Protein AF-0000000074006902 (afdb_homodimer)

Sequence (632 aa):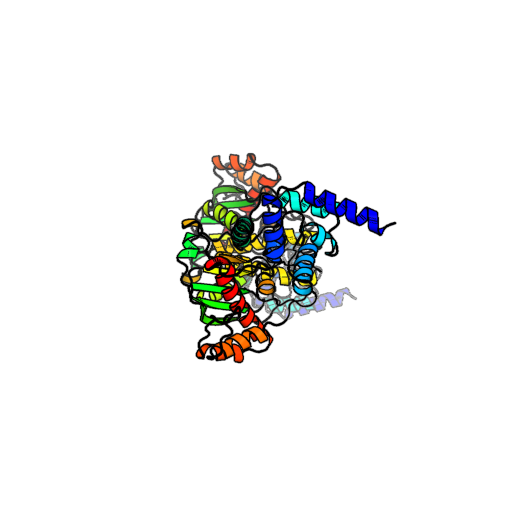
MSTKTSKASEHVFEEIFTADEKTRILDIFNKCTTEELQFIRLLNNQKAVAIVKYRERNGNFSSLPELLHVPGLGIIGLQKICNTVKNVDFTSVHQLKKSLELESVKTKPPLPENVCDNLRSLVALEIHADCVGFAHMTRDMTLESWSLLPLFDKPFQRVDPVQLLDKLMQVVQQLPKADIYVLESQIYRYTNLRIVPFLTNLRLMEAMLVTLLNPDLAQTCQYRTFFLKQNSVMKFFNLSVGGEKVSCRHIIQDIQRTALPERDPKSLVSNVNVPSMLWGTYWNEKSLGQERLSNCLLLAVAFYKLVVLKTHFLQQMSTKTSKASEHVFEEIFTADEKTRILDIFNKCTTEELQFIRLLNNQKAVAIVKYRERNGNFSSLPELLHVPGLGIIGLQKICNTVKNVDFTSVHQLKKSLELESVKTKPPLPENVCDNLRSLVALEIHADCVGFAHMTRDMTLESWSLLPLFDKPFQRVDPVQLLDKLMQVVQQLPKADIYVLESQIYRYTNLRIVPFLTNLRLMEAMLVTLLNPDLAQTCQYRTFFLKQNSVMKFFNLSVGGEKVSCRHIIQDIQRTALPERDPKSLVSNVNVPSMLWGTYWNEKSLGQERLSNCLLLAVAFYKLVVLKTHFLQQ

Secondary structure (DSSP, 8-state):
-HHHHHHHHHHHHHHTS-HHHHHHHHHHHHH--HHHHTTSTT--HHHHHHHHHHHHHH-S-SSGGGGGGSTT--HHHHHHHHHHHTT--HHHHHHHHHHHHSS----BSPPPHHHHHH--EEEEEEE-SSEEEEEEEETTSBEEEEEEEE--SSS-----HHHHHHHHHHHHHHSPP-SEEEEE-------SGGGHHHHHHHHHHHHHHHHHT-TTHHHH----EEEEPTTHHHHHTT-EETTEE---HHHHHHHHHHTSS---TT-TTTT-B--HHHHHHHHTS-HHHHHHHHHHHHHHHHHIIIIIS-------/-HHHHHHHHHHHHHHTS-HHHHHHHHHHHHH--HHHHTTSTT--HHHHHHHHHHHHHH-S-SSGGGGGGSTT--HHHHHHHHHHHTT--HHHHHHHHHHHHSS----BSPPPHHHHHH--EEEEEEE-SSEEEEEEEETTSBEEEEEEEE--SSS-----HHHHHHHHHHHHHHSPP-SEEEEE-------SGGGHHHHHHHHHHHHHHHHHT-TTHHHH----EEEEPTTHHHHHTT-EETTEE---HHHHHHHHHHTSS---TT-TTTT-B--HHHHHHHHTS-HHHHHHHHHHHHHHHHHIIIIIS-------

Solvent-accessible surface area (backbone atoms only — not comparable to full-atom values): 35055 Å² total; per-residue (Å²): 118,74,68,58,59,52,53,54,54,35,53,55,61,51,66,77,46,52,73,67,29,48,52,29,37,45,42,33,69,58,64,46,47,50,71,44,36,39,68,36,75,92,27,46,68,67,50,19,45,35,47,50,51,45,30,72,71,75,40,68,67,88,47,72,57,59,53,55,71,30,73,91,35,46,74,69,57,43,52,52,38,46,65,66,35,40,83,42,45,48,67,48,45,49,43,40,31,48,51,50,58,52,47,53,62,62,32,50,58,71,73,52,65,71,54,46,74,66,49,55,31,34,31,12,44,42,86,53,72,37,28,38,26,33,18,31,33,35,69,78,38,34,52,75,48,70,51,73,44,77,65,42,94,57,70,85,56,94,73,47,61,68,61,50,48,54,49,51,50,53,49,59,70,68,48,80,90,52,69,33,35,36,38,63,44,78,84,85,78,79,86,50,76,84,53,39,66,58,56,46,50,50,49,38,50,50,38,34,48,55,50,65,60,33,79,56,25,90,81,66,75,50,80,27,58,32,22,37,51,62,62,48,54,40,49,60,68,62,30,60,57,96,88,35,79,52,82,61,62,68,59,54,50,47,34,65,51,37,80,34,91,80,53,55,83,80,43,96,49,52,68,44,42,72,54,74,82,56,51,54,59,46,69,72,36,55,73,68,51,34,50,48,48,49,50,12,42,47,42,39,51,44,45,41,33,32,52,54,66,53,76,47,67,74,70,128,117,75,68,57,58,53,53,53,54,35,54,55,62,52,67,78,46,52,74,70,33,47,50,30,36,44,42,34,68,59,64,46,48,50,73,44,35,39,71,36,75,93,26,47,68,67,49,17,46,36,47,50,52,45,31,73,72,74,41,68,69,88,49,73,56,59,52,54,73,30,73,91,36,44,76,68,57,43,52,53,36,45,65,67,34,39,84,43,45,47,65,48,45,49,44,40,32,48,52,49,56,51,47,51,61,61,33,50,58,73,74,51,64,71,53,46,75,66,48,56,29,35,31,12,46,41,84,53,71,38,28,41,26,34,18,30,32,34,70,78,37,35,51,75,47,68,52,74,44,77,66,42,93,57,72,86,55,93,72,46,61,68,61,49,49,54,50,50,49,52,50,60,70,68,48,79,90,50,67,34,36,37,37,63,45,79,84,85,77,79,83,49,76,85,53,41,66,59,56,46,50,50,51,38,50,50,38,34,48,56,48,64,60,34,78,56,26,89,82,67,73,50,80,29,57,34,22,37,51,63,62,48,53,39,49,59,68,63,30,60,57,96,88,35,78,54,82,61,60,66,59,54,50,47,34,67,51,37,79,34,93,78,52,54,82,80,43,94,50,50,67,43,42,71,53,74,80,55,50,54,59,46,68,72,38,55,74,69,50,34,52,48,47,48,51,12,44,47,42,38,52,43,44,40,33,32,51,55,65,53,77,47,66,73,70,127

Structure (mmCIF, N/CA/C/O backbone):
data_AF-0000000074006902-model_v1
#
loop_
_entity.id
_entity.type
_entity.pdbx_description
1 polymer 'Uncharacterized protein'
#
loop_
_atom_site.group_PDB
_atom_site.id
_atom_site.type_symbol
_atom_site.label_atom_id
_atom_site.label_alt_id
_atom_site.label_comp_id
_atom_site.label_asym_id
_atom_site.label_entity_id
_atom_site.label_seq_id
_atom_site.pdbx_PDB_ins_code
_atom_site.Cartn_x
_atom_site.Cartn_y
_atom_site.Cartn_z
_atom_site.occupancy
_atom_site.B_iso_or_equiv
_atom_site.auth_seq_id
_atom_site.auth_comp_id
_atom_site.auth_asym_id
_atom_site.auth_atom_id
_atom_site.pdbx_PDB_model_num
ATOM 1 N N . MET A 1 1 ? -33.25 64.875 1.219 1 31.48 1 MET A N 1
ATOM 2 C CA . MET A 1 1 ? -34.312 64.125 1.871 1 31.48 1 MET A CA 1
ATOM 3 C C . MET A 1 1 ? -33.781 62.719 2.279 1 31.48 1 MET A C 1
ATOM 5 O O . MET A 1 1 ? -34.469 62 3.01 1 31.48 1 MET A O 1
ATOM 9 N N . SER A 1 2 ? -32.875 62.219 1.479 1 38.25 2 SER A N 1
ATOM 10 C CA . SER A 1 2 ? -32.281 60.906 1.641 1 38.25 2 SER A CA 1
ATOM 11 C C . SER A 1 2 ? -31.453 60.812 2.918 1 38.25 2 SER A C 1
ATOM 13 O O . SER A 1 2 ? -31.219 59.719 3.428 1 38.25 2 SER A O 1
ATOM 15 N N . THR A 1 3 ? -31.062 61.969 3.357 1 43 3 THR A N 1
ATOM 16 C CA . THR A 1 3 ? -30.188 61.969 4.523 1 43 3 THR A CA 1
ATOM 17 C C . THR A 1 3 ? -30.984 61.75 5.805 1 43 3 THR A C 1
ATOM 19 O O . THR A 1 3 ? -30.422 61.406 6.84 1 43 3 THR A O 1
ATOM 22 N N . LYS A 1 4 ? -32.25 62.156 5.785 1 46.47 4 LYS A N 1
ATOM 23 C CA . LYS A 1 4 ? -33.062 62.156 7.004 1 46.47 4 LYS A CA 1
ATOM 24 C C . LYS A 1 4 ? -33.5 60.719 7.34 1 46.47 4 LYS A C 1
ATOM 26 O O . LYS A 1 4 ? -33.688 60.406 8.508 1 46.47 4 LYS A O 1
ATOM 31 N N . THR A 1 5 ? -33.906 60.062 6.43 1 46.34 5 THR A N 1
ATOM 32 C CA . THR A 1 5 ? -34.406 58.688 6.617 1 46.34 5 THR A CA 1
ATOM 33 C C . THR A 1 5 ? -33.281 57.781 7.121 1 46.34 5 THR A C 1
ATOM 35 O O . THR A 1 5 ? -33.531 56.781 7.801 1 46.34 5 THR A O 1
ATOM 38 N N . SER A 1 6 ? -32.094 58.094 6.746 1 50.94 6 SER A N 1
ATOM 39 C CA . SER A 1 6 ? -30.953 57.25 7.133 1 50.94 6 SER A CA 1
ATOM 40 C C . SER A 1 6 ? -30.656 57.406 8.625 1 50.94 6 SER A C 1
ATOM 42 O O . SER A 1 6 ? -30.312 56.406 9.289 1 50.94 6 SER A O 1
ATOM 44 N N . LYS A 1 7 ? -30.844 58.688 9.125 1 53.81 7 LYS A N 1
ATOM 45 C CA . LYS A 1 7 ? -30.562 58.938 10.539 1 53.81 7 LYS A CA 1
ATOM 46 C C . LYS A 1 7 ? -31.641 58.281 11.422 1 53.81 7 LYS A C 1
ATOM 48 O O . LYS A 1 7 ? -31.344 57.844 12.531 1 53.81 7 LYS A O 1
ATOM 53 N N . ALA A 1 8 ? -32.75 58.375 11.023 1 54.53 8 ALA A N 1
ATOM 54 C CA . ALA A 1 8 ? -33.844 57.781 11.773 1 54.53 8 ALA A CA 1
ATOM 55 C C . ALA A 1 8 ? -33.719 56.25 11.844 1 54.53 8 ALA A C 1
ATOM 57 O O . ALA A 1 8 ? -33.969 55.656 12.891 1 54.53 8 ALA A O 1
ATOM 58 N N . SER A 1 9 ? -33.375 55.625 10.781 1 58.59 9 SER A N 1
ATOM 59 C CA . SER A 1 9 ? -33.188 54.188 10.703 1 58.59 9 SER A CA 1
ATOM 60 C C . SER A 1 9 ? -31.969 53.75 11.539 1 58.59 9 SER A C 1
ATOM 62 O O . SER A 1 9 ? -31.984 52.656 12.125 1 58.59 9 SER A O 1
ATOM 64 N N . GLU A 1 10 ? -31.094 54.594 11.625 1 61.16 10 GLU A N 1
ATOM 65 C CA . GLU A 1 10 ? -29.906 54.375 12.422 1 61.16 10 GLU A CA 1
ATOM 66 C C . GLU A 1 10 ? -30.219 54.375 13.914 1 61.16 10 GLU A C 1
ATOM 68 O O . GLU A 1 10 ? -29.703 53.562 14.68 1 61.16 10 GLU A O 1
ATOM 73 N N . HIS A 1 11 ? -30.984 55.344 14.281 1 63.91 11 HIS A N 1
ATOM 74 C CA . HIS A 1 11 ? -31.391 55.469 15.68 1 63.91 11 HIS A CA 1
ATOM 75 C C . HIS A 1 11 ? -32.219 54.281 16.125 1 63.91 11 HIS A C 1
ATOM 77 O O . HIS A 1 11 ? -32.094 53.812 17.25 1 63.91 11 HIS A O 1
ATOM 83 N N . VAL A 1 12 ? -33.062 53.812 15.242 1 63.53 12 VAL A N 1
ATOM 84 C CA . VAL A 1 12 ? -33.938 52.688 15.555 1 63.53 12 VAL A CA 1
ATOM 85 C C . VAL A 1 12 ? -33.094 51.438 15.75 1 63.53 12 VAL A C 1
ATOM 87 O O . VAL A 1 12 ? -33.406 50.594 16.609 1 63.53 12 VAL A O 1
ATOM 90 N N . PHE A 1 13 ? -32.062 51.344 15.109 1 71.25 13 PHE A N 1
ATOM 91 C CA . PHE A 1 13 ? -31.188 50.188 15.18 1 71.25 13 PHE A CA 1
ATOM 92 C C . PHE A 1 13 ? -30.578 50.062 16.578 1 71.25 13 PHE A C 1
ATOM 94 O O . PHE A 1 13 ? -30.484 48.969 17.125 1 71.25 13 PHE A O 1
ATOM 101 N N . GLU A 1 14 ? -30.297 51.125 17.219 1 72.06 14 GLU A N 1
ATOM 102 C CA . GLU A 1 14 ? -29.625 51.125 18.516 1 72.06 14 GLU A CA 1
ATOM 103 C C . GLU A 1 14 ? -30.609 50.875 19.656 1 72.06 14 GLU A C 1
ATOM 105 O O . GLU A 1 14 ? -30.25 50.312 20.688 1 72.06 14 GLU A O 1
ATOM 110 N N . GLU A 1 15 ? -31.859 51.219 19.375 1 76.56 15 GLU A N 1
ATOM 111 C CA . GLU A 1 15 ? -32.844 51.188 20.453 1 76.56 15 GLU A CA 1
ATOM 112 C C . GLU A 1 15 ? -33.312 49.781 20.766 1 76.56 15 GLU A C 1
ATOM 114 O O . GLU A 1 15 ? -33.844 49.531 21.844 1 76.56 15 GLU A O 1
ATOM 119 N N . ILE A 1 16 ? -32.938 48.844 19.922 1 79.31 16 ILE A N 1
ATOM 120 C CA . ILE A 1 16 ? -33.406 47.469 20.125 1 79.31 16 ILE A CA 1
ATOM 121 C C . ILE A 1 16 ? -32.5 46.75 21.078 1 79.31 16 ILE A C 1
ATOM 123 O O . ILE A 1 16 ? -32.844 45.688 21.625 1 79.31 16 ILE A O 1
ATOM 127 N N . PHE A 1 17 ? -31.438 47.281 21.453 1 86.94 17 PHE A N 1
ATOM 128 C CA . PHE A 1 17 ? -30.484 46.625 22.328 1 86.94 17 PHE A CA 1
ATOM 129 C C . PHE A 1 17 ? -30.344 47.375 23.641 1 86.94 17 PHE A C 1
ATOM 131 O O . PHE A 1 17 ? -30.469 48.625 23.672 1 86.94 17 PHE A O 1
ATOM 138 N N . THR A 1 18 ? -30.219 46.625 24.719 1 87.38 18 THR A N 1
ATOM 139 C CA . THR A 1 18 ? -29.984 47.25 26.016 1 87.38 18 THR A CA 1
ATOM 140 C C . THR A 1 18 ? -28.578 47.844 26.078 1 87.38 18 THR A C 1
ATOM 142 O O . THR A 1 18 ? -27.734 47.531 25.234 1 87.38 18 THR A O 1
ATOM 145 N N . ALA A 1 19 ? -28.359 48.719 27.078 1 87 19 ALA A N 1
ATOM 146 C CA . ALA A 1 19 ? -27.062 49.375 27.234 1 87 19 ALA A CA 1
ATOM 147 C C . ALA A 1 19 ? -25.953 48.344 27.406 1 87 19 ALA A C 1
ATOM 149 O O . ALA A 1 19 ? -24.875 48.469 26.828 1 87 19 ALA A O 1
ATOM 150 N N . ASP A 1 20 ? -26.25 47.281 28.156 1 86.81 20 ASP A N 1
ATOM 151 C CA . ASP A 1 20 ? -25.266 46.219 28.391 1 86.81 20 ASP A CA 1
ATOM 152 C C . ASP A 1 20 ? -24.984 45.469 27.094 1 86.81 20 ASP A C 1
ATOM 154 O O . ASP A 1 20 ? -23.828 45.125 26.812 1 86.81 20 ASP A O 1
ATOM 158 N N . GLU A 1 21 ? -26.031 45.219 26.359 1 87.38 21 GLU A N 1
ATOM 159 C CA . GLU A 1 21 ? -25.875 44.531 25.094 1 87.38 21 GLU A CA 1
ATOM 160 C C . GLU A 1 21 ? -25.062 45.344 24.094 1 87.38 21 GLU A C 1
ATOM 162 O O . GLU A 1 21 ? -24.203 44.781 23.391 1 87.38 21 GLU A O 1
ATOM 167 N N . LYS A 1 22 ? -25.328 46.625 24.094 1 87.81 22 LYS A N 1
ATOM 168 C CA . LYS A 1 22 ? -24.594 47.5 23.188 1 87.81 22 LYS A CA 1
ATOM 169 C C . LYS A 1 22 ? -23.094 47.5 23.516 1 87.81 22 LYS A C 1
ATOM 171 O O . LYS A 1 22 ? -22.266 47.438 22.609 1 87.81 22 LYS A O 1
ATOM 176 N N . THR A 1 23 ? -22.812 47.562 24.781 1 87.94 23 THR A N 1
ATOM 177 C CA . THR A 1 23 ? -21.422 47.531 25.203 1 87.94 23 THR A CA 1
ATOM 178 C C . THR A 1 23 ? -20.734 46.25 24.797 1 87.94 23 THR A C 1
ATOM 180 O O . THR A 1 23 ? -19.609 46.25 24.297 1 87.94 23 THR A O 1
ATOM 183 N N . ARG A 1 24 ? -21.422 45.156 24.953 1 85.94 24 ARG A N 1
ATOM 184 C CA . ARG A 1 24 ? -20.859 43.844 24.609 1 85.94 24 ARG A CA 1
ATOM 185 C C . ARG A 1 24 ? -20.625 43.719 23.109 1 85.94 24 ARG A C 1
ATOM 187 O O . ARG A 1 24 ? -19.578 43.219 22.672 1 85.94 24 ARG A O 1
ATOM 194 N N . ILE A 1 25 ? -21.562 44.188 22.359 1 89.06 25 ILE A N 1
ATOM 195 C CA . ILE A 1 25 ? -21.469 44.125 20.906 1 89.06 25 ILE A CA 1
ATOM 196 C C . ILE A 1 25 ? -20.297 44.969 20.422 1 89.06 25 ILE A C 1
ATOM 198 O O . ILE A 1 25 ? -19.484 44.531 19.609 1 89.06 25 ILE A O 1
ATOM 202 N N . LEU A 1 26 ? -20.25 46.188 20.953 1 89.81 26 LEU A N 1
ATOM 203 C CA . LEU A 1 26 ? -19.188 47.062 20.547 1 89.81 26 LEU A CA 1
ATOM 204 C C . LEU A 1 26 ? -17.828 46.5 20.953 1 89.81 26 LEU A C 1
ATOM 206 O O . LEU A 1 26 ? -16.844 46.656 20.219 1 89.81 26 LEU A O 1
ATOM 210 N N . ASP A 1 27 ? -17.75 45.844 22.109 1 87.94 27 ASP A N 1
ATOM 211 C CA . ASP A 1 27 ? -16.516 45.219 22.547 1 87.94 27 ASP A CA 1
ATOM 212 C C . ASP A 1 27 ? -16.062 44.156 21.562 1 87.94 27 ASP A C 1
ATOM 214 O O . ASP A 1 27 ? -14.867 44.062 21.25 1 87.94 27 ASP A O 1
ATOM 218 N N . ILE A 1 28 ? -17.016 43.469 21.062 1 87.25 28 ILE A N 1
ATOM 219 C CA . ILE A 1 28 ? -16.703 42.406 20.109 1 87.25 28 ILE A CA 1
ATOM 220 C C . ILE A 1 28 ? -16.141 43 18.828 1 87.25 28 ILE A C 1
ATOM 222 O O . ILE A 1 28 ? -15.102 42.562 18.328 1 87.25 28 ILE A O 1
ATOM 226 N N . PHE A 1 29 ? -16.734 44.031 18.344 1 90.06 29 PHE A N 1
ATOM 227 C CA . PHE A 1 29 ? -16.344 44.625 17.078 1 90.06 29 PHE A CA 1
ATOM 228 C C . PHE A 1 29 ? -15.062 45.438 17.234 1 90.06 29 PHE A C 1
ATOM 230 O O . PHE A 1 29 ? -14.266 45.531 16.297 1 90.06 29 PHE A O 1
ATOM 237 N N . ASN A 1 30 ? -14.812 45.906 18.453 1 91.31 30 ASN A N 1
ATOM 238 C CA . ASN A 1 30 ? -13.656 46.75 18.656 1 91.31 30 ASN A CA 1
ATOM 239 C C . ASN A 1 30 ? -12.43 45.969 19.094 1 91.31 30 ASN A C 1
ATOM 241 O O . ASN A 1 30 ? -11.297 46.375 18.875 1 91.31 30 ASN A O 1
ATOM 245 N N . LYS A 1 31 ? -12.688 44.812 19.672 1 86.12 31 LYS A N 1
ATOM 246 C CA . LYS A 1 31 ? -11.57 44.125 20.312 1 86.12 31 LYS A CA 1
ATOM 247 C C . LYS A 1 31 ? -11.219 42.844 19.594 1 86.12 31 LYS A C 1
ATOM 249 O O . LYS A 1 31 ? -10.07 42.375 19.625 1 86.12 31 LYS A O 1
ATOM 254 N N . CYS A 1 32 ? -12.195 42.25 18.969 1 81.62 32 CYS A N 1
ATOM 255 C CA . CYS A 1 32 ? -11.953 40.938 18.328 1 81.62 32 CYS A CA 1
ATOM 256 C C . CYS A 1 32 ? -11.07 41.125 17.094 1 81.62 32 CYS A C 1
ATOM 258 O O . CYS A 1 32 ? -11.203 42.094 16.359 1 81.62 32 CYS A O 1
ATOM 260 N N . THR A 1 33 ? -10.117 40.156 16.953 1 80.06 33 THR A N 1
ATOM 261 C CA . THR A 1 33 ? -9.297 40.125 15.75 1 80.06 33 THR A CA 1
ATOM 262 C C . THR A 1 33 ? -10.109 39.656 14.555 1 80.06 33 THR A C 1
ATOM 264 O O . THR A 1 33 ? -11.25 39.219 14.703 1 80.06 33 THR A O 1
ATOM 267 N N . THR A 1 34 ? -9.516 39.844 13.375 1 82.75 34 THR A N 1
ATOM 268 C CA . THR A 1 34 ? -10.172 39.375 12.164 1 82.75 34 THR A CA 1
ATOM 269 C C . THR A 1 34 ? -10.539 37.906 12.289 1 82.75 34 THR A C 1
ATOM 271 O O . THR A 1 34 ? -11.648 37.5 11.922 1 82.75 34 THR A O 1
ATOM 274 N N . GLU A 1 35 ? -9.656 37.188 12.891 1 73.69 35 GLU A N 1
ATOM 275 C CA . GLU A 1 35 ? -9.852 35.75 13.055 1 73.69 35 GLU A CA 1
ATOM 276 C C . GLU A 1 35 ? -11 35.469 14.016 1 73.69 35 GLU A C 1
ATOM 278 O O . GLU A 1 35 ? -11.805 34.562 13.773 1 73.69 35 GLU A O 1
ATOM 283 N N . GLU A 1 36 ? -11.086 36.188 15.047 1 74.88 36 GLU A N 1
ATOM 284 C CA . GLU A 1 36 ? -12.125 36 16.047 1 74.88 36 GLU A CA 1
ATOM 285 C C . GLU A 1 36 ? -13.492 36.375 15.508 1 74.88 36 GLU A C 1
ATOM 287 O O . GLU A 1 36 ? -14.492 35.719 15.789 1 74.88 36 GLU A O 1
ATOM 292 N N . LEU A 1 37 ? -13.484 37.438 14.711 1 81.62 37 LEU A N 1
ATOM 293 C CA . LEU A 1 37 ? -14.734 37.906 14.148 1 81.62 37 LEU A CA 1
ATOM 294 C C . LEU A 1 37 ? -15.32 36.906 13.172 1 81.62 37 LEU A C 1
ATOM 296 O O . LEU A 1 37 ? -16.547 36.781 13.055 1 81.62 37 LEU A O 1
ATOM 300 N N . GLN A 1 38 ? -14.391 36.125 12.609 1 77 38 GLN A N 1
ATOM 301 C CA . GLN A 1 38 ? -14.836 35.156 11.625 1 77 38 GLN A CA 1
ATOM 302 C C . GLN A 1 38 ? -15.586 34 12.289 1 77 38 GLN A C 1
ATOM 304 O O . GLN A 1 38 ? -16.328 33.25 11.633 1 77 38 GLN A O 1
ATOM 309 N N . PHE A 1 39 ? -15.422 33.906 13.531 1 69.12 39 PHE A N 1
ATOM 310 C CA . PHE A 1 39 ? -16.078 32.844 14.266 1 69.12 39 PHE A CA 1
ATOM 311 C C . PHE A 1 39 ? -17.5 33.219 14.656 1 69.12 39 PHE A C 1
ATOM 313 O O . PHE A 1 39 ? -18.266 32.406 15.148 1 69.12 39 PHE A O 1
ATOM 320 N N . ILE A 1 40 ? -17.719 34.438 14.484 1 72 40 ILE A N 1
ATOM 321 C CA . ILE A 1 40 ? -19.078 34.906 14.75 1 72 40 ILE A CA 1
ATOM 322 C C . ILE A 1 40 ? -19.984 34.594 13.555 1 72 40 ILE A C 1
ATOM 324 O O . ILE A 1 40 ? -19.609 34.875 12.406 1 72 40 ILE A O 1
ATOM 328 N N . ARG A 1 41 ? -21 33.906 13.891 1 72.81 41 ARG A N 1
ATOM 329 C CA . ARG A 1 41 ? -21.969 33.562 12.859 1 72.81 41 ARG A CA 1
ATOM 330 C C . ARG A 1 41 ? -22.344 34.781 12.023 1 72.81 41 ARG A C 1
ATOM 332 O O . ARG A 1 41 ? -22.594 35.844 12.57 1 72.81 41 ARG A O 1
ATOM 339 N N . LEU A 1 42 ? -22.25 34.719 10.641 1 74.69 42 LEU A N 1
ATOM 340 C CA . LEU A 1 42 ? -22.719 35.688 9.648 1 74.69 42 LEU A CA 1
ATOM 341 C C . LEU A 1 42 ? -21.609 36.688 9.297 1 74.69 42 LEU A C 1
ATOM 343 O O . LEU A 1 42 ? -21.828 37.625 8.523 1 74.69 42 LEU A O 1
ATOM 347 N N . LEU A 1 43 ? -20.438 36.5 10.016 1 79.38 43 LEU A N 1
ATOM 348 C CA . LEU A 1 43 ? -19.281 37.281 9.609 1 79.38 43 LEU A CA 1
ATOM 349 C C . LEU A 1 43 ? -18.281 36.438 8.82 1 79.38 43 LEU A C 1
ATOM 351 O O . LEU A 1 43 ? -17.609 35.594 9.391 1 79.38 43 LEU A O 1
ATOM 355 N N . ASN A 1 44 ? -18.312 36.562 7.551 1 75.31 44 ASN A N 1
ATOM 356 C CA . ASN A 1 44 ? -17.312 35.875 6.75 1 75.31 44 ASN A CA 1
ATOM 357 C C . ASN A 1 44 ? -15.992 36.656 6.727 1 75.31 44 ASN A C 1
ATOM 359 O O . ASN A 1 44 ? -15.875 37.719 7.336 1 75.31 44 ASN A O 1
ATOM 363 N N . ASN A 1 45 ? -14.992 36.062 6.066 1 79.62 45 ASN A N 1
ATOM 364 C CA . ASN A 1 45 ? -13.656 36.656 6.031 1 79.62 45 ASN A CA 1
ATOM 365 C C . ASN A 1 45 ? -13.68 38.094 5.477 1 79.62 45 ASN A C 1
ATOM 367 O O . ASN A 1 45 ? -13.031 38.969 6.023 1 79.62 45 ASN A O 1
ATOM 371 N N . GLN A 1 46 ? -14.461 38.219 4.555 1 81.81 46 GLN A N 1
ATOM 372 C CA . GLN A 1 46 ? -14.523 39.531 3.916 1 81.81 46 GLN A CA 1
ATOM 373 C C . GLN A 1 46 ? -15.078 40.594 4.871 1 81.81 46 GLN A C 1
ATOM 375 O O . GLN A 1 46 ? -14.523 41.688 4.988 1 81.81 46 GLN A O 1
ATOM 380 N N . LYS A 1 47 ? -16.141 40.312 5.547 1 87.31 47 LYS A N 1
ATOM 381 C CA . LYS A 1 47 ? -16.766 41.25 6.48 1 87.31 47 LYS A CA 1
ATOM 382 C C . LYS A 1 47 ? -15.859 41.5 7.684 1 87.31 47 LYS A C 1
ATOM 384 O O . LYS A 1 47 ? -15.727 42.656 8.141 1 87.31 47 LYS A O 1
ATOM 389 N N . ALA A 1 48 ? -15.211 40.438 8.109 1 87.62 48 ALA A N 1
ATOM 390 C CA . ALA A 1 48 ? -14.32 40.562 9.266 1 87.62 48 ALA A CA 1
ATOM 391 C C . ALA A 1 48 ? -13.148 41.469 8.961 1 87.62 48 ALA A C 1
ATOM 393 O O . ALA A 1 48 ? -12.805 42.344 9.766 1 87.62 48 ALA A O 1
ATOM 394 N N . VAL A 1 49 ? -12.625 41.281 7.816 1 86.44 49 VAL A N 1
ATOM 395 C CA . VAL A 1 49 ? -11.5 42.094 7.391 1 86.44 49 VAL A CA 1
ATOM 396 C C . VAL A 1 49 ? -11.953 43.562 7.258 1 86.44 49 VAL A C 1
ATOM 398 O O . VAL A 1 49 ? -11.234 44.469 7.672 1 86.44 49 VAL A O 1
ATOM 401 N N . ALA A 1 50 ? -13.062 43.781 6.711 1 91.31 50 ALA A N 1
ATOM 402 C CA . ALA A 1 50 ? -13.594 45.125 6.516 1 91.31 50 ALA A CA 1
ATOM 403 C C . ALA A 1 50 ? -13.797 45.844 7.848 1 91.31 50 ALA A C 1
ATOM 405 O O . ALA A 1 50 ? -13.516 47.031 7.969 1 91.31 50 ALA A O 1
ATOM 406 N N . ILE A 1 51 ? -14.219 45.125 8.812 1 92.5 51 ILE A N 1
ATOM 407 C CA . ILE A 1 51 ? -14.477 45.688 10.133 1 92.5 51 ILE A CA 1
ATOM 408 C C . ILE A 1 51 ? -13.164 46.125 10.773 1 92.5 51 ILE A C 1
ATOM 410 O O . ILE A 1 51 ? -13.055 47.25 11.258 1 92.5 51 ILE A O 1
ATOM 414 N N . VAL A 1 52 ? -12.211 45.281 10.727 1 91.06 52 VAL A N 1
ATOM 415 C CA . VAL A 1 52 ? -10.93 45.562 11.359 1 91.06 52 VAL A CA 1
ATOM 416 C C . VAL A 1 52 ? -10.234 46.688 10.609 1 91.06 52 VAL A C 1
ATOM 418 O O . VAL A 1 52 ? -9.68 47.625 11.219 1 91.06 52 VAL A O 1
ATOM 421 N N . LYS A 1 53 ? -10.281 46.656 9.328 1 90.44 53 LYS A N 1
ATOM 422 C CA . LYS A 1 53 ? -9.68 47.719 8.523 1 90.44 53 LYS A CA 1
ATOM 423 C C . LYS A 1 53 ? -10.32 49.094 8.844 1 90.44 53 LYS A C 1
ATOM 425 O O . LYS A 1 53 ? -9.625 50.094 8.945 1 90.44 53 LYS A O 1
ATOM 430 N N . TYR A 1 54 ? -11.57 49.125 8.906 1 93.38 54 TYR A N 1
ATOM 431 C CA . TYR A 1 54 ? -12.281 50.375 9.18 1 93.38 54 TYR A CA 1
ATOM 432 C C . TYR A 1 54 ? -11.875 50.969 10.531 1 93.38 54 TYR A C 1
ATOM 434 O O . TYR A 1 54 ? -11.578 52.156 10.633 1 93.38 54 TYR A O 1
ATOM 442 N N . ARG A 1 55 ? -11.828 50.062 11.5 1 91.31 55 ARG A N 1
ATOM 443 C CA . ARG A 1 55 ? -11.547 50.625 12.828 1 91.31 55 ARG A CA 1
ATOM 444 C C . ARG A 1 55 ? -10.07 50.969 12.969 1 91.31 55 ARG A C 1
ATOM 446 O O . ARG A 1 55 ? -9.719 51.844 13.766 1 91.31 55 ARG A O 1
ATOM 453 N N . GLU A 1 56 ? -9.195 50.375 12.219 1 89.12 56 GLU A N 1
ATOM 454 C CA . GLU A 1 56 ? -7.793 50.781 12.188 1 89.12 56 GLU A CA 1
ATOM 455 C C . GLU A 1 56 ? -7.613 52.156 11.531 1 89.12 56 GLU A C 1
ATOM 457 O O . GLU A 1 56 ? -6.754 52.938 11.938 1 89.12 56 GLU A O 1
ATOM 462 N N . ARG A 1 57 ? -8.484 52.438 10.633 1 89.75 57 ARG A N 1
ATOM 463 C CA . ARG A 1 57 ? -8.398 53.688 9.891 1 89.75 57 ARG A CA 1
ATOM 464 C C . ARG A 1 57 ? -9.172 54.812 10.602 1 89.75 57 ARG A C 1
ATOM 466 O O . ARG A 1 57 ? -8.734 55.938 10.625 1 89.75 57 ARG A O 1
ATOM 473 N N . ASN A 1 58 ? -10.328 54.531 11.125 1 91.56 58 ASN A N 1
ATOM 474 C CA . ASN A 1 58 ? -11.242 55.562 11.602 1 91.56 58 ASN A CA 1
ATOM 475 C C . ASN A 1 58 ? -11.328 55.562 13.125 1 91.56 58 ASN A C 1
ATOM 477 O O . ASN A 1 58 ? -11.969 56.438 13.711 1 91.56 58 ASN A O 1
ATOM 481 N N . GLY A 1 59 ? -10.586 54.562 13.656 1 91.5 59 GLY A N 1
ATOM 482 C CA . GLY A 1 59 ? -10.703 54.406 15.094 1 91.5 59 GLY A CA 1
ATOM 483 C C . GLY A 1 59 ? -11.797 53.438 15.516 1 91.5 59 GLY A C 1
ATOM 484 O O . GLY A 1 59 ? -12.578 52.969 14.688 1 91.5 59 GLY A O 1
ATOM 485 N N . ASN A 1 60 ? -11.867 53.125 16.781 1 93.19 60 ASN A N 1
ATOM 486 C CA . ASN A 1 60 ? -12.844 52.188 17.328 1 93.19 60 ASN A CA 1
ATOM 487 C C . ASN A 1 60 ? -14.266 52.719 17.188 1 93.19 60 ASN A C 1
ATOM 489 O O . ASN A 1 60 ? -14.492 53.906 17.188 1 93.19 60 ASN A O 1
ATOM 493 N N . PHE A 1 61 ? -15.219 51.812 17.047 1 93.5 61 PHE A N 1
ATOM 494 C CA . PHE A 1 61 ? -16.625 52.156 16.969 1 93.5 61 PHE A CA 1
ATOM 495 C C . PHE A 1 61 ? -17.141 52.688 18.297 1 93.5 61 PHE A C 1
ATOM 497 O O . PHE A 1 61 ? -16.922 52.062 19.344 1 93.5 61 PHE A O 1
ATOM 504 N N . SER A 1 62 ? -17.703 53.812 18.234 1 90.94 62 SER A N 1
ATOM 505 C CA . SER A 1 62 ? -18.234 54.438 19.453 1 90.94 62 SER A CA 1
ATOM 506 C C . SER A 1 62 ? -19.703 54.094 19.641 1 90.94 62 SER A C 1
ATOM 508 O O . SER A 1 62 ? -20.219 54.219 20.75 1 90.94 62 SER A O 1
ATOM 510 N N . SER A 1 63 ? -20.375 53.812 18.5 1 89.38 63 SER A N 1
ATOM 511 C CA . SER A 1 63 ? -21.781 53.469 18.531 1 89.38 63 SER A CA 1
ATOM 512 C C . SER A 1 63 ? -22.125 52.406 17.5 1 89.38 63 SER A C 1
ATOM 514 O O . SER A 1 63 ? -21.359 52.188 16.562 1 89.38 63 SER A O 1
ATOM 516 N N . LEU A 1 64 ? -23.219 51.656 17.656 1 89.81 64 LEU A N 1
ATOM 517 C CA . LEU A 1 64 ? -23.609 50.562 16.797 1 89.81 64 LEU A CA 1
ATOM 518 C C . LEU A 1 64 ? -23.906 51.062 15.383 1 89.81 64 LEU A C 1
ATOM 520 O O . LEU A 1 64 ? -23.484 50.438 14.406 1 89.81 64 LEU A O 1
ATOM 524 N N . PRO A 1 65 ? -24.562 52.219 15.242 1 87.25 65 PRO A N 1
ATOM 525 C CA . PRO A 1 65 ? -24.844 52.688 13.883 1 87.25 65 PRO A CA 1
ATOM 526 C C . PRO A 1 65 ? -23.578 52.969 13.078 1 87.25 65 PRO A C 1
ATOM 528 O O . PRO A 1 65 ? -23.609 52.938 11.844 1 87.25 65 PRO A O 1
ATOM 531 N N . GLU A 1 66 ? -22.438 53.25 13.773 1 89.38 66 GLU A N 1
ATOM 532 C CA . GLU A 1 66 ? -21.172 53.5 13.086 1 89.38 66 GLU A CA 1
ATOM 533 C C . GLU A 1 66 ? -20.734 52.25 12.281 1 89.38 66 GLU A C 1
ATOM 535 O O . GLU A 1 66 ? -19.984 52.375 11.305 1 89.38 66 GLU A O 1
ATOM 540 N N . LEU A 1 67 ? -21.203 51.094 12.688 1 91.81 67 LEU A N 1
ATOM 541 C CA . LEU A 1 67 ? -20.859 49.844 12.008 1 91.81 67 LEU A CA 1
ATOM 542 C C . LEU A 1 67 ? -21.453 49.812 10.609 1 91.81 67 LEU A C 1
ATOM 544 O O . LEU A 1 67 ? -20.984 49.062 9.742 1 91.81 67 LEU A O 1
ATOM 548 N N . LEU A 1 68 ? -22.453 50.625 10.344 1 88.94 68 LEU A N 1
ATOM 549 C CA . LEU A 1 68 ? -23.109 50.656 9.047 1 88.94 68 LEU A CA 1
ATOM 550 C C . LEU A 1 68 ? -22.203 51.312 8 1 88.94 68 LEU A C 1
ATOM 552 O O . LEU A 1 68 ? -22.438 51.188 6.801 1 88.94 68 LEU A O 1
ATOM 556 N N . HIS A 1 69 ? -21.219 51.969 8.469 1 90.06 69 HIS A N 1
ATOM 557 C CA . HIS A 1 69 ? -20.281 52.594 7.551 1 90.06 69 HIS A CA 1
ATOM 558 C C . HIS A 1 69 ? -19.266 51.594 7.012 1 90.06 69 HIS A C 1
ATOM 560 O O . HIS A 1 69 ? -18.484 51.906 6.109 1 90.06 69 HIS A O 1
ATOM 566 N N . VAL A 1 70 ? -19.188 50.438 7.613 1 91.56 70 VAL A N 1
ATOM 567 C CA . VAL A 1 70 ? -18.312 49.375 7.121 1 91.56 70 VAL A CA 1
ATOM 568 C C . VAL A 1 70 ? -18.859 48.812 5.809 1 91.56 70 VAL A C 1
ATOM 570 O O . VAL A 1 70 ? -20.031 48.406 5.73 1 91.56 70 VAL A O 1
ATOM 573 N N . PRO A 1 71 ? -18.078 48.812 4.848 1 88.5 71 PRO A N 1
ATOM 574 C CA . PRO A 1 71 ? -18.547 48.281 3.568 1 88.5 71 PRO A CA 1
ATOM 575 C C . PRO A 1 71 ? -19.016 46.812 3.682 1 88.5 71 PRO A C 1
ATOM 577 O O . PRO A 1 71 ? -18.359 46 4.324 1 88.5 71 PRO A O 1
ATOM 580 N N . GLY A 1 72 ? -20.281 46.531 3.174 1 85.62 72 GLY A N 1
ATOM 581 C CA . GLY A 1 72 ? -20.812 45.188 3.139 1 85.62 72 GLY A CA 1
ATOM 582 C C . GLY A 1 72 ? -21.703 44.844 4.316 1 85.62 72 GLY A C 1
ATOM 583 O O . GLY A 1 72 ? -22.328 43.781 4.352 1 85.62 72 GLY A O 1
ATOM 584 N N . LEU A 1 73 ? -21.672 45.719 5.227 1 87.88 73 LEU A N 1
ATOM 585 C CA . LEU A 1 73 ? -22.516 45.5 6.391 1 87.88 73 LEU A CA 1
ATOM 586 C C . LEU A 1 73 ? -23.781 46.344 6.312 1 87.88 73 LEU A C 1
ATOM 588 O O . LEU A 1 73 ? -23.781 47.5 6.719 1 87.88 73 LEU A O 1
ATOM 592 N N . GLY A 1 74 ? -24.797 45.781 5.754 1 85.44 74 GLY A N 1
ATOM 593 C CA . GLY A 1 74 ? -26.078 46.469 5.684 1 85.44 74 GLY A CA 1
ATOM 594 C C . GLY A 1 74 ? -26.859 46.406 6.98 1 85.44 74 GLY A C 1
ATOM 595 O O . GLY A 1 74 ? -26.484 45.688 7.906 1 85.44 74 GLY A O 1
ATOM 596 N N . ILE A 1 75 ? -27.953 47.188 6.992 1 84.31 75 ILE A N 1
ATOM 597 C CA . ILE A 1 75 ? -28.719 47.375 8.227 1 84.31 75 ILE A CA 1
ATOM 598 C C . ILE A 1 75 ? -29.312 46.031 8.641 1 84.31 75 ILE A C 1
ATOM 600 O O . ILE A 1 75 ? -29.281 45.656 9.82 1 84.31 75 ILE A O 1
ATOM 604 N N . ILE A 1 76 ? -29.812 45.281 7.711 1 83 76 ILE A N 1
ATOM 605 C CA . ILE A 1 76 ? -30.438 44 8.023 1 83 76 ILE A CA 1
ATOM 606 C C . ILE A 1 76 ? -29.375 43 8.492 1 83 76 ILE A C 1
ATOM 608 O O . ILE A 1 76 ? -29.562 42.312 9.5 1 83 76 ILE A O 1
ATOM 612 N N . GLY A 1 77 ? -28.297 42.875 7.762 1 84.75 77 GLY A N 1
ATOM 613 C CA . GLY A 1 77 ? -27.219 42 8.141 1 84.75 77 GLY A CA 1
ATOM 614 C C . GLY A 1 77 ? -26.609 42.344 9.492 1 84.75 77 GLY A C 1
ATOM 615 O O . GLY A 1 77 ? -26.344 41.438 10.297 1 84.75 77 GLY A O 1
ATOM 616 N N . LEU A 1 78 ? -26.438 43.562 9.68 1 88.88 78 LEU A N 1
ATOM 617 C CA . LEU A 1 78 ? -25.844 44 10.938 1 88.88 78 LEU A CA 1
ATOM 618 C C . LEU A 1 78 ? -26.766 43.688 12.109 1 88.88 78 LEU A C 1
ATOM 620 O O . LEU A 1 78 ? -26.297 43.281 13.18 1 88.88 78 LEU A O 1
ATOM 624 N N . GLN A 1 79 ? -28.031 43.906 11.898 1 85.31 79 GLN A N 1
ATOM 625 C CA . GLN A 1 79 ? -29 43.594 12.953 1 85.31 79 GLN A CA 1
ATOM 626 C C . GLN A 1 79 ? -28.938 42.094 13.312 1 85.31 79 GLN A C 1
ATOM 628 O O . GLN A 1 79 ? -28.969 41.75 14.492 1 85.31 79 GLN A O 1
ATOM 633 N N . LYS A 1 80 ? -28.812 41.281 12.344 1 85.88 80 LYS A N 1
ATOM 634 C CA . LYS A 1 80 ? -28.719 39.812 12.562 1 85.88 80 LYS A CA 1
ATOM 635 C C . LYS A 1 80 ? -27.438 39.469 13.297 1 85.88 80 LYS A C 1
ATOM 637 O O . LYS A 1 80 ? -27.453 38.656 14.219 1 85.88 80 LYS A O 1
ATOM 642 N N . ILE A 1 81 ? -26.344 40.031 12.906 1 87.62 81 ILE A N 1
ATOM 643 C CA . ILE A 1 81 ? -25.047 39.781 13.523 1 87.62 81 ILE A CA 1
ATOM 644 C C . ILE A 1 81 ? -25.062 40.219 14.984 1 87.62 81 ILE A C 1
ATOM 646 O O . ILE A 1 81 ? -24.641 39.469 15.867 1 87.62 81 ILE A O 1
ATOM 650 N N . CYS A 1 82 ? -25.625 41.375 15.227 1 87.44 82 CYS A N 1
ATOM 651 C CA . CYS A 1 82 ? -25.688 41.906 16.578 1 87.44 82 CYS A CA 1
ATOM 652 C C . CYS A 1 82 ? -26.562 41.031 17.469 1 87.44 82 CYS A C 1
ATOM 654 O O . CYS A 1 82 ? -26.234 40.812 18.641 1 87.44 82 CYS A O 1
ATOM 656 N N . ASN A 1 83 ? -27.641 40.531 16.859 1 85 83 ASN A N 1
ATOM 657 C CA . ASN A 1 83 ? -28.5 39.625 17.609 1 85 83 ASN A CA 1
ATOM 658 C C . ASN A 1 83 ? -27.766 38.344 17.984 1 85 83 ASN A C 1
ATOM 660 O O . ASN A 1 83 ? -28.047 37.75 19.016 1 85 83 ASN A O 1
ATOM 664 N N . THR A 1 84 ? -26.844 37.938 17.125 1 81.94 84 THR A N 1
ATOM 665 C CA . THR A 1 84 ? -26.094 36.719 17.375 1 81.94 84 THR A CA 1
ATOM 666 C C . THR A 1 84 ? -25.047 36.906 18.469 1 81.94 84 THR A C 1
ATOM 668 O O . THR A 1 84 ? -24.766 36 19.25 1 81.94 84 THR A O 1
ATOM 671 N N . VAL A 1 85 ? -24.562 38.188 18.578 1 81.88 85 VAL A N 1
ATOM 672 C CA . VAL A 1 85 ? -23.406 38.375 19.438 1 81.88 85 VAL A CA 1
ATOM 673 C C . VAL A 1 85 ? -23.828 39.094 20.719 1 81.88 85 VAL A C 1
ATOM 675 O O . VAL A 1 85 ? -23.031 39.25 21.641 1 81.88 85 VAL A O 1
ATOM 678 N N . LYS A 1 86 ? -25.094 39.5 20.797 1 81.62 86 LYS A N 1
ATOM 679 C CA . LYS A 1 86 ? -25.531 40.312 21.922 1 81.62 86 LYS A CA 1
ATOM 680 C C . LYS A 1 86 ? -25.375 39.562 23.234 1 81.62 86 LYS A C 1
ATOM 682 O O . LYS A 1 86 ? -25.266 40.188 24.297 1 81.62 86 LYS A O 1
ATOM 687 N N . ASN A 1 87 ? -25.438 38.156 23.141 1 76.81 87 ASN A N 1
ATOM 688 C CA . ASN A 1 87 ? -25.312 37.375 24.359 1 76.81 87 ASN A CA 1
ATOM 689 C C . ASN A 1 87 ? -23.906 36.812 24.531 1 76.81 87 ASN A C 1
ATOM 691 O O . ASN A 1 87 ? -23.656 36 25.422 1 76.81 87 ASN A O 1
ATOM 695 N N . VAL A 1 88 ? -23.047 37.031 23.609 1 71.25 88 VAL A N 1
ATOM 696 C CA . VAL A 1 88 ? -21.688 36.5 23.641 1 71.25 88 VAL A CA 1
ATOM 697 C C . VAL A 1 88 ? -20.719 37.594 24.109 1 71.25 88 VAL A C 1
ATOM 699 O O . VAL A 1 88 ? -20.844 38.75 23.719 1 71.25 88 VAL A O 1
ATOM 702 N N . ASP A 1 89 ? -19.984 37.406 25.172 1 67.5 89 ASP A N 1
ATOM 703 C CA . ASP A 1 89 ? -18.969 38.344 25.625 1 67.5 89 ASP A CA 1
ATOM 704 C C . ASP A 1 89 ? -17.672 38.125 24.844 1 67.5 89 ASP A C 1
ATOM 706 O O . ASP A 1 89 ? -17.391 37.062 24.344 1 67.5 89 ASP A O 1
ATOM 710 N N . PHE A 1 90 ? -16.969 39.312 24.578 1 63.12 90 PHE A N 1
ATOM 711 C CA . PHE A 1 90 ? -15.68 39.25 23.891 1 63.12 90 PHE A CA 1
ATOM 712 C C . PHE A 1 90 ? -14.805 38.156 24.5 1 63.12 90 PHE A C 1
ATOM 714 O O . PHE A 1 90 ? -14.102 37.438 23.766 1 63.12 90 PHE A O 1
ATOM 721 N N . THR A 1 91 ? -14.836 38 25.75 1 63.97 91 THR A N 1
ATOM 722 C CA . THR A 1 91 ? -14.047 36.969 26.422 1 63.97 91 THR A CA 1
ATOM 723 C C . THR A 1 91 ? -14.484 35.594 26 1 63.97 91 THR A C 1
ATOM 725 O O . THR A 1 91 ? -13.648 34.688 25.828 1 63.97 91 THR A O 1
ATOM 728 N N . SER A 1 92 ? -15.734 35.469 25.75 1 64.06 92 SER A N 1
ATOM 729 C CA . SER A 1 92 ? -16.266 34.188 25.312 1 64.06 92 SER A CA 1
ATOM 730 C C . SER A 1 92 ? -15.875 33.906 23.875 1 64.06 92 SER A C 1
ATOM 732 O O . SER A 1 92 ? -15.562 32.75 23.531 1 64.06 92 SER A O 1
ATOM 734 N N . VAL A 1 93 ? -16 34.875 23.078 1 61.16 93 VAL A N 1
ATOM 735 C CA . VAL A 1 93 ? -15.586 34.688 21.688 1 61.16 93 VAL A CA 1
ATOM 736 C C . VAL A 1 93 ? -14.086 34.406 21.641 1 61.16 93 VAL A C 1
ATOM 738 O O . VAL A 1 93 ? -13.641 33.531 20.891 1 61.16 93 VAL A O 1
ATOM 741 N N . HIS A 1 94 ? -13.406 35.188 22.344 1 60.66 94 HIS A N 1
ATOM 742 C CA . HIS A 1 94 ? -11.977 34.938 22.469 1 60.66 94 HIS A CA 1
ATOM 743 C C . HIS A 1 94 ? -11.703 33.562 23.016 1 60.66 94 HIS A C 1
ATOM 745 O O . HIS A 1 94 ? -10.812 32.844 22.531 1 60.66 94 HIS A O 1
ATOM 751 N N . GLN A 1 95 ? -12.406 33.312 24.047 1 58.69 95 GLN A N 1
ATOM 752 C CA . GLN A 1 95 ? -12.273 31.969 24.625 1 58.69 95 GLN A CA 1
ATOM 753 C C . GLN A 1 95 ? -12.766 30.906 23.641 1 58.69 95 GLN A C 1
ATOM 755 O O . GLN A 1 95 ? -12.18 29.828 23.547 1 58.69 95 GLN A O 1
ATOM 760 N N . LEU A 1 96 ? -13.906 31.203 23.031 1 52.97 96 LEU A N 1
ATOM 761 C CA . LEU A 1 96 ? -14.414 30.281 22.016 1 52.97 96 LEU A CA 1
ATOM 762 C C . LEU A 1 96 ? -13.445 30.172 20.844 1 52.97 96 LEU A C 1
ATOM 764 O O . LEU A 1 96 ? -13.219 29.078 20.328 1 52.97 96 LEU A O 1
ATOM 768 N N . LYS A 1 97 ? -13.125 31.375 20.344 1 51.31 97 LYS A N 1
ATOM 769 C CA . LYS A 1 97 ? -12.07 31.328 19.328 1 51.31 97 LYS A CA 1
ATOM 770 C C . LYS A 1 97 ? -10.875 30.516 19.828 1 51.31 97 LYS A C 1
ATOM 772 O O . LYS A 1 97 ? -10.352 29.656 19.125 1 51.31 97 LYS A O 1
ATOM 777 N N . LYS A 1 98 ? -10.406 31.047 20.984 1 51.19 98 LYS A N 1
ATOM 778 C CA . LYS A 1 98 ? -9.305 30.281 21.578 1 51.19 98 LYS A CA 1
ATOM 779 C C . LYS A 1 98 ? -9.672 28.812 21.703 1 51.19 98 LYS A C 1
ATOM 781 O O . LYS A 1 98 ? -8.844 27.938 21.422 1 51.19 98 LYS A O 1
ATOM 786 N N . SER A 1 99 ? -10.867 28.656 22.25 1 50.72 99 SER A N 1
ATOM 787 C CA . SER A 1 99 ? -11.344 27.281 22.375 1 50.72 99 SER A CA 1
ATOM 788 C C . SER A 1 99 ? -11.547 26.641 21 1 50.72 99 SER A C 1
ATOM 790 O O . SER A 1 99 ? -11.195 25.469 20.797 1 50.72 99 SER A O 1
ATOM 792 N N . LEU A 1 100 ? -12.18 27.391 20.156 1 49.03 100 LEU A N 1
ATOM 793 C CA . LEU A 1 100 ? -12.438 26.922 18.797 1 49.03 100 LEU A CA 1
ATOM 794 C C . LEU A 1 100 ? -11.164 26.938 17.953 1 49.03 100 LEU A C 1
ATOM 796 O O . LEU A 1 100 ? -10.953 26.078 17.109 1 49.03 100 LEU A O 1
ATOM 800 N N . GLU A 1 101 ? -10.5 28.188 17.891 1 49.97 101 GLU A N 1
ATOM 801 C CA . GLU A 1 101 ? -9.172 28.219 17.281 1 49.97 101 GLU A CA 1
ATOM 802 C C . GLU A 1 101 ? -8.289 27.109 17.828 1 49.97 101 GLU A C 1
ATOM 804 O O . GLU A 1 101 ? -7.465 26.547 17.109 1 49.97 101 GLU A O 1
ATOM 809 N N . LEU A 1 102 ? -8.344 27.078 19.156 1 46.75 102 LEU A N 1
ATOM 810 C CA . LEU A 1 102 ? -7.68 25.891 19.656 1 46.75 102 LEU A CA 1
ATOM 811 C C . LEU A 1 102 ? -8.383 24.625 19.188 1 46.75 102 LEU A C 1
ATOM 813 O O . LEU A 1 102 ? -8.125 23.531 19.688 1 46.75 102 LEU A O 1
ATOM 817 N N . GLU A 1 103 ? -9.555 24.797 18.703 1 51.19 103 GLU A N 1
ATOM 818 C CA . GLU A 1 103 ? -9.984 23.562 18.062 1 51.19 103 GLU A CA 1
ATOM 819 C C . GLU A 1 103 ? -8.914 23.016 17.125 1 51.19 103 GLU A C 1
ATOM 821 O O . GLU A 1 103 ? -8.5 23.703 16.188 1 51.19 103 GLU A O 1
ATOM 826 N N . SER A 1 104 ? -8.102 22.312 17.703 1 57.91 104 SER A N 1
ATOM 827 C CA . SER A 1 104 ? -6.887 21.516 17.531 1 57.91 104 SER A CA 1
ATOM 828 C C . SER A 1 104 ? -6.77 20.984 16.109 1 57.91 104 SER A C 1
ATOM 830 O O . SER A 1 104 ? -7.766 20.547 15.523 1 57.91 104 SER A O 1
ATOM 832 N N . VAL A 1 105 ? -5.801 21.766 15.305 1 78.88 105 VAL A N 1
ATOM 833 C CA . VAL A 1 105 ? -5.434 21.062 14.078 1 78.88 105 VAL A CA 1
ATOM 834 C C . VAL A 1 105 ? -5.559 19.547 14.289 1 78.88 105 VAL A C 1
ATOM 836 O O . VAL A 1 105 ? -4.977 19 15.219 1 78.88 105 VAL A O 1
ATOM 839 N N . LYS A 1 106 ? -6.547 19.156 13.508 1 85.56 106 LYS A N 1
ATOM 840 C CA . LYS A 1 106 ? -6.801 17.734 13.633 1 85.56 106 LYS A CA 1
ATOM 841 C C . LYS A 1 106 ? -5.859 16.922 12.734 1 85.56 106 LYS A C 1
ATOM 843 O O . LYS A 1 106 ? -5.5 17.375 11.648 1 85.56 106 LYS A O 1
ATOM 848 N N . THR A 1 107 ? -5.449 15.977 13.344 1 94.06 107 THR A N 1
ATOM 849 C CA . THR A 1 107 ? -4.652 15.031 12.57 1 94.06 107 THR A CA 1
ATOM 850 C C . THR A 1 107 ? -5.5 13.828 12.156 1 94.06 107 THR A C 1
ATOM 852 O O . THR A 1 107 ? -6.602 13.633 12.672 1 94.06 107 THR A O 1
ATOM 855 N N . LYS A 1 108 ? -5.105 13.164 11.203 1 92.38 108 LYS A N 1
ATOM 856 C CA . LYS A 1 108 ? -5.711 11.898 10.797 1 92.38 108 LYS A CA 1
ATOM 857 C C . LYS A 1 108 ? -4.738 10.742 10.992 1 92.38 108 LYS A C 1
ATOM 859 O O . LYS A 1 108 ? -3.689 10.688 10.344 1 92.38 108 LYS A O 1
ATOM 864 N N . PRO A 1 109 ? -5.074 9.812 11.742 1 91.75 109 PRO A N 1
ATOM 865 C CA . PRO A 1 109 ? -6.141 9.797 12.742 1 91.75 109 PRO A CA 1
ATOM 866 C C . PRO A 1 109 ? -5.957 10.859 13.82 1 91.75 109 PRO A C 1
ATOM 868 O O . PRO A 1 109 ? -4.914 11.523 13.867 1 91.75 109 PRO A O 1
ATOM 871 N N . PRO A 1 110 ? -7.02 11.062 14.633 1 89.75 110 PRO A N 1
ATOM 872 C CA . PRO A 1 110 ? -6.859 12.039 15.711 1 89.75 110 PRO A CA 1
ATOM 873 C C . PRO A 1 110 ? -5.777 11.633 16.719 1 89.75 110 PRO A C 1
ATOM 875 O O . PRO A 1 110 ? -5.703 10.469 17.109 1 89.75 110 PRO A O 1
ATOM 878 N N . LEU A 1 111 ? -4.977 12.586 17.047 1 94.06 111 LEU A N 1
ATOM 879 C CA . LEU A 1 111 ? -3.918 12.336 18.031 1 94.06 111 LEU A CA 1
ATOM 880 C C . LEU A 1 111 ? -4.48 12.305 19.438 1 94.06 111 LEU A C 1
ATOM 882 O O . LEU A 1 111 ? -5.027 13.297 19.922 1 94.06 111 LEU A O 1
ATOM 886 N N . PRO A 1 112 ? -4.316 11.203 20.062 1 90.5 112 PRO A N 1
ATOM 887 C CA . PRO A 1 112 ? -4.832 11.133 21.438 1 90.5 112 PRO A CA 1
ATOM 888 C C . PRO A 1 112 ? -4.121 12.094 22.391 1 90.5 112 PRO A C 1
ATOM 890 O O . PRO A 1 112 ? -2.91 12.297 22.266 1 90.5 112 PRO A O 1
ATOM 893 N N . GLU A 1 113 ? -4.844 12.523 23.344 1 86 113 GLU A N 1
ATOM 894 C CA . GLU A 1 113 ? -4.32 13.508 24.297 1 86 113 GLU A CA 1
ATOM 895 C C . GLU A 1 113 ? -3.172 12.93 25.109 1 86 113 GLU A C 1
ATOM 897 O O . GLU A 1 113 ? -2.199 13.625 25.406 1 86 113 GLU A O 1
ATOM 902 N N . ASN A 1 114 ? -3.336 11.695 25.484 1 90.19 114 ASN A N 1
ATOM 903 C CA . ASN A 1 114 ? -2.287 11.047 26.266 1 90.19 114 ASN A CA 1
ATOM 904 C C . ASN A 1 114 ? -0.974 10.977 25.484 1 90.19 114 ASN A C 1
ATOM 906 O O . ASN A 1 114 ? 0.102 11.133 26.078 1 90.19 114 ASN A O 1
ATOM 910 N N . VAL A 1 115 ? -1.062 10.781 24.234 1 93.44 115 VAL A N 1
ATOM 911 C CA . VAL A 1 115 ? 0.13 10.758 23.391 1 93.44 115 VAL A CA 1
ATOM 912 C C . VAL A 1 115 ? 0.704 12.164 23.266 1 93.44 115 VAL A C 1
ATOM 914 O O . VAL A 1 115 ? 1.92 12.352 23.344 1 93.44 115 VAL A O 1
ATOM 917 N N . CYS A 1 116 ? -0.16 13.031 23.094 1 91.31 116 CYS A N 1
ATOM 918 C CA . CYS A 1 116 ? 0.241 14.43 22.969 1 91.31 116 CYS A CA 1
ATOM 919 C C . CYS A 1 116 ? 1.001 14.883 24.219 1 91.31 116 CYS A C 1
ATOM 921 O O . CYS A 1 116 ? 2.057 15.508 24.109 1 91.31 116 CYS A O 1
ATOM 923 N N . ASP A 1 117 ? 0.518 14.555 25.328 1 90.12 117 ASP A N 1
ATOM 924 C CA . ASP A 1 117 ? 1.059 15.016 26.594 1 90.12 117 ASP A CA 1
ATOM 925 C C . ASP A 1 117 ? 2.416 14.375 26.875 1 90.12 117 ASP A C 1
ATOM 927 O O . ASP A 1 117 ? 3.277 14.992 27.516 1 90.12 117 ASP A O 1
ATOM 931 N N . ASN A 1 118 ? 2.635 13.18 26.422 1 94.06 118 ASN A N 1
ATOM 932 C CA . ASN A 1 118 ? 3.828 12.422 26.781 1 94.06 118 ASN A CA 1
ATOM 933 C C . ASN A 1 118 ? 4.805 12.312 25.609 1 94.06 118 ASN A C 1
ATOM 935 O O . ASN A 1 118 ? 5.785 11.57 25.688 1 94.06 118 ASN A O 1
ATOM 939 N N . LEU A 1 119 ? 4.523 13.109 24.594 1 97.12 119 LEU A N 1
ATOM 940 C CA . LEU A 1 119 ? 5.328 13.008 23.391 1 97.12 119 LEU A CA 1
ATOM 941 C C . LEU A 1 119 ? 6.738 13.539 23.625 1 97.12 119 LEU A C 1
ATOM 943 O O . LEU A 1 119 ? 6.918 14.711 23.953 1 97.12 119 LEU A O 1
ATOM 947 N N . ARG A 1 120 ? 7.727 12.656 23.484 1 97.38 120 ARG A N 1
ATOM 948 C CA . ARG A 1 120 ? 9.117 13.047 23.672 1 97.38 120 ARG A CA 1
ATOM 949 C C . ARG A 1 120 ? 9.75 13.484 22.359 1 97.38 120 ARG A C 1
ATOM 951 O O . ARG A 1 120 ? 10.508 14.453 22.312 1 97.38 120 ARG A O 1
ATOM 958 N N . SER A 1 121 ? 9.453 12.719 21.297 1 98.38 121 SER A N 1
ATOM 959 C CA . SER A 1 121 ? 10 13.062 20 1 98.38 121 SER A CA 1
ATOM 960 C C . SER A 1 121 ? 9.109 12.555 18.875 1 98.38 121 SER A C 1
ATOM 962 O O . SER A 1 121 ? 8.266 11.688 19.078 1 98.38 121 SER A O 1
ATOM 964 N N . LEU A 1 122 ? 9.242 13.195 17.734 1 98.69 122 LEU A N 1
ATOM 965 C CA . LEU A 1 122 ? 8.531 12.75 16.547 1 98.69 122 LEU A CA 1
ATOM 966 C C . LEU A 1 122 ? 9.453 12.773 15.32 1 98.69 122 LEU A C 1
ATOM 968 O O . LEU A 1 122 ? 10.508 13.406 15.352 1 98.69 122 LEU A O 1
ATOM 972 N N . VAL A 1 123 ? 9.141 11.992 14.32 1 98.88 123 VAL A N 1
ATOM 973 C CA . VAL A 1 123 ? 9.828 11.984 13.031 1 98.88 123 VAL A CA 1
ATOM 974 C C . VAL A 1 123 ? 8.867 12.438 11.93 1 98.88 123 VAL A C 1
ATOM 976 O O . VAL A 1 123 ? 7.82 11.82 11.719 1 98.88 123 VAL A O 1
ATOM 979 N N . ALA A 1 124 ? 9.203 13.547 11.336 1 98.88 124 ALA A N 1
ATOM 980 C CA . ALA A 1 124 ? 8.445 14.023 10.18 1 98.88 124 ALA A CA 1
ATOM 981 C C . ALA A 1 124 ? 8.961 13.398 8.891 1 98.88 124 ALA A C 1
ATOM 983 O O . ALA A 1 124 ? 10.172 13.367 8.648 1 98.88 124 ALA A O 1
ATOM 984 N N . LEU A 1 125 ? 8.039 12.961 8.062 1 98.62 125 LEU A N 1
ATOM 985 C CA . LEU A 1 125 ? 8.422 12.219 6.867 1 98.62 125 LEU A CA 1
ATOM 986 C C . LEU A 1 125 ? 7.891 12.898 5.609 1 98.62 125 LEU A C 1
ATOM 988 O O . LEU A 1 125 ? 6.785 13.445 5.617 1 98.62 125 LEU A O 1
ATOM 992 N N . GLU A 1 126 ? 8.672 12.844 4.586 1 97.5 126 GLU A N 1
ATOM 993 C CA . GLU A 1 126 ? 8.266 13.172 3.223 1 97.5 126 GLU A CA 1
ATOM 994 C C . GLU A 1 126 ? 8.633 12.047 2.256 1 97.5 126 GLU A C 1
ATOM 996 O O . GLU A 1 126 ? 9.781 11.602 2.221 1 97.5 126 GLU A O 1
ATOM 1001 N N . ILE A 1 127 ? 7.641 11.672 1.479 1 95.88 127 ILE A N 1
ATOM 1002 C CA . ILE A 1 127 ? 7.848 10.547 0.572 1 95.88 127 ILE A CA 1
ATOM 1003 C C . ILE A 1 127 ? 7.973 11.062 -0.862 1 95.88 127 ILE A C 1
ATOM 1005 O O . ILE A 1 127 ? 7.102 11.781 -1.348 1 95.88 127 ILE A O 1
ATOM 1009 N N . HIS A 1 128 ? 9.062 10.711 -1.494 1 92.5 128 HIS A N 1
ATOM 1010 C CA . HIS A 1 128 ? 9.32 11.008 -2.898 1 92.5 128 HIS A CA 1
ATOM 1011 C C . HIS A 1 128 ? 9.594 9.734 -3.689 1 92.5 128 HIS A C 1
ATOM 1013 O O . HIS A 1 128 ? 9.703 8.648 -3.111 1 92.5 128 HIS A O 1
ATOM 1019 N N . ALA A 1 129 ? 9.625 9.891 -4.984 1 87.44 129 ALA A N 1
ATOM 1020 C CA . ALA A 1 129 ? 9.805 8.727 -5.852 1 87.44 129 ALA A CA 1
ATOM 1021 C C . ALA A 1 129 ? 11.18 8.086 -5.633 1 87.44 129 ALA A C 1
ATOM 1023 O O . ALA A 1 129 ? 11.32 6.867 -5.746 1 87.44 129 ALA A O 1
ATOM 1024 N N . ASP A 1 130 ? 12.109 8.906 -5.277 1 90.31 130 ASP A N 1
ATOM 1025 C CA . ASP A 1 130 ? 13.477 8.391 -5.258 1 90.31 130 ASP A CA 1
ATOM 1026 C C . ASP A 1 130 ? 14.031 8.359 -3.836 1 90.31 130 ASP A C 1
ATOM 1028 O O . ASP A 1 130 ? 15.125 7.836 -3.6 1 90.31 130 ASP A O 1
ATOM 1032 N N . CYS A 1 131 ? 13.258 8.914 -2.855 1 94.38 131 CYS A N 1
ATOM 1033 C CA . CYS A 1 131 ? 13.781 8.922 -1.494 1 94.38 131 CYS A CA 1
ATOM 1034 C C . CYS A 1 131 ? 12.672 9.172 -0.482 1 94.38 131 CYS A C 1
ATOM 1036 O O . CYS A 1 131 ? 11.555 9.539 -0.858 1 94.38 131 CYS A O 1
ATOM 1038 N N . VAL A 1 132 ? 13.023 8.883 0.728 1 97.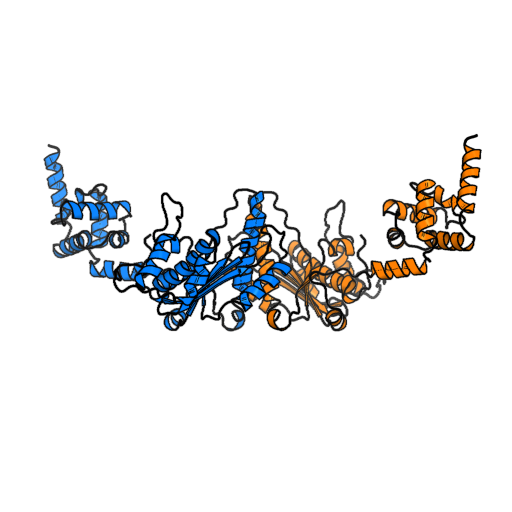19 132 VAL A N 1
ATOM 1039 C CA . VAL A 1 132 ? 12.211 9.289 1.869 1 97.19 132 VAL A CA 1
ATOM 1040 C C . VAL A 1 132 ? 13.008 10.227 2.768 1 97.19 132 VAL A C 1
ATOM 1042 O O . VAL A 1 132 ? 14.078 9.867 3.254 1 97.19 132 VAL A O 1
ATOM 1045 N N . GLY A 1 133 ? 12.531 11.438 2.891 1 98.19 133 GLY A N 1
ATOM 1046 C CA . GLY A 1 133 ? 13.156 12.375 3.812 1 98.19 133 GLY A CA 1
ATOM 1047 C C . GLY A 1 133 ? 12.57 12.312 5.211 1 98.19 133 GLY A C 1
ATOM 1048 O O . GLY A 1 133 ? 11.391 11.984 5.383 1 98.19 133 GLY A O 1
ATOM 1049 N N . PHE A 1 134 ? 13.445 12.641 6.164 1 98.69 134 PHE A N 1
ATOM 1050 C CA . PHE A 1 134 ? 12.906 12.688 7.516 1 98.69 134 PHE A CA 1
ATOM 1051 C C . PHE A 1 134 ? 13.602 13.758 8.344 1 98.69 134 PHE A C 1
ATOM 1053 O O . PHE A 1 134 ? 14.727 14.164 8.023 1 98.69 134 PHE A O 1
ATOM 1060 N N . ALA A 1 135 ? 12.891 14.305 9.336 1 98.81 135 ALA A N 1
ATOM 1061 C CA . ALA A 1 135 ? 13.414 15.148 10.406 1 98.81 135 ALA A CA 1
ATOM 1062 C C . ALA A 1 135 ? 12.984 14.633 11.773 1 98.81 135 ALA A C 1
ATOM 1064 O O . ALA A 1 135 ? 11.781 14.539 12.055 1 98.81 135 ALA A O 1
ATOM 1065 N N . HIS A 1 136 ? 13.953 14.266 12.562 1 98.88 136 HIS A N 1
ATOM 1066 C CA . HIS A 1 136 ? 13.719 13.812 13.93 1 98.88 136 HIS A CA 1
ATOM 1067 C C . HIS A 1 136 ? 13.859 14.961 14.93 1 98.88 136 HIS A C 1
ATOM 1069 O O . HIS A 1 136 ? 14.938 15.531 15.07 1 98.88 136 HIS A O 1
ATOM 1075 N N . MET A 1 137 ? 12.781 15.258 15.609 1 98.56 137 MET A N 1
ATOM 1076 C CA . MET A 1 137 ? 12.773 16.438 16.469 1 98.56 137 MET A CA 1
ATOM 1077 C C . MET A 1 137 ? 12.203 16.109 17.844 1 98.56 137 MET A C 1
ATOM 1079 O O . MET A 1 137 ? 11.203 15.398 17.953 1 98.56 137 MET A O 1
ATOM 1083 N N . THR A 1 138 ? 12.805 16.703 18.859 1 98.25 138 THR A N 1
ATOM 1084 C CA . THR A 1 138 ? 12.336 16.516 20.219 1 98.25 138 THR A CA 1
ATOM 1085 C C . THR A 1 138 ? 11.32 17.594 20.594 1 98.25 138 THR A C 1
ATOM 1087 O O . THR A 1 138 ? 11.156 18.578 19.875 1 98.25 138 THR A O 1
ATOM 1090 N N . ARG A 1 139 ? 10.688 17.375 21.688 1 96.62 139 ARG A N 1
ATOM 1091 C CA . ARG A 1 139 ? 9.594 18.219 22.141 1 96.62 139 ARG A CA 1
ATOM 1092 C C . ARG A 1 139 ? 10.07 19.656 22.375 1 96.62 139 ARG A C 1
ATOM 1094 O O . ARG A 1 139 ? 9.289 20.609 22.25 1 96.62 139 ARG A O 1
ATOM 1101 N N . ASP A 1 140 ? 11.273 19.828 22.703 1 94.69 140 ASP A N 1
ATOM 1102 C CA . ASP A 1 140 ? 11.836 21.156 22.938 1 94.69 140 ASP A CA 1
ATOM 1103 C C . ASP A 1 140 ? 12.258 21.812 21.625 1 94.69 140 ASP A C 1
ATOM 1105 O O . ASP A 1 140 ? 13.016 22.781 21.625 1 94.69 140 ASP A O 1
ATOM 1109 N N . MET A 1 141 ? 11.93 21.25 20.469 1 94.88 141 MET A N 1
ATOM 1110 C CA . MET A 1 141 ? 12.141 21.781 19.125 1 94.88 141 MET A CA 1
ATOM 1111 C C . MET A 1 141 ? 13.609 21.703 18.734 1 94.88 141 MET A C 1
ATOM 1113 O O . MET A 1 141 ? 14.141 22.641 18.125 1 94.88 141 MET A O 1
ATOM 1117 N N . THR A 1 142 ? 14.203 20.688 19.203 1 97.19 142 THR A N 1
ATOM 1118 C CA . THR A 1 142 ? 15.578 20.422 18.812 1 97.19 142 THR A CA 1
ATOM 1119 C C . THR A 1 142 ? 15.641 19.297 17.781 1 97.19 142 THR A C 1
ATOM 1121 O O . THR A 1 142 ? 15.086 18.219 17.984 1 97.19 142 THR A O 1
ATOM 1124 N N . LEU A 1 143 ? 16.312 19.641 16.688 1 98 143 LEU A N 1
ATOM 1125 C CA . LEU A 1 143 ? 16.5 18.641 15.648 1 98 143 LEU A CA 1
ATOM 1126 C C . LEU A 1 143 ? 17.594 17.641 16.031 1 98 143 LEU A C 1
ATOM 1128 O O . LEU A 1 143 ? 18.703 18.047 16.406 1 98 143 LEU A O 1
ATOM 1132 N N . GLU A 1 144 ? 17.25 16.359 15.992 1 98.12 144 GLU A N 1
ATOM 1133 C CA . GLU A 1 144 ? 18.203 15.336 16.391 1 98.12 144 GLU A CA 1
ATOM 1134 C C . GLU A 1 144 ? 18.859 14.695 15.172 1 98.12 144 GLU A C 1
ATOM 1136 O O . GLU A 1 144 ? 20.031 14.328 15.219 1 98.12 144 GLU A O 1
ATOM 1141 N N . SER A 1 145 ? 18.141 14.453 14.195 1 97.69 145 SER A N 1
ATOM 1142 C CA . SER A 1 145 ? 18.656 13.883 12.953 1 97.69 145 SER A CA 1
ATOM 1143 C C . SER A 1 145 ? 17.812 14.312 11.75 1 97.69 145 SER A C 1
ATOM 1145 O O . SER A 1 145 ? 16.641 14.648 11.898 1 97.69 145 SER A O 1
ATOM 1147 N N . TRP A 1 146 ? 18.469 14.328 10.664 1 95.19 146 TRP A N 1
ATOM 1148 C CA . TRP A 1 146 ? 17.969 14.891 9.422 1 95.19 146 TRP A CA 1
ATOM 1149 C C . TRP A 1 146 ? 18.594 14.211 8.211 1 95.19 146 TRP A C 1
ATOM 1151 O O . TRP A 1 146 ? 19.828 14.219 8.062 1 95.19 146 TRP A O 1
ATOM 1161 N N . SER A 1 147 ? 17.766 13.578 7.32 1 97.44 147 SER A N 1
ATOM 1162 C CA . SER A 1 147 ? 18.422 12.914 6.195 1 97.44 147 SER A CA 1
ATOM 1163 C C . SER A 1 147 ? 17.406 12.547 5.109 1 97.44 147 SER A C 1
ATOM 1165 O O . SER A 1 147 ? 16.203 12.617 5.328 1 97.44 147 SER A O 1
ATOM 1167 N N . LEU A 1 148 ? 17.938 12.32 3.914 1 97.19 148 LEU A N 1
ATOM 1168 C CA . LEU A 1 148 ? 17.234 11.711 2.793 1 97.19 148 LEU A CA 1
ATOM 1169 C C . LEU A 1 148 ? 17.672 10.273 2.576 1 97.19 148 LEU A C 1
ATOM 1171 O O . LEU A 1 148 ? 18.859 10.023 2.291 1 97.19 148 LEU A O 1
ATOM 1175 N N . LEU A 1 149 ? 16.766 9.383 2.732 1 96.69 149 LEU A N 1
ATOM 1176 C CA . LEU A 1 149 ? 17.078 7.977 2.523 1 96.69 149 LEU A CA 1
ATOM 1177 C C . LEU A 1 149 ? 16.734 7.551 1.098 1 96.69 149 LEU A C 1
ATOM 1179 O O . LEU A 1 149 ? 15.578 7.582 0.692 1 96.69 149 LEU A O 1
ATOM 1183 N N . PRO A 1 150 ? 17.703 7.129 0.336 1 92.56 150 PRO A N 1
ATOM 1184 C CA . PRO A 1 150 ? 17.453 6.801 -1.07 1 92.56 150 PRO A CA 1
ATOM 1185 C C . PRO A 1 150 ? 16.609 5.543 -1.244 1 92.56 150 PRO A C 1
ATOM 1187 O O . PRO A 1 150 ? 16.734 4.598 -0.464 1 92.56 150 PRO A O 1
ATOM 1190 N N . LEU A 1 151 ? 15.781 5.5 -2.219 1 89.75 151 LEU A N 1
ATOM 1191 C CA . LEU A 1 151 ? 14.961 4.348 -2.574 1 89.75 151 LEU A CA 1
ATOM 1192 C C . LEU A 1 151 ? 15.445 3.717 -3.877 1 89.75 151 LEU A C 1
ATOM 1194 O O . LEU A 1 151 ? 16.031 2.631 -3.867 1 89.75 151 LEU A O 1
ATOM 1198 N N . PHE A 1 152 ? 15.047 4.348 -4.992 1 79.69 152 PHE A N 1
ATOM 1199 C CA . PHE A 1 152 ? 15.414 3.824 -6.301 1 79.69 152 PHE A CA 1
ATOM 1200 C C . PHE A 1 152 ? 16.344 4.785 -7.031 1 79.69 152 PHE A C 1
ATOM 1202 O O . PHE A 1 152 ? 16.297 5.996 -6.805 1 79.69 152 PHE A O 1
ATOM 1209 N N . ASP A 1 153 ? 17.094 4.234 -7.859 1 73.38 153 ASP A N 1
ATOM 1210 C CA . ASP A 1 153 ? 17.984 5.066 -8.656 1 73.38 153 ASP A CA 1
ATOM 1211 C C . ASP A 1 153 ? 17.25 5.719 -9.82 1 73.38 153 ASP A C 1
ATOM 1213 O O . ASP A 1 153 ? 17.609 6.812 -10.258 1 73.38 153 ASP A O 1
ATOM 1217 N N . LYS A 1 154 ? 16.234 4.883 -10.266 1 69.62 154 LYS A N 1
ATOM 1218 C CA . LYS A 1 154 ? 15.43 5.438 -11.352 1 69.62 154 LYS A CA 1
ATOM 1219 C C . LYS A 1 154 ? 13.984 5.648 -10.914 1 69.62 154 LYS A C 1
ATOM 1221 O O . LYS A 1 154 ? 13.43 4.836 -10.172 1 69.62 154 LYS A O 1
ATOM 1226 N N . PRO A 1 155 ? 13.5 6.887 -11.312 1 59.53 155 PRO A N 1
ATOM 1227 C CA . PRO A 1 155 ? 12.172 7.242 -10.805 1 59.53 155 PRO A CA 1
ATOM 1228 C C . PRO A 1 155 ? 11.094 6.258 -11.234 1 59.53 155 PRO A C 1
ATOM 1230 O O . PRO A 1 155 ? 10.117 6.047 -10.516 1 59.53 155 PRO A O 1
ATOM 1233 N N . PHE A 1 156 ? 11.008 5.93 -12.547 1 60.09 156 PHE A N 1
ATOM 1234 C CA . PHE A 1 156 ? 9.797 5.281 -13.023 1 60.09 156 PHE A CA 1
ATOM 1235 C C . PHE A 1 156 ? 10.047 3.801 -13.297 1 60.09 156 PHE A C 1
ATOM 1237 O O . PHE A 1 156 ? 10.492 3.43 -14.391 1 60.09 156 PHE A O 1
ATOM 1244 N N . GLN A 1 157 ? 10.172 3.182 -12.273 1 60.53 157 GLN A N 1
ATOM 1245 C CA . GLN A 1 157 ? 10.219 1.743 -12.516 1 60.53 157 GLN A CA 1
ATOM 1246 C C . GLN A 1 157 ? 8.883 1.086 -12.18 1 60.53 157 GLN A C 1
ATOM 1248 O O . GLN A 1 157 ? 8.164 1.549 -11.289 1 60.53 157 GLN A O 1
ATOM 1253 N N . ARG A 1 158 ? 8.266 0.447 -13.133 1 70.25 158 ARG A N 1
ATOM 1254 C CA . ARG A 1 158 ? 7.145 -0.415 -12.758 1 70.25 158 ARG A CA 1
ATOM 1255 C C . ARG A 1 158 ? 7.453 -1.189 -11.484 1 70.25 158 ARG A C 1
ATOM 1257 O O . ARG A 1 158 ? 8.109 -2.236 -11.523 1 70.25 158 ARG A O 1
ATOM 1264 N N . VAL A 1 159 ? 7.141 -0.545 -10.477 1 69.19 159 VAL A N 1
ATOM 1265 C CA . VAL A 1 159 ? 7.562 -1.159 -9.219 1 69.19 159 VAL A CA 1
ATOM 1266 C C . VAL A 1 159 ? 6.508 -2.16 -8.758 1 69.19 159 VAL A C 1
ATOM 1268 O O . VAL A 1 159 ? 5.309 -1.903 -8.867 1 69.19 159 VAL A O 1
ATOM 1271 N N . ASP A 1 160 ? 6.996 -3.283 -8.43 1 79.31 160 ASP A N 1
ATOM 1272 C CA . ASP A 1 160 ? 6.199 -4.359 -7.844 1 79.31 160 ASP A CA 1
ATOM 1273 C C . ASP A 1 160 ? 6.078 -4.191 -6.332 1 79.31 160 ASP A C 1
ATOM 1275 O O . ASP A 1 160 ? 6.988 -3.672 -5.684 1 79.31 160 ASP A O 1
ATOM 1279 N N . PRO A 1 161 ? 4.949 -4.566 -5.824 1 84.38 161 PRO A N 1
ATOM 1280 C CA . PRO A 1 161 ? 4.723 -4.395 -4.387 1 84.38 161 PRO A CA 1
ATOM 1281 C C . PRO A 1 161 ? 5.797 -5.07 -3.537 1 84.38 161 PRO A C 1
ATOM 1283 O O . PRO A 1 161 ? 6.145 -4.57 -2.463 1 84.38 161 PRO A O 1
ATOM 1286 N N . VAL A 1 162 ? 6.355 -6.156 -4.023 1 86 162 VAL A N 1
ATOM 1287 C CA . VAL A 1 162 ? 7.355 -6.895 -3.256 1 86 162 VAL A CA 1
ATOM 1288 C C . VAL A 1 162 ? 8.664 -6.109 -3.223 1 86 162 VAL A C 1
ATOM 1290 O O . VAL A 1 162 ? 9.305 -6 -2.174 1 86 162 VAL A O 1
ATOM 1293 N N . GLN A 1 163 ? 9 -5.605 -4.312 1 84.25 163 GLN A N 1
ATOM 1294 C CA . GLN A 1 163 ? 10.203 -4.793 -4.391 1 84.25 163 GLN A CA 1
ATOM 1295 C C . GLN A 1 163 ? 10.07 -3.525 -3.557 1 84.25 163 GLN A C 1
ATOM 1297 O O . GLN A 1 163 ? 11.023 -3.113 -2.885 1 84.25 163 GLN A O 1
ATOM 1302 N N . LEU A 1 164 ? 8.984 -2.943 -3.666 1 89.88 164 LEU A N 1
ATOM 1303 C CA . LEU A 1 164 ? 8.719 -1.737 -2.887 1 89.88 164 LEU A CA 1
ATOM 1304 C C . LEU A 1 164 ? 8.805 -2.027 -1.392 1 89.88 164 LEU A C 1
ATOM 1306 O O . LEU A 1 164 ? 9.375 -1.244 -0.633 1 89.88 164 LEU A O 1
ATOM 1310 N N . LEU A 1 165 ? 8.195 -3.143 -1.034 1 91.94 165 LEU A N 1
ATOM 1311 C CA . LEU A 1 165 ? 8.211 -3.535 0.372 1 91.94 165 LEU A CA 1
ATOM 1312 C C . LEU A 1 165 ? 9.641 -3.707 0.877 1 91.94 165 LEU A C 1
ATOM 1314 O O . LEU A 1 165 ? 9.977 -3.24 1.967 1 91.94 165 LEU A O 1
ATOM 1318 N N . ASP A 1 166 ? 10.477 -4.277 0.074 1 89.38 166 ASP A N 1
ATOM 1319 C CA . ASP A 1 166 ? 11.875 -4.488 0.44 1 89.38 166 ASP A CA 1
ATOM 1320 C C . ASP A 1 166 ? 12.578 -3.158 0.688 1 89.38 166 ASP A C 1
ATOM 1322 O O . ASP A 1 166 ? 13.281 -2.998 1.691 1 89.38 166 ASP A O 1
ATOM 1326 N N . LYS A 1 167 ? 12.375 -2.312 -0.163 1 89.94 167 LYS A N 1
ATOM 1327 C CA . LYS A 1 167 ? 13.039 -1.015 -0.067 1 89.94 167 LYS A CA 1
ATOM 1328 C C . LYS A 1 167 ? 12.516 -0.219 1.126 1 89.94 167 LYS A C 1
ATOM 1330 O O . LYS A 1 167 ? 13.297 0.402 1.853 1 89.94 167 LYS A O 1
ATOM 1335 N N . LEU A 1 168 ? 11.234 -0.234 1.291 1 94.38 168 LEU A N 1
ATOM 1336 C CA . LEU A 1 168 ? 10.633 0.548 2.365 1 94.38 168 LEU A CA 1
ATOM 1337 C C . LEU A 1 168 ? 10.984 -0.044 3.729 1 94.38 168 LEU A C 1
ATOM 1339 O O . LEU A 1 168 ? 11.117 0.688 4.711 1 94.38 168 LEU A O 1
ATOM 1343 N N . MET A 1 169 ? 11.164 -1.293 3.768 1 93.38 169 MET A N 1
ATOM 1344 C CA . MET A 1 169 ? 11.617 -1.918 5.008 1 93.38 169 MET A CA 1
ATOM 1345 C C . MET A 1 169 ? 13.016 -1.439 5.383 1 93.38 169 MET A C 1
ATOM 1347 O O . MET A 1 169 ? 13.297 -1.193 6.555 1 93.38 169 MET A O 1
ATOM 1351 N N . GLN A 1 170 ? 13.82 -1.337 4.422 1 92.31 170 GLN A N 1
ATOM 1352 C CA . GLN A 1 170 ? 15.156 -0.797 4.656 1 92.31 170 GLN A CA 1
ATOM 1353 C C . GLN A 1 170 ? 15.086 0.643 5.156 1 92.31 170 GLN A C 1
ATOM 1355 O O . GLN A 1 170 ? 15.828 1.026 6.062 1 92.31 170 GL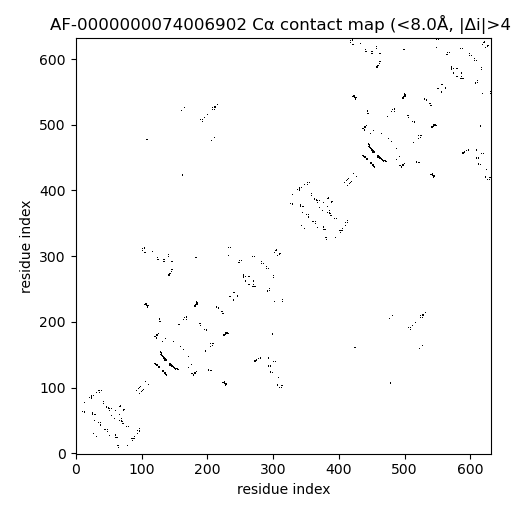N A O 1
ATOM 1360 N N . VAL A 1 171 ? 14.234 1.35 4.562 1 95.56 171 VAL A N 1
ATOM 1361 C CA . VAL A 1 171 ? 14.039 2.734 4.977 1 95.56 171 VAL A CA 1
ATOM 1362 C C . VAL A 1 171 ? 13.602 2.781 6.438 1 95.56 171 VAL A C 1
ATOM 1364 O O . VAL A 1 171 ? 14.164 3.533 7.238 1 95.56 171 VAL A O 1
ATOM 1367 N N . VAL A 1 172 ? 12.617 1.969 6.777 1 96.31 172 VAL A N 1
ATOM 1368 C CA . VAL A 1 172 ? 12.07 1.965 8.133 1 96.31 172 VAL A CA 1
ATOM 1369 C C . VAL A 1 172 ? 13.148 1.56 9.125 1 96.31 172 VAL A C 1
ATOM 1371 O O . VAL A 1 172 ? 13.203 2.084 10.242 1 96.31 172 VAL A O 1
ATOM 1374 N N . GLN A 1 173 ? 14.031 0.709 8.734 1 93.94 173 GLN A N 1
ATOM 1375 C CA . GLN A 1 173 ? 15.117 0.266 9.594 1 93.94 173 GLN A CA 1
ATOM 1376 C C . GLN A 1 173 ? 16.109 1.396 9.852 1 93.94 173 GLN A C 1
ATOM 1378 O O . GLN A 1 173 ? 16.75 1.437 10.906 1 93.94 173 GLN A O 1
ATOM 1383 N N . GLN A 1 174 ? 16.188 2.268 8.961 1 95.94 174 GLN A N 1
ATOM 1384 C CA . GLN A 1 174 ? 17.156 3.355 9.07 1 95.94 174 GLN A CA 1
ATOM 1385 C C . GLN A 1 174 ? 16.531 4.57 9.758 1 95.94 174 GLN A C 1
ATOM 1387 O O . GLN A 1 174 ? 17.25 5.48 10.18 1 95.94 174 GLN A O 1
ATOM 1392 N N . LEU A 1 175 ? 15.258 4.617 9.852 1 97.56 175 LEU A N 1
ATOM 1393 C CA . LEU A 1 175 ? 14.586 5.742 10.5 1 97.56 175 LEU A CA 1
ATOM 1394 C C . LEU A 1 175 ? 14.867 5.75 12 1 97.56 175 LEU A C 1
ATOM 1396 O O . LEU A 1 175 ? 14.906 4.695 12.633 1 97.56 175 LEU A O 1
ATOM 1400 N N . PRO A 1 176 ? 15.07 6.973 12.531 1 97.69 176 PRO A N 1
ATOM 1401 C CA . PRO A 1 176 ? 15.18 7.043 13.992 1 97.69 176 PRO A CA 1
ATOM 1402 C C . PRO A 1 176 ? 13.891 6.625 14.695 1 97.69 176 PRO A C 1
ATOM 1404 O O . PRO A 1 176 ? 12.797 6.887 14.195 1 97.69 176 PRO A O 1
ATOM 1407 N N . LYS A 1 177 ? 14.07 5.957 15.867 1 96.44 177 LYS A N 1
ATOM 1408 C CA . LYS A 1 177 ? 12.906 5.613 16.672 1 96.44 177 LYS A CA 1
ATOM 1409 C C . LYS A 1 177 ? 12.32 6.852 17.359 1 96.44 177 LYS A C 1
ATOM 1411 O O . LYS A 1 177 ? 13.062 7.664 17.906 1 96.44 177 LYS A O 1
ATOM 1416 N N . ALA A 1 178 ? 11.039 7.039 17.219 1 97.94 178 ALA A N 1
ATOM 1417 C CA . ALA A 1 178 ? 10.32 8.141 17.828 1 97.94 178 ALA A CA 1
ATOM 1418 C C . ALA A 1 178 ? 8.961 7.68 18.359 1 97.94 178 ALA A C 1
ATOM 1420 O O . ALA A 1 178 ? 8.555 6.535 18.141 1 97.94 178 ALA A O 1
ATOM 1421 N N . ASP A 1 179 ? 8.32 8.539 19.125 1 97.75 179 ASP A N 1
ATOM 1422 C CA . ASP A 1 179 ? 7 8.211 19.656 1 97.75 179 ASP A CA 1
ATOM 1423 C C . ASP A 1 179 ? 5.953 8.141 18.547 1 97.75 179 ASP A C 1
ATOM 1425 O O . ASP A 1 179 ? 5.074 7.281 18.562 1 97.75 179 ASP A O 1
ATOM 1429 N N . ILE A 1 180 ? 6.086 9.062 17.641 1 98.25 180 ILE A N 1
ATOM 1430 C CA . ILE A 1 180 ? 5.145 9.07 16.531 1 98.25 180 ILE A CA 1
ATOM 1431 C C . ILE A 1 180 ? 5.863 9.5 15.25 1 98.25 180 ILE A C 1
ATOM 1433 O O . ILE A 1 180 ? 6.969 10.039 15.297 1 98.25 180 ILE A O 1
ATOM 1437 N N . TYR A 1 181 ? 5.266 9.188 14.141 1 98.62 181 TYR A N 1
ATOM 1438 C CA . TYR A 1 181 ? 5.676 9.609 12.805 1 98.62 181 TYR A CA 1
ATOM 1439 C C . TYR A 1 181 ? 4.598 10.469 12.148 1 98.62 181 TYR A C 1
ATOM 1441 O O . TYR A 1 181 ? 3.41 10.148 12.227 1 98.62 181 TYR A O 1
ATOM 1449 N N . VAL A 1 182 ? 5.031 11.57 11.562 1 98.56 182 VAL A N 1
ATOM 1450 C CA . VAL A 1 182 ? 4.02 12.508 11.078 1 98.56 182 VAL A CA 1
ATOM 1451 C C . VAL A 1 182 ? 4.242 12.797 9.602 1 98.56 182 VAL A C 1
ATOM 1453 O O . VAL A 1 182 ? 5.387 12.82 9.133 1 98.56 182 VAL A O 1
ATOM 1456 N N . LEU A 1 183 ? 3.172 12.898 8.883 1 97.75 183 LEU A N 1
ATOM 1457 C CA . LEU A 1 183 ? 3.154 13.227 7.461 1 97.75 183 LEU A CA 1
ATOM 1458 C C . LEU A 1 183 ? 2.129 14.32 7.172 1 97.75 183 LEU A C 1
ATOM 1460 O O . LEU A 1 183 ? 1.324 14.672 8.039 1 97.75 183 LEU A O 1
ATOM 1464 N N . GLU A 1 184 ? 2.252 14.891 6.07 1 96.25 184 GLU A N 1
ATOM 1465 C CA . GLU A 1 184 ? 1.217 15.781 5.555 1 96.25 184 GLU A CA 1
ATOM 1466 C C . GLU A 1 184 ? 0.42 15.117 4.438 1 96.25 184 GLU A C 1
ATOM 1468 O O . GLU A 1 184 ? 0.998 14.508 3.533 1 96.25 184 GLU A O 1
ATOM 1473 N N . SER A 1 185 ? -0.889 15.211 4.559 1 93.44 185 SER A N 1
ATOM 1474 C CA . SER A 1 185 ? -1.736 14.594 3.541 1 93.44 185 SER A CA 1
ATOM 1475 C C . SER A 1 185 ? -1.481 15.203 2.166 1 93.44 185 SER A C 1
ATOM 1477 O O . SER A 1 185 ? -1.265 16.406 2.045 1 93.44 185 SER A O 1
ATOM 1479 N N . GLN A 1 186 ? -1.47 14.305 1.191 1 88.69 186 GLN A N 1
ATOM 1480 C CA . GLN A 1 186 ? -1.289 14.734 -0.191 1 88.69 186 GLN A CA 1
ATOM 1481 C C . GLN A 1 186 ? -2.52 14.414 -1.033 1 88.69 186 GLN A C 1
ATOM 1483 O O . GLN A 1 186 ? -3.174 13.391 -0.821 1 88.69 186 GLN A O 1
ATOM 1488 N N . ILE A 1 187 ? -2.807 15.32 -1.915 1 86.19 187 ILE A N 1
ATOM 1489 C CA . ILE A 1 187 ? -3.844 15.047 -2.906 1 86.19 187 ILE A CA 1
ATOM 1490 C C . ILE A 1 187 ? -3.199 14.688 -4.242 1 86.19 187 ILE A C 1
ATOM 1492 O O . ILE A 1 187 ? -2.445 15.477 -4.809 1 86.19 187 ILE A O 1
ATOM 1496 N N . TYR A 1 188 ? -3.469 13.523 -4.633 1 86.12 188 TYR A N 1
ATOM 1497 C CA . TYR A 1 188 ? -2.938 13.055 -5.91 1 86.12 188 TYR A CA 1
ATOM 1498 C C . TYR A 1 188 ? -3.939 13.297 -7.035 1 86.12 188 TYR A C 1
ATOM 1500 O O . TYR A 1 188 ? -4.98 12.633 -7.098 1 86.12 188 TYR A O 1
ATOM 1508 N N . ARG A 1 189 ? -3.66 14.227 -7.871 1 86.12 189 ARG A N 1
ATOM 1509 C CA . ARG A 1 189 ? -4.527 14.555 -9 1 86.12 189 ARG A CA 1
ATOM 1510 C C . ARG A 1 189 ? -4.062 13.859 -10.273 1 86.12 189 ARG A C 1
ATOM 1512 O O . ARG A 1 189 ? -2.971 14.141 -10.773 1 86.12 189 ARG A O 1
ATOM 1519 N N . TYR A 1 190 ? -4.961 13.078 -10.75 1 87.06 190 TYR A N 1
ATOM 1520 C CA . TYR A 1 190 ? -4.66 12.398 -12 1 87.06 190 TYR A CA 1
ATOM 1521 C C . TYR A 1 190 ? -5.113 13.219 -13.195 1 87.06 190 TYR A C 1
ATOM 1523 O O . TYR A 1 190 ? -6.293 13.203 -13.555 1 87.06 190 TYR A O 1
ATOM 1531 N N . THR A 1 191 ? -4.215 13.883 -13.828 1 88.75 191 THR A N 1
ATOM 1532 C CA . THR A 1 191 ? -4.535 14.812 -14.906 1 88.75 191 THR A CA 1
ATOM 1533 C C . THR A 1 191 ? -4.547 14.086 -16.25 1 88.75 191 THR A C 1
ATOM 1535 O O . THR A 1 191 ? -5.277 14.477 -17.172 1 88.75 191 THR A O 1
ATOM 1538 N N . ASN A 1 192 ? -3.682 13.148 -16.438 1 89.94 192 ASN A N 1
ATOM 1539 C CA . ASN A 1 192 ? -3.596 12.32 -17.625 1 89.94 192 ASN A CA 1
ATOM 1540 C C . ASN A 1 192 ? -3.078 10.922 -17.312 1 89.94 192 ASN A C 1
ATOM 1542 O O . ASN A 1 192 ? -2.654 10.656 -16.188 1 89.94 192 ASN A O 1
ATOM 1546 N N . LEU A 1 193 ? -3.188 10.109 -18.266 1 89.19 193 LEU A N 1
ATOM 1547 C CA . LEU A 1 193 ? -2.893 8.695 -18.016 1 89.19 193 LEU A CA 1
ATOM 1548 C C . LEU A 1 193 ? -1.39 8.477 -17.891 1 89.19 193 LEU A C 1
ATOM 1550 O O . LEU A 1 193 ? -0.956 7.512 -17.25 1 89.19 193 LEU A O 1
ATOM 1554 N N . ARG A 1 194 ? -0.629 9.281 -18.406 1 86.94 194 ARG A N 1
ATOM 1555 C CA . ARG A 1 194 ? 0.821 9.117 -18.406 1 86.94 194 ARG A CA 1
ATOM 1556 C C . ARG A 1 194 ? 1.387 9.266 -17 1 86.94 194 ARG A C 1
ATOM 1558 O O . ARG A 1 194 ? 2.418 8.672 -16.672 1 86.94 194 ARG A O 1
ATOM 1565 N N . ILE A 1 195 ? 0.69 10.039 -16.156 1 90.25 195 ILE A N 1
ATOM 1566 C CA . ILE A 1 195 ? 1.228 10.344 -14.836 1 90.25 195 ILE A CA 1
ATOM 1567 C C . ILE A 1 195 ? 0.728 9.312 -13.828 1 90.25 195 ILE A C 1
ATOM 1569 O O . ILE A 1 195 ? 1.229 9.242 -12.703 1 90.25 195 ILE A O 1
ATOM 1573 N N . VAL A 1 196 ? -0.18 8.516 -14.188 1 89.19 196 VAL A N 1
ATOM 1574 C CA . VAL A 1 196 ? -0.905 7.633 -13.281 1 89.19 196 VAL A CA 1
ATOM 1575 C C . VAL A 1 196 ? 0.067 6.656 -12.625 1 89.19 196 VAL A C 1
ATOM 1577 O O . VAL A 1 196 ? 0.07 6.504 -11.398 1 89.19 196 VAL A O 1
ATOM 1580 N N . PRO A 1 197 ? 0.956 6 -13.383 1 85.81 197 PRO A N 1
ATOM 1581 C CA . PRO A 1 197 ? 1.861 5.059 -12.727 1 85.81 197 PRO A CA 1
ATOM 1582 C C . PRO A 1 197 ? 2.736 5.723 -11.664 1 85.81 197 PRO A C 1
ATOM 1584 O O . PRO A 1 197 ? 2.961 5.152 -10.594 1 85.81 197 PRO A O 1
ATOM 1587 N N . PHE A 1 198 ? 3.092 6.879 -11.961 1 88.06 198 PHE A N 1
ATOM 1588 C CA . PHE A 1 198 ? 3.963 7.605 -11.047 1 88.06 198 PHE A CA 1
ATOM 1589 C C . PHE A 1 198 ? 3.232 7.93 -9.75 1 88.06 198 PHE A C 1
ATOM 1591 O O . PHE A 1 198 ? 3.732 7.641 -8.664 1 88.06 198 PHE A O 1
ATOM 1598 N N . LEU A 1 199 ? 2.143 8.516 -9.852 1 90.12 199 LEU A N 1
ATOM 1599 C CA . LEU A 1 199 ? 1.366 8.922 -8.688 1 90.12 199 LEU A CA 1
ATOM 1600 C C . LEU A 1 199 ? 0.896 7.703 -7.898 1 90.12 199 LEU A C 1
ATOM 1602 O O . LEU A 1 199 ? 0.84 7.742 -6.664 1 90.12 199 LEU A O 1
ATOM 1606 N N . THR A 1 200 ? 0.558 6.688 -8.602 1 89.81 200 THR A N 1
ATOM 1607 C CA . THR A 1 200 ? 0.14 5.461 -7.934 1 89.81 200 THR A CA 1
ATOM 1608 C C . THR A 1 200 ? 1.282 4.879 -7.105 1 89.81 200 THR A C 1
ATOM 1610 O O . THR A 1 200 ? 1.071 4.426 -5.977 1 89.81 200 THR A O 1
ATOM 1613 N N . ASN A 1 201 ? 2.445 4.891 -7.652 1 89.12 201 ASN A N 1
ATOM 1614 C CA . ASN A 1 201 ? 3.602 4.395 -6.918 1 89.12 201 ASN A CA 1
ATOM 1615 C C . ASN A 1 201 ? 3.834 5.191 -5.637 1 89.12 201 ASN A C 1
ATOM 1617 O O . ASN A 1 201 ? 4.18 4.621 -4.602 1 89.12 201 ASN A O 1
ATOM 1621 N N . LEU A 1 202 ? 3.656 6.426 -5.727 1 91.5 202 LEU A N 1
ATOM 1622 C CA . LEU A 1 202 ? 3.807 7.262 -4.539 1 91.5 202 LEU A CA 1
ATOM 1623 C C . LEU A 1 202 ? 2.779 6.887 -3.479 1 91.5 202 LEU A C 1
ATOM 1625 O O . LEU A 1 202 ? 3.107 6.805 -2.293 1 91.5 202 LEU A O 1
ATOM 1629 N N . ARG A 1 203 ? 1.618 6.652 -3.912 1 92.06 203 ARG A N 1
ATOM 1630 C CA . ARG A 1 203 ? 0.553 6.273 -2.988 1 92.06 203 ARG A CA 1
ATOM 1631 C C . ARG A 1 203 ? 0.831 4.91 -2.361 1 92.06 203 ARG A C 1
ATOM 1633 O O . ARG A 1 203 ? 0.548 4.695 -1.182 1 92.06 203 ARG A O 1
ATOM 1640 N N . LEU A 1 204 ? 1.285 4.055 -3.182 1 92.62 204 LEU A N 1
ATOM 1641 C CA . LEU A 1 204 ? 1.644 2.732 -2.678 1 92.62 204 LEU A CA 1
ATOM 1642 C C . LEU A 1 204 ? 2.715 2.836 -1.598 1 92.62 204 LEU A C 1
ATOM 1644 O O . LEU A 1 204 ? 2.6 2.207 -0.542 1 92.62 204 LEU A O 1
ATOM 1648 N N . MET A 1 205 ? 3.715 3.594 -1.857 1 92.81 205 MET A N 1
ATOM 1649 C CA . MET A 1 205 ? 4.797 3.773 -0.893 1 92.81 205 MET A CA 1
ATOM 1650 C C . MET A 1 205 ? 4.266 4.355 0.415 1 92.81 205 MET A C 1
ATOM 1652 O O . MET A 1 205 ? 4.633 3.891 1.497 1 92.81 205 MET A O 1
ATOM 1656 N N . GLU A 1 206 ? 3.475 5.309 0.244 1 94.62 206 GLU A N 1
ATOM 1657 C CA . GLU A 1 206 ? 2.873 5.91 1.432 1 94.62 206 GLU A CA 1
ATOM 1658 C C . GLU A 1 206 ? 2.076 4.879 2.227 1 94.62 206 GLU A C 1
ATOM 1660 O O . GLU A 1 206 ? 2.227 4.777 3.445 1 94.62 206 GLU A O 1
ATOM 1665 N N . ALA A 1 207 ? 1.233 4.164 1.558 1 94.19 207 ALA A N 1
ATOM 1666 C CA . ALA A 1 207 ? 0.388 3.164 2.205 1 94.19 207 ALA A CA 1
ATOM 1667 C C . ALA A 1 207 ? 1.232 2.102 2.904 1 94.19 207 ALA A C 1
ATOM 1669 O O . ALA A 1 207 ? 0.948 1.725 4.043 1 94.19 207 ALA A O 1
ATOM 1670 N N . MET A 1 208 ? 2.227 1.641 2.232 1 95.12 208 MET A N 1
ATOM 1671 C CA . MET A 1 208 ? 3.096 0.612 2.797 1 95.12 208 MET A CA 1
ATOM 1672 C C . MET A 1 208 ? 3.885 1.158 3.982 1 95.12 208 MET A C 1
ATOM 1674 O O . MET A 1 208 ? 4.059 0.469 4.988 1 95.12 208 MET A O 1
ATOM 1678 N N . LEU A 1 209 ? 4.359 2.352 3.836 1 95.38 209 LEU A N 1
ATOM 1679 C CA . LEU A 1 209 ? 5.125 2.971 4.91 1 95.38 209 LEU A CA 1
ATOM 1680 C C . LEU A 1 209 ? 4.262 3.156 6.156 1 95.38 209 LEU A C 1
ATOM 1682 O O . LEU A 1 209 ? 4.695 2.852 7.27 1 95.38 209 LEU A O 1
ATOM 1686 N N . VAL A 1 210 ? 3.078 3.635 5.934 1 95.38 210 VAL A N 1
ATOM 1687 C CA . VAL A 1 210 ? 2.146 3.799 7.047 1 95.38 210 VAL A CA 1
ATOM 1688 C C . VAL A 1 210 ? 1.896 2.449 7.711 1 95.38 210 VAL A C 1
ATOM 1690 O O . VAL A 1 210 ? 1.842 2.357 8.945 1 95.38 210 VAL A O 1
ATOM 1693 N N . THR A 1 211 ? 1.778 1.467 6.926 1 95.5 211 THR A N 1
ATOM 1694 C CA . THR A 1 211 ? 1.562 0.12 7.445 1 95.5 211 THR A CA 1
ATOM 1695 C C . THR A 1 211 ? 2.775 -0.356 8.234 1 95.5 211 THR A C 1
ATOM 1697 O O . THR A 1 211 ? 2.633 -0.863 9.352 1 95.5 211 THR A O 1
ATOM 1700 N N . LEU A 1 212 ? 3.938 -0.142 7.73 1 95.88 212 LEU A N 1
ATOM 1701 C CA . LEU A 1 212 ? 5.18 -0.597 8.344 1 95.88 212 LEU A CA 1
ATOM 1702 C C . LEU A 1 212 ? 5.441 0.14 9.656 1 95.88 212 LEU A C 1
ATOM 1704 O O . LEU A 1 212 ? 6.035 -0.421 10.578 1 95.88 212 LEU A O 1
ATOM 1708 N N . LEU A 1 213 ? 4.977 1.316 9.734 1 96.12 213 LEU A N 1
ATOM 1709 C CA . LEU A 1 213 ? 5.27 2.158 10.891 1 96.12 213 LEU A CA 1
ATOM 1710 C C . LEU A 1 213 ? 4.254 1.929 12 1 96.12 213 LEU A C 1
ATOM 1712 O O . LEU A 1 213 ? 4.363 2.514 13.078 1 96.12 213 LEU A O 1
ATOM 1716 N N . ASN A 1 214 ? 3.293 1.095 11.727 1 93.25 214 ASN A N 1
ATOM 1717 C CA . ASN A 1 214 ? 2.311 0.691 12.727 1 93.25 214 ASN A CA 1
ATOM 1718 C C . ASN A 1 214 ? 2.344 -0.815 12.977 1 93.25 214 ASN A C 1
ATOM 1720 O O . ASN A 1 214 ? 1.324 -1.493 12.836 1 93.25 214 ASN A O 1
ATOM 1724 N N . PRO A 1 215 ? 3.467 -1.319 13.438 1 87.56 215 PRO A N 1
ATOM 1725 C CA . PRO A 1 215 ? 3.621 -2.771 13.562 1 87.56 215 PRO A CA 1
ATOM 1726 C C . PRO A 1 215 ? 2.74 -3.363 14.656 1 87.56 215 PRO A C 1
ATOM 1728 O O . PRO A 1 215 ? 2.344 -4.531 14.578 1 87.56 215 PRO A O 1
ATOM 1731 N N . ASP A 1 216 ? 2.414 -2.627 15.703 1 87.81 216 ASP A N 1
ATOM 1732 C CA . ASP A 1 216 ? 1.69 -3.176 16.844 1 87.81 216 ASP A CA 1
ATOM 1733 C C . ASP A 1 216 ? 0.256 -2.656 16.891 1 87.81 216 ASP A C 1
ATOM 1735 O O . ASP A 1 216 ? -0.393 -2.695 17.938 1 87.81 216 ASP A O 1
ATOM 1739 N N . LEU A 1 217 ? -0.167 -2.154 15.828 1 88.5 217 LEU A N 1
ATOM 1740 C CA . LEU A 1 217 ? -1.484 -1.528 15.797 1 88.5 217 LEU A CA 1
ATOM 1741 C C . LEU A 1 217 ? -2.574 -2.535 16.141 1 88.5 217 LEU A C 1
ATOM 1743 O O . LEU A 1 217 ? -3.512 -2.207 16.875 1 88.5 217 LEU A O 1
ATOM 1747 N N . ALA A 1 218 ? -2.475 -3.684 15.664 1 82.12 218 ALA A N 1
ATOM 1748 C CA . ALA A 1 218 ? -3.49 -4.707 15.898 1 82.12 218 ALA A CA 1
ATOM 1749 C C . ALA A 1 218 ? -3.602 -5.039 17.391 1 82.12 218 ALA A C 1
ATOM 1751 O O . ALA A 1 218 ? -4.695 -5.301 17.891 1 82.12 218 ALA A O 1
ATOM 1752 N N . GLN A 1 219 ? -2.529 -4.984 18.078 1 83.38 219 GLN A N 1
ATOM 1753 C CA . GLN A 1 219 ? -2.477 -5.355 19.484 1 83.38 219 GLN A CA 1
ATOM 1754 C C . GLN A 1 219 ? -2.799 -4.164 20.391 1 83.38 219 GLN A C 1
ATOM 1756 O O . GLN A 1 219 ? -3.508 -4.309 21.391 1 83.38 219 GLN A O 1
ATOM 1761 N N . THR A 1 220 ? -2.342 -2.975 20.016 1 86.56 220 THR A N 1
ATOM 1762 C CA . THR A 1 220 ? -2.422 -1.813 20.891 1 86.56 220 THR A CA 1
ATOM 1763 C C . THR A 1 220 ? -3.607 -0.93 20.516 1 86.56 220 THR A C 1
ATOM 1765 O O . THR A 1 220 ? -4.051 -0.099 21.312 1 86.56 220 THR A O 1
ATOM 1768 N N . CYS A 1 221 ? -4.023 -1.025 19.25 1 86.5 221 CYS A N 1
ATOM 1769 C CA . CYS A 1 221 ? -5.074 -0.18 18.688 1 86.5 221 CYS A CA 1
ATOM 1770 C C . CYS A 1 221 ? -4.664 1.288 18.719 1 86.5 221 CYS A C 1
ATOM 1772 O O . CYS A 1 221 ? -5.52 2.172 18.781 1 86.5 221 CYS A O 1
ATOM 1774 N N . GLN A 1 222 ? -3.373 1.513 18.781 1 88.25 222 GLN A N 1
ATOM 1775 C CA . GLN A 1 222 ? -2.846 2.873 18.781 1 88.25 222 GLN A CA 1
ATOM 1776 C C . GLN A 1 222 ? -1.992 3.137 17.547 1 88.25 222 GLN A C 1
ATOM 1778 O O . GLN A 1 222 ? -1.026 2.416 17.297 1 88.25 222 GLN A O 1
ATOM 1783 N N . TYR A 1 223 ? -2.322 4.156 16.891 1 92.56 223 TYR A N 1
ATOM 1784 C CA . TYR A 1 223 ? -1.561 4.551 15.711 1 92.56 223 TYR A CA 1
ATOM 1785 C C . TYR A 1 223 ? -0.259 5.238 16.109 1 92.56 223 TYR A C 1
ATOM 1787 O O . TYR A 1 223 ? -0.18 5.875 17.156 1 92.56 223 TYR A O 1
ATOM 1795 N N . ARG A 1 224 ? 0.662 5.094 15.219 1 95.81 224 ARG A N 1
ATOM 1796 C CA . ARG A 1 224 ? 1.928 5.801 15.391 1 95.81 224 ARG A CA 1
ATOM 1797 C C . ARG A 1 224 ? 2.154 6.809 14.273 1 95.81 224 ARG A C 1
ATOM 1799 O O . ARG A 1 224 ? 3.102 7.598 14.32 1 95.81 224 ARG A O 1
ATOM 1806 N N . THR A 1 225 ? 1.346 6.746 13.289 1 96.88 225 THR A N 1
ATOM 1807 C CA . THR A 1 225 ? 1.449 7.68 12.172 1 96.88 225 THR A CA 1
ATOM 1808 C C . THR A 1 225 ? 0.267 8.641 12.164 1 96.88 225 THR A C 1
ATOM 1810 O O . THR A 1 225 ? -0.884 8.227 12.305 1 96.88 225 THR A O 1
ATOM 1813 N N . PHE A 1 226 ? 0.542 9.906 11.984 1 96.81 226 PHE A N 1
ATOM 1814 C CA . PHE A 1 226 ? -0.487 10.938 11.984 1 96.81 226 PHE A CA 1
ATOM 1815 C C . PHE A 1 226 ? -0.272 11.914 10.836 1 96.81 226 PHE A C 1
ATOM 1817 O O . PHE A 1 226 ? 0.866 12.258 10.516 1 96.81 226 PHE A O 1
ATOM 1824 N N . PHE A 1 227 ? -1.378 12.352 10.328 1 96.5 227 PHE A N 1
ATOM 1825 C CA . PHE A 1 227 ? -1.319 13.227 9.164 1 96.5 227 PHE A CA 1
ATOM 1826 C C . PHE A 1 227 ? -1.887 14.609 9.492 1 96.5 227 PHE A C 1
ATOM 1828 O O . PHE A 1 227 ? -2.975 14.719 10.062 1 96.5 227 PHE A O 1
ATOM 1835 N N . LEU A 1 228 ? -1.098 15.586 9.109 1 95.62 228 LEU A N 1
ATOM 1836 C CA . LEU A 1 228 ? -1.69 16.922 9 1 95.62 228 LEU A CA 1
ATOM 1837 C C . LEU A 1 228 ? -2.469 17.047 7.695 1 95.62 228 LEU A C 1
ATOM 1839 O O . LEU A 1 228 ? -2.172 16.375 6.715 1 95.62 228 LEU A O 1
ATOM 1843 N N . LYS A 1 229 ? -3.377 17.922 7.715 1 92.5 229 LYS A N 1
ATOM 1844 C CA . LYS A 1 229 ? -4.133 18.219 6.504 1 92.5 229 LYS A CA 1
ATOM 1845 C C . LYS A 1 229 ? -3.221 18.766 5.406 1 92.5 229 LYS A C 1
ATOM 1847 O O . LYS A 1 229 ? -2.184 19.359 5.691 1 92.5 229 LYS A O 1
ATOM 1852 N N . GLN A 1 230 ? -3.693 18.641 4.238 1 91.44 230 GLN A N 1
ATOM 1853 C CA . GLN A 1 230 ? -2.939 19.141 3.096 1 91.44 230 GLN A CA 1
ATOM 1854 C C . GLN A 1 230 ? -2.668 20.641 3.227 1 91.44 230 GLN A C 1
ATOM 1856 O O . GLN A 1 230 ? -3.541 21.406 3.658 1 91.44 230 GLN A O 1
ATOM 1861 N N . ASN A 1 231 ? -1.476 21.078 2.949 1 90.69 231 ASN A N 1
ATOM 1862 C CA . ASN A 1 231 ? -1.042 22.469 2.863 1 90.69 231 ASN A CA 1
ATOM 1863 C C . ASN A 1 231 ? -0.992 23.125 4.238 1 90.69 231 ASN A C 1
ATOM 1865 O O . ASN A 1 231 ? -0.985 24.344 4.344 1 90.69 231 ASN A O 1
ATOM 1869 N N . SER A 1 232 ? -1.055 22.359 5.266 1 92 232 SER A N 1
ATOM 1870 C CA . SER A 1 232 ? -0.966 22.906 6.613 1 92 232 SER A CA 1
ATOM 1871 C C . SER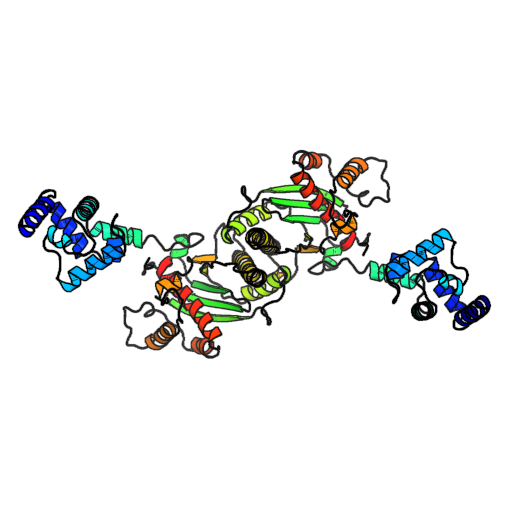 A 1 232 ? 0.364 23.609 6.836 1 92 232 SER A C 1
ATOM 1873 O O . SER A 1 232 ? 0.399 24.719 7.387 1 92 232 SER A O 1
ATOM 1875 N N . VAL A 1 233 ? 1.413 23.031 6.352 1 93.75 233 VAL A N 1
ATOM 1876 C CA . VAL A 1 233 ? 2.746 23.594 6.531 1 93.75 233 VAL A CA 1
ATOM 1877 C C . VAL A 1 233 ? 2.877 24.891 5.727 1 93.75 233 VAL A C 1
ATOM 1879 O O . VAL A 1 233 ? 3.383 25.891 6.23 1 93.75 233 VAL A O 1
ATOM 1882 N N . MET A 1 234 ? 2.414 24.766 4.531 1 92.31 234 MET A N 1
ATOM 1883 C CA . MET A 1 234 ? 2.455 25.938 3.658 1 92.31 234 MET A CA 1
ATOM 1884 C C . MET A 1 234 ? 1.689 27.109 4.273 1 92.31 234 MET A C 1
ATOM 1886 O O . MET A 1 234 ? 2.174 28.234 4.277 1 92.31 234 MET A O 1
ATOM 1890 N N . LYS A 1 235 ? 0.525 26.875 4.801 1 87.75 235 LYS A N 1
ATOM 1891 C CA . LYS A 1 235 ? -0.307 27.891 5.422 1 87.75 235 LYS A CA 1
ATOM 1892 C C . LYS A 1 235 ? 0.323 28.406 6.711 1 87.75 235 LYS A C 1
ATOM 1894 O O . LYS A 1 235 ? 0.341 29.625 6.961 1 87.75 235 LYS A O 1
ATOM 1899 N N . PHE A 1 236 ? 0.828 27.531 7.453 1 89.69 236 PHE A N 1
ATOM 1900 C CA . PHE A 1 236 ? 1.403 27.875 8.742 1 89.69 236 PHE A CA 1
ATOM 1901 C C . PHE A 1 236 ? 2.588 28.828 8.57 1 89.69 236 PHE A C 1
ATOM 1903 O O . PHE A 1 236 ? 2.732 29.797 9.32 1 89.69 236 PHE A O 1
ATOM 1910 N N . PHE A 1 237 ? 3.434 28.594 7.562 1 90.5 237 PHE A N 1
ATOM 1911 C CA . PHE A 1 237 ? 4.645 29.375 7.355 1 90.5 237 PHE A CA 1
ATOM 1912 C C . PHE A 1 237 ? 4.434 30.422 6.266 1 90.5 237 PHE A C 1
ATOM 1914 O O . PHE A 1 237 ? 5.387 31.062 5.828 1 90.5 237 PHE A O 1
ATOM 1921 N N . ASN A 1 238 ? 3.201 30.484 5.785 1 86.94 238 ASN A N 1
ATOM 1922 C CA . ASN A 1 238 ? 2.844 31.453 4.758 1 86.94 238 ASN A CA 1
ATOM 1923 C C . ASN A 1 238 ? 3.738 31.328 3.529 1 86.94 238 ASN A C 1
ATOM 1925 O O . ASN A 1 238 ? 4.336 32.312 3.088 1 86.94 238 ASN A O 1
ATOM 1929 N N . LEU A 1 239 ? 3.789 30.141 3.057 1 90.12 239 LEU A N 1
ATOM 1930 C CA . LEU A 1 239 ? 4.652 29.844 1.919 1 90.12 239 LEU A CA 1
ATOM 1931 C C . LEU A 1 239 ? 3.85 29.797 0.623 1 90.12 239 LEU A C 1
ATOM 1933 O O . LEU A 1 239 ? 4.055 28.906 -0.208 1 90.12 239 LEU A O 1
ATOM 1937 N N . SER A 1 240 ? 2.891 30.547 0.423 1 87.38 240 SER A N 1
ATOM 1938 C CA . SER A 1 240 ? 2.078 30.594 -0.79 1 87.38 240 SER A CA 1
ATOM 1939 C C . SER A 1 240 ? 2.062 31.984 -1.4 1 87.38 240 SER A C 1
ATOM 1941 O O . SER A 1 240 ? 1.861 32.969 -0.694 1 87.38 240 SER A O 1
ATOM 1943 N N . VAL A 1 241 ? 2.404 32.062 -2.684 1 83.44 241 VAL A N 1
ATOM 1944 C CA . VAL A 1 241 ? 2.27 33.281 -3.461 1 83.44 241 VAL A CA 1
ATOM 1945 C C . VAL A 1 241 ? 1.428 33.031 -4.707 1 83.44 241 VAL A C 1
ATOM 1947 O O . VAL A 1 241 ? 1.797 32.188 -5.547 1 83.44 241 VAL A O 1
ATOM 1950 N N . GLY A 1 242 ? 0.341 33.719 -4.844 1 79.94 242 GLY A N 1
ATOM 1951 C CA . GLY A 1 242 ? -0.526 33.531 -5.996 1 79.94 242 GLY A CA 1
ATOM 1952 C C . GLY A 1 242 ? -1.105 32.125 -6.074 1 79.94 242 GLY A C 1
ATOM 1953 O O . GLY A 1 242 ? -1.258 31.578 -7.168 1 79.94 242 GLY A O 1
ATOM 1954 N N . GLY A 1 243 ? -1.205 31.391 -5.012 1 80 243 GLY A N 1
ATOM 1955 C CA . GLY A 1 243 ? -1.771 30.047 -4.988 1 80 243 GLY A CA 1
ATOM 1956 C C . GLY A 1 243 ? -0.732 28.969 -5.164 1 80 243 GLY A C 1
ATOM 1957 O O . GLY A 1 243 ? -1.046 27.781 -5.059 1 80 243 GLY A O 1
ATOM 1958 N N . GLU A 1 244 ? 0.504 29.484 -5.352 1 84.31 244 GLU A N 1
ATOM 1959 C CA . GLU A 1 244 ? 1.574 28.5 -5.57 1 84.31 244 GLU A CA 1
ATOM 1960 C C . GLU A 1 244 ? 2.52 28.453 -4.371 1 84.31 244 GLU A C 1
ATOM 1962 O O . GLU A 1 244 ? 2.812 29.484 -3.758 1 84.31 244 GLU A O 1
ATOM 1967 N N . LYS A 1 245 ? 2.955 27.297 -4.129 1 88.12 245 LYS A N 1
ATOM 1968 C CA . LYS A 1 245 ? 3.922 27.125 -3.051 1 88.12 245 LYS A CA 1
ATOM 1969 C C . LYS A 1 245 ? 5.285 27.688 -3.432 1 88.12 245 LYS A C 1
ATOM 1971 O O . LYS A 1 245 ? 5.766 27.469 -4.547 1 88.12 245 LYS A O 1
ATOM 1976 N N . VAL A 1 246 ? 5.902 28.406 -2.516 1 88.69 246 VAL A N 1
ATOM 1977 C CA . VAL A 1 246 ? 7.23 28.969 -2.744 1 88.69 246 VAL A CA 1
ATOM 1978 C C . VAL A 1 246 ? 8.258 28.25 -1.878 1 88.69 246 VAL A C 1
ATOM 1980 O O . VAL A 1 246 ? 7.895 27.516 -0.959 1 88.69 246 VAL A O 1
ATOM 1983 N N . SER A 1 247 ? 9.492 28.5 -2.158 1 91 247 SER A N 1
ATOM 1984 C CA . SER A 1 247 ? 10.586 27.875 -1.434 1 91 247 SER A CA 1
ATOM 1985 C C . SER A 1 247 ? 10.625 28.328 0.021 1 91 247 SER A C 1
ATOM 1987 O O . SER A 1 247 ? 10.289 29.484 0.325 1 91 247 SER A O 1
ATOM 1989 N N . CYS A 1 248 ? 11.055 27.453 0.856 1 91.5 248 CYS A N 1
ATOM 1990 C CA . CYS A 1 248 ? 11.125 27.797 2.273 1 91.5 248 CYS A CA 1
ATOM 1991 C C . CYS A 1 248 ? 12.555 28.125 2.684 1 91.5 248 CYS A C 1
ATOM 1993 O O . CYS A 1 248 ? 12.883 28.125 3.871 1 91.5 248 CYS A O 1
ATOM 1995 N N . ARG A 1 249 ? 13.352 28.375 1.772 1 91.56 249 ARG A N 1
ATOM 1996 C CA . ARG A 1 249 ? 14.773 28.609 1.996 1 91.56 249 ARG A CA 1
ATOM 1997 C C . ARG A 1 249 ? 14.992 29.75 2.984 1 91.56 249 ARG A C 1
ATOM 1999 O O . ARG A 1 249 ? 15.891 29.688 3.828 1 91.56 249 ARG A O 1
ATOM 2006 N N . HIS A 1 250 ? 14.234 30.781 2.912 1 90.25 250 HIS A N 1
ATOM 2007 C CA . HIS A 1 250 ? 14.422 31.938 3.793 1 90.25 250 HIS A CA 1
ATOM 2008 C C . HIS A 1 250 ? 14.125 31.562 5.246 1 90.25 250 HIS A C 1
ATOM 2010 O O . HIS A 1 250 ? 14.766 32.094 6.164 1 90.25 250 HIS A O 1
ATOM 2016 N N . ILE A 1 251 ? 13.164 30.703 5.422 1 92.31 251 ILE A N 1
ATOM 2017 C CA . ILE A 1 251 ? 12.844 30.266 6.773 1 92.31 251 ILE A CA 1
ATOM 2018 C C . ILE A 1 251 ? 14.008 29.469 7.352 1 92.31 251 ILE A C 1
ATOM 2020 O O . ILE A 1 251 ? 14.344 29.609 8.531 1 92.31 251 ILE A O 1
ATOM 2024 N N . ILE A 1 252 ? 14.641 28.609 6.543 1 94.31 252 ILE A N 1
ATOM 2025 C CA . ILE A 1 252 ? 15.781 27.812 6.969 1 94.31 252 ILE A CA 1
ATOM 2026 C C . ILE A 1 252 ? 16.953 28.719 7.34 1 94.31 252 ILE A C 1
ATOM 2028 O O . ILE A 1 252 ? 17.641 28.469 8.328 1 94.31 252 ILE A O 1
ATOM 2032 N N . GLN A 1 253 ? 17.125 29.75 6.605 1 89.88 253 GLN A N 1
ATOM 2033 C CA . GLN A 1 253 ? 18.172 30.719 6.898 1 89.88 253 GLN A CA 1
ATOM 2034 C C . GLN A 1 253 ? 17.906 31.422 8.219 1 89.88 253 GLN A C 1
ATOM 2036 O O . GLN A 1 253 ? 18.828 31.688 8.984 1 89.88 253 GLN A O 1
ATOM 2041 N N . ASP A 1 254 ? 16.656 31.703 8.391 1 88.69 254 ASP A N 1
ATOM 2042 C CA . ASP A 1 254 ? 16.281 32.344 9.656 1 88.69 254 ASP A CA 1
ATOM 2043 C C . ASP A 1 254 ? 16.609 31.406 10.836 1 88.69 254 ASP A C 1
ATOM 2045 O O . ASP A 1 254 ? 17.062 31.875 11.883 1 88.69 254 ASP A O 1
ATOM 2049 N N . ILE A 1 255 ? 16.359 30.188 10.656 1 91.44 255 ILE A N 1
ATOM 2050 C CA . ILE A 1 255 ? 16.641 29.219 11.703 1 91.44 255 ILE A CA 1
ATOM 2051 C C . ILE A 1 255 ? 18.141 29.141 11.961 1 91.44 255 ILE A C 1
ATOM 2053 O O . ILE A 1 255 ? 18.578 29.094 13.109 1 91.44 255 ILE A O 1
ATOM 2057 N N . GLN A 1 256 ? 18.859 29.156 10.938 1 89.12 256 GLN A N 1
ATOM 2058 C CA . GLN A 1 256 ? 20.297 29.062 11.062 1 89.12 256 GLN A CA 1
ATOM 2059 C C . GLN A 1 256 ? 20.891 30.312 11.727 1 89.12 256 GLN A C 1
ATOM 2061 O O . GLN A 1 256 ? 21.812 30.219 12.523 1 89.12 256 GLN A O 1
ATOM 2066 N N . ARG A 1 257 ? 20.297 31.469 11.461 1 81.69 257 ARG A N 1
ATOM 2067 C CA . ARG A 1 257 ? 20.766 32.75 12 1 81.69 257 ARG A CA 1
ATOM 2068 C C . ARG A 1 257 ? 20.375 32.906 13.461 1 81.69 257 ARG A C 1
ATOM 2070 O O . ARG A 1 257 ? 21.109 33.5 14.25 1 81.69 257 ARG A O 1
ATOM 2077 N N . THR A 1 258 ? 19.047 32.688 13.73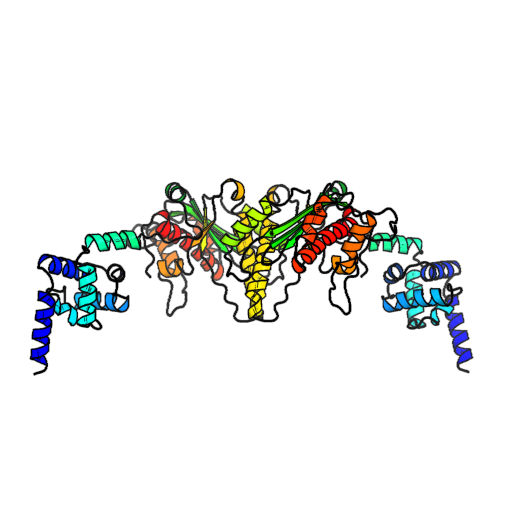4 1 64.19 258 THR A N 1
ATOM 2078 C CA . THR A 1 258 ? 18.484 32.875 15.07 1 64.19 258 THR A CA 1
ATOM 2079 C C . THR A 1 258 ? 19.297 32.125 16.109 1 64.19 258 THR A C 1
ATOM 2081 O O . THR A 1 258 ? 19.312 32.469 17.281 1 64.19 258 THR A O 1
ATOM 2084 N N . ALA A 1 259 ? 19.828 31.016 15.773 1 58.06 259 ALA A N 1
ATOM 2085 C CA . ALA A 1 259 ? 20.75 30.422 16.75 1 58.06 259 ALA A CA 1
ATOM 2086 C C . ALA A 1 259 ? 21.719 31.469 17.297 1 58.06 259 ALA A C 1
ATOM 2088 O O . ALA A 1 259 ? 22.391 31.234 18.281 1 58.06 259 ALA A O 1
ATOM 2089 N N . LEU A 1 260 ? 21.391 32.719 16.656 1 52.5 260 LEU A N 1
ATOM 2090 C CA . LEU A 1 260 ? 22.219 33.812 17.094 1 52.5 260 LEU A CA 1
ATOM 2091 C C . LEU A 1 260 ? 21.453 34.719 18.062 1 52.5 260 LEU A C 1
ATOM 2093 O O . LEU A 1 260 ? 20.219 34.719 18.094 1 52.5 260 LEU A O 1
ATOM 2097 N N . PRO A 1 261 ? 21.922 35.375 19.047 1 52.34 261 PRO A N 1
ATOM 2098 C CA . PRO A 1 261 ? 21.359 36.125 20.172 1 52.34 261 PRO A CA 1
ATOM 2099 C C . PRO A 1 261 ? 20.219 37.031 19.75 1 52.34 261 PRO A C 1
ATOM 2101 O O . PRO A 1 261 ? 19.375 37.406 20.578 1 52.34 261 PRO A O 1
ATOM 2104 N N . GLU A 1 262 ? 20.078 37.531 18.562 1 52.41 262 GLU A N 1
ATOM 2105 C CA . GLU A 1 262 ? 19.062 38.531 18.234 1 52.41 262 GLU A CA 1
ATOM 2106 C C . GLU A 1 262 ? 17.75 37.844 17.828 1 52.41 262 GLU A C 1
ATOM 2108 O O . GLU A 1 262 ? 17.438 37.75 16.641 1 52.41 262 GLU A O 1
ATOM 2113 N N . ARG A 1 263 ? 17.078 37.062 18.656 1 55.72 263 ARG A N 1
ATOM 2114 C CA . ARG A 1 263 ? 15.875 36.25 18.422 1 55.72 263 ARG A CA 1
ATOM 2115 C C . ARG A 1 263 ? 14.633 37.156 18.375 1 55.72 263 ARG A C 1
ATOM 2117 O O . ARG A 1 263 ? 14.398 37.938 19.297 1 55.72 263 ARG A O 1
ATOM 2124 N N . ASP A 1 264 ? 14.125 37.469 17.125 1 59.5 264 ASP A N 1
ATOM 2125 C CA . ASP A 1 264 ? 12.773 38 17.172 1 59.5 264 ASP A CA 1
ATOM 2126 C C . ASP A 1 264 ? 11.789 37.031 17.797 1 59.5 264 ASP A C 1
ATOM 2128 O O . ASP A 1 264 ? 11.531 35.969 17.234 1 59.5 264 ASP A O 1
ATOM 2132 N N . PRO A 1 265 ? 11.43 37.25 19.062 1 56.5 265 PRO A N 1
ATOM 2133 C CA . PRO A 1 265 ? 10.547 36.312 19.766 1 56.5 265 PRO A CA 1
ATOM 2134 C C . PRO A 1 265 ? 9.242 36.062 19.031 1 56.5 265 PRO A C 1
ATOM 2136 O O . PRO A 1 265 ? 8.562 35.062 19.297 1 56.5 265 PRO A O 1
ATOM 2139 N N . LYS A 1 266 ? 9.102 36.844 18.031 1 61.5 266 LYS A N 1
ATOM 2140 C CA . LYS A 1 266 ? 7.82 36.719 17.344 1 61.5 266 LYS A CA 1
ATOM 2141 C C . LYS A 1 266 ? 7.926 35.781 16.156 1 61.5 266 LYS A C 1
ATOM 2143 O O . LYS A 1 266 ? 6.91 35.406 15.57 1 61.5 266 LYS A O 1
ATOM 2148 N N . SER A 1 267 ? 9.133 35.312 15.945 1 78.19 267 SER A N 1
ATOM 2149 C CA . SER A 1 267 ? 9.344 34.438 14.797 1 78.19 267 SER A CA 1
ATOM 2150 C C . SER A 1 267 ? 8.812 33.031 15.078 1 78.19 267 SER A C 1
ATOM 2152 O O . SER A 1 267 ? 8.961 32.531 16.188 1 78.19 267 SER A O 1
ATOM 2154 N N . LEU A 1 268 ? 8.188 32.469 14.078 1 80.44 268 LEU A N 1
ATOM 2155 C CA . LEU A 1 268 ? 7.625 31.141 14.188 1 80.44 268 LEU A CA 1
ATOM 2156 C C . LEU A 1 268 ? 8.719 30.109 14.445 1 80.44 268 LEU A C 1
ATOM 2158 O O . LEU A 1 268 ? 8.438 29 14.898 1 80.44 268 LEU A O 1
ATOM 2162 N N . VAL A 1 269 ? 10 30.531 14.141 1 86.12 269 VAL A N 1
ATOM 2163 C CA . VAL A 1 269 ? 11.055 29.531 14.227 1 86.12 269 VAL A CA 1
ATOM 2164 C C . VAL A 1 269 ? 12.094 29.953 15.258 1 86.12 269 VAL A C 1
ATOM 2166 O O . VAL A 1 269 ? 13.211 29.438 15.273 1 86.12 269 VAL A O 1
ATOM 2169 N N . SER A 1 270 ? 11.773 30.891 16.109 1 81.12 270 SER A N 1
ATOM 2170 C CA . SER A 1 270 ? 12.727 31.438 17.078 1 81.12 270 SER A CA 1
ATOM 2171 C C . SER A 1 270 ? 13.172 30.391 18.078 1 81.12 270 SER A C 1
ATOM 2173 O O . SER A 1 270 ? 14.281 30.453 18.609 1 81.12 270 SER A O 1
ATOM 2175 N N . ASN A 1 271 ? 12.391 29.406 18.328 1 87.12 271 ASN A N 1
ATOM 2176 C CA . ASN A 1 271 ? 12.719 28.406 19.344 1 87.12 271 ASN A CA 1
ATOM 2177 C C . ASN A 1 271 ? 13.203 27.094 18.703 1 87.12 271 ASN A C 1
ATOM 2179 O O . ASN A 1 271 ? 13.383 26.094 19.391 1 87.12 271 ASN A O 1
ATOM 2183 N N . VAL A 1 272 ? 13.414 27.109 17.391 1 93.62 272 VAL A N 1
ATOM 2184 C CA . VAL A 1 272 ? 13.891 25.922 16.703 1 93.62 272 VAL A CA 1
ATOM 2185 C C . VAL A 1 272 ? 15.406 25.844 16.797 1 93.62 272 VAL A C 1
ATOM 2187 O O . VAL A 1 272 ? 16.109 26.797 16.438 1 93.62 272 VAL A O 1
ATOM 2190 N N . ASN A 1 273 ? 15.875 24.734 17.297 1 94 273 ASN A N 1
ATOM 2191 C CA . ASN A 1 273 ? 17.312 24.531 17.453 1 94 273 ASN A CA 1
ATOM 2192 C C . ASN A 1 273 ? 17.828 23.438 16.531 1 94 273 ASN A C 1
ATOM 2194 O O . ASN A 1 273 ? 17.406 22.281 16.625 1 94 273 ASN A O 1
ATOM 2198 N N . VAL A 1 274 ? 18.812 23.797 15.688 1 96 274 VAL A N 1
ATOM 2199 C CA . VAL A 1 274 ? 19.484 22.828 14.828 1 96 274 VAL A CA 1
ATOM 2200 C C . VAL A 1 274 ? 20.969 22.781 15.18 1 96 274 VAL A C 1
ATOM 2202 O O . VAL A 1 274 ? 21.703 23.75 14.961 1 96 274 VAL A O 1
ATOM 2205 N N . PRO A 1 275 ? 21.391 21.656 15.719 1 94.62 275 PRO A N 1
ATOM 2206 C CA . PRO A 1 275 ? 22.812 21.547 16.031 1 94.62 275 PRO A CA 1
ATOM 2207 C C . PRO A 1 275 ? 23.703 21.781 14.82 1 94.62 275 PRO A C 1
ATOM 2209 O O . PRO A 1 275 ? 23.375 21.375 13.703 1 94.62 275 PRO A O 1
ATOM 2212 N N . SER A 1 276 ? 24.875 22.328 15.055 1 92.75 276 SER A N 1
ATOM 2213 C CA . SER A 1 276 ? 25.797 22.75 14.008 1 92.75 276 SER A CA 1
ATOM 2214 C C . SER A 1 276 ? 26.203 21.578 13.125 1 92.75 276 SER A C 1
ATOM 2216 O O . SER A 1 276 ? 26.359 21.734 11.914 1 92.75 276 SER A O 1
ATOM 2218 N N . MET A 1 277 ? 26.281 20.422 13.695 1 92.19 277 MET A N 1
ATOM 2219 C CA . MET A 1 277 ? 26.75 19.25 12.969 1 92.19 277 MET A CA 1
ATOM 2220 C C . MET A 1 277 ? 25.75 18.812 11.906 1 92.19 277 MET A C 1
ATOM 2222 O O . MET A 1 277 ? 26.109 18.125 10.953 1 92.19 277 MET A O 1
ATOM 2226 N N . LEU A 1 278 ? 24.516 19.25 12.031 1 95.62 278 LEU A N 1
ATOM 2227 C CA . LEU A 1 278 ? 23.469 18.797 11.125 1 95.62 278 LEU A CA 1
ATOM 2228 C C . LEU A 1 278 ? 23.375 19.703 9.898 1 95.62 278 LEU A C 1
ATOM 2230 O O . LEU A 1 278 ? 22.781 19.328 8.883 1 95.62 278 LEU A O 1
ATOM 2234 N N . TRP A 1 279 ? 24 20.859 10 1 95.31 279 TRP A N 1
ATOM 2235 C CA . TRP A 1 279 ? 23.938 21.797 8.875 1 95.31 279 TRP A CA 1
ATOM 2236 C C . TRP A 1 279 ? 24.734 21.266 7.684 1 95.31 279 TRP A C 1
ATOM 2238 O O . TRP A 1 279 ? 24.406 21.562 6.531 1 95.31 279 TRP A O 1
ATOM 2248 N N . GLY A 1 280 ? 25.734 20.438 7.938 1 94.56 280 GLY A N 1
ATOM 2249 C CA . GLY A 1 280 ? 26.453 19.797 6.859 1 94.56 280 GLY A CA 1
ATOM 2250 C C . GLY A 1 280 ? 25.578 18.922 5.98 1 94.56 280 GLY A C 1
ATOM 2251 O O . GLY A 1 280 ? 25.719 18.922 4.758 1 94.56 280 GLY A O 1
ATOM 2252 N N . THR A 1 281 ? 24.688 18.234 6.617 1 94.88 281 THR A N 1
ATOM 2253 C CA . THR A 1 281 ? 23.75 17.391 5.895 1 94.88 281 THR A CA 1
ATOM 2254 C C . THR A 1 281 ? 22.891 18.219 4.934 1 94.88 281 THR A C 1
ATOM 2256 O O . THR A 1 281 ? 22.672 17.812 3.791 1 94.88 281 THR A O 1
ATOM 2259 N N . TYR A 1 282 ? 22.516 19.328 5.391 1 95.62 282 TYR A N 1
ATOM 2260 C CA . TYR A 1 282 ? 21.688 20.219 4.594 1 95.62 282 TYR A CA 1
ATOM 2261 C C . TYR A 1 282 ? 22.469 20.812 3.424 1 95.62 282 TYR A C 1
ATOM 2263 O O . TYR A 1 282 ? 22.031 20.734 2.275 1 95.62 282 TYR A O 1
ATOM 2271 N N . TRP A 1 283 ? 23.625 21.266 3.699 1 94.69 283 TRP A N 1
ATOM 2272 C CA . TRP A 1 283 ? 24.375 22 2.691 1 94.69 283 TRP A CA 1
ATOM 2273 C C . TRP A 1 283 ? 25.031 21.031 1.695 1 94.69 283 TRP A C 1
ATOM 2275 O O . TRP A 1 283 ? 25.422 21.438 0.601 1 94.69 283 TRP A O 1
ATOM 2285 N N . ASN A 1 284 ? 25.172 19.781 2.037 1 95.38 284 ASN A N 1
ATOM 2286 C CA . ASN A 1 284 ? 25.719 18.781 1.135 1 95.38 284 ASN A CA 1
ATOM 2287 C C . ASN A 1 284 ? 24.719 18.375 0.06 1 95.38 284 ASN A C 1
ATOM 2289 O O . ASN A 1 284 ? 25.078 17.766 -0.941 1 95.38 284 ASN A O 1
ATOM 2293 N N . GLU A 1 285 ? 23.5 18.703 0.302 1 95.62 285 GLU A N 1
ATOM 2294 C CA . GLU A 1 285 ? 22.469 18.391 -0.68 1 95.62 285 GLU A CA 1
ATOM 2295 C C . GLU A 1 285 ? 22.375 19.469 -1.751 1 95.62 285 GLU A C 1
ATOM 2297 O O . GLU A 1 285 ? 22.672 20.641 -1.487 1 95.62 285 GLU A O 1
ATOM 2302 N N . LYS A 1 286 ? 21.938 19.062 -2.932 1 94.38 286 LYS A N 1
ATOM 2303 C CA . LYS A 1 286 ? 21.641 20.031 -3.984 1 94.38 286 LYS A CA 1
ATOM 2304 C C . LYS A 1 286 ? 20.328 20.75 -3.703 1 94.38 286 LYS A C 1
ATOM 2306 O O . LYS A 1 286 ? 19.703 20.531 -2.666 1 94.38 286 LYS A O 1
ATOM 2311 N N . SER A 1 287 ? 19.891 21.609 -4.594 1 94.31 287 SER A N 1
ATOM 2312 C CA . SER A 1 287 ? 18.75 22.484 -4.387 1 94.31 287 SER A CA 1
ATOM 2313 C C . SER A 1 287 ? 17.5 21.688 -4.047 1 94.31 287 SER A C 1
ATOM 2315 O O . SER A 1 287 ? 16.812 21.984 -3.068 1 94.31 287 SER A O 1
ATOM 2317 N N . LEU A 1 288 ? 17.281 20.641 -4.828 1 94.62 288 LEU A N 1
ATOM 2318 C CA . LEU A 1 288 ? 16.094 19.828 -4.598 1 94.62 288 LEU A CA 1
ATOM 2319 C C . LEU A 1 288 ? 16.172 19.125 -3.248 1 94.62 288 LEU A C 1
ATOM 2321 O O . LEU A 1 288 ? 15.188 19.078 -2.508 1 94.62 288 LEU A O 1
ATOM 2325 N N . GLY A 1 289 ? 17.312 18.594 -2.957 1 95.94 289 GLY A N 1
ATOM 2326 C CA . GLY A 1 289 ? 17.516 17.922 -1.682 1 95.94 289 GLY A CA 1
ATOM 2327 C C . GLY A 1 289 ? 17.359 18.844 -0.491 1 95.94 289 GLY A C 1
ATOM 2328 O O . GLY A 1 289 ? 16.797 18.453 0.534 1 95.94 289 GLY A O 1
ATOM 2329 N N . GLN A 1 290 ? 17.844 20.016 -0.627 1 96.69 290 GLN A N 1
ATOM 2330 C CA . GLN A 1 290 ? 17.703 21.016 0.433 1 96.69 290 GLN A CA 1
ATOM 2331 C C . GLN A 1 290 ? 16.234 21.344 0.677 1 96.69 290 GLN A C 1
ATOM 2333 O O . GLN A 1 290 ? 15.805 21.5 1.825 1 96.69 290 GLN A O 1
ATOM 2338 N N . GLU A 1 291 ? 15.562 21.438 -0.403 1 96.75 291 GLU A N 1
ATOM 2339 C CA . GLU A 1 291 ? 14.141 21.734 -0.288 1 96.75 291 GLU A CA 1
ATOM 2340 C C . GLU A 1 291 ? 13.406 20.609 0.439 1 96.75 291 GLU A C 1
ATOM 2342 O O . GLU A 1 291 ? 12.555 20.875 1.296 1 96.75 291 GLU A O 1
ATOM 2347 N N . ARG A 1 292 ? 13.727 19.469 0.104 1 96.88 292 ARG A N 1
ATOM 2348 C CA . ARG A 1 292 ? 13.078 18.297 0.699 1 96.88 292 ARG A CA 1
ATOM 2349 C C . ARG A 1 292 ? 13.406 18.188 2.184 1 96.88 292 ARG A C 1
ATOM 2351 O O . ARG A 1 292 ? 12.523 17.922 3.002 1 96.88 292 ARG A O 1
ATOM 2358 N N . LEU A 1 293 ? 14.625 18.391 2.512 1 97.75 293 LEU A N 1
ATOM 2359 C CA . LEU A 1 293 ? 15.023 18.391 3.914 1 97.75 293 LEU A CA 1
ATOM 2360 C C . LEU A 1 293 ? 14.297 19.5 4.68 1 97.75 293 LEU A C 1
ATOM 2362 O O . LEU A 1 293 ? 13.797 19.266 5.781 1 97.75 293 LEU A O 1
ATOM 2366 N N . SER A 1 294 ? 14.227 20.625 4.074 1 97.62 294 SER A N 1
ATOM 2367 C CA . SER A 1 294 ? 13.555 21.766 4.688 1 97.62 294 SER A CA 1
ATOM 2368 C C . SER A 1 294 ? 12.094 21.453 4.973 1 97.62 294 SER A C 1
ATOM 2370 O O . SER A 1 294 ? 11.578 21.797 6.039 1 97.62 294 SER A O 1
ATOM 2372 N N . ASN A 1 295 ? 11.508 20.844 4.02 1 97.19 295 ASN A N 1
ATOM 2373 C CA . ASN A 1 295 ? 10.094 20.5 4.172 1 97.19 295 ASN A CA 1
ATOM 2374 C C . ASN A 1 295 ? 9.875 19.562 5.352 1 97.19 295 ASN A C 1
ATOM 2376 O O . ASN A 1 295 ? 8.891 19.688 6.078 1 97.19 295 ASN A O 1
ATOM 2380 N N . CYS A 1 296 ? 10.711 18.625 5.531 1 98.38 296 CYS A N 1
ATOM 2381 C CA . CYS A 1 296 ? 10.617 17.703 6.664 1 98.38 296 CYS A CA 1
ATOM 2382 C C . CYS A 1 296 ? 10.742 18.469 7.984 1 98.38 296 CYS A C 1
ATOM 2384 O O . CYS A 1 296 ? 9.961 18.234 8.914 1 98.38 296 CYS A O 1
ATOM 2386 N N . LEU A 1 297 ? 11.703 19.328 8.016 1 98.25 297 LEU A N 1
ATOM 2387 C CA . LEU A 1 297 ? 11.93 20.094 9.234 1 98.25 297 LEU A CA 1
ATOM 2388 C C . LEU A 1 297 ? 10.719 20.969 9.555 1 98.25 297 LEU A C 1
ATOM 2390 O O . LEU A 1 297 ? 10.266 21 10.703 1 98.25 297 LEU A O 1
ATOM 2394 N N . LEU A 1 298 ? 10.227 21.641 8.578 1 97.44 298 LEU A N 1
ATOM 2395 C CA . LEU A 1 298 ? 9.094 22.531 8.797 1 97.44 298 LEU A CA 1
ATOM 2396 C C . LEU A 1 298 ? 7.848 21.766 9.195 1 97.44 298 LEU A C 1
ATOM 2398 O O . LEU A 1 298 ? 7.031 22.25 9.977 1 97.44 298 LEU A O 1
ATOM 2402 N N . LEU A 1 299 ? 7.703 20.609 8.617 1 98.19 299 LEU A N 1
ATOM 2403 C CA . LEU A 1 299 ? 6.59 19.766 9.023 1 98.19 299 LEU A CA 1
ATOM 2404 C C . LEU A 1 299 ? 6.688 19.406 10.5 1 98.19 299 LEU A C 1
ATOM 2406 O O . LEU A 1 299 ? 5.691 19.453 11.219 1 98.19 299 LEU A O 1
ATOM 2410 N N . ALA A 1 300 ? 7.832 19.047 10.961 1 98.56 300 ALA A N 1
ATOM 2411 C CA . ALA A 1 300 ? 8.039 18.719 12.367 1 98.56 300 ALA A CA 1
ATOM 2412 C C . ALA A 1 300 ? 7.699 19.906 13.266 1 98.56 300 ALA A C 1
ATOM 2414 O O . ALA A 1 300 ? 6.98 19.766 14.258 1 98.56 300 ALA A O 1
ATOM 2415 N N . VAL A 1 301 ? 8.172 21.031 12.867 1 96.88 301 VAL A N 1
ATOM 2416 C CA . VAL A 1 301 ? 7.945 22.234 13.641 1 96.88 301 VAL A CA 1
ATOM 2417 C C . VAL A 1 301 ? 6.453 22.562 13.672 1 96.88 301 VAL A C 1
ATOM 2419 O O . VAL A 1 301 ? 5.895 22.812 14.742 1 96.88 301 VAL A O 1
ATOM 2422 N N . ALA A 1 302 ? 5.855 22.562 12.531 1 95.88 302 ALA A N 1
ATOM 2423 C CA . ALA A 1 302 ? 4.426 22.859 12.453 1 95.88 302 ALA A CA 1
ATOM 2424 C C . ALA A 1 302 ? 3.613 21.891 13.305 1 95.88 302 ALA A C 1
ATOM 2426 O O . ALA A 1 302 ? 2.67 22.297 13.984 1 95.88 302 ALA A O 1
ATOM 2427 N N . PHE A 1 303 ? 3.957 20.656 13.219 1 97.31 303 PHE A N 1
ATOM 2428 C CA . PHE A 1 303 ? 3.209 19.656 13.977 1 97.31 303 PHE A CA 1
ATOM 2429 C C . PHE A 1 303 ? 3.299 19.922 15.469 1 97.31 303 PHE A C 1
ATOM 2431 O O . PHE A 1 303 ? 2.289 19.875 16.172 1 97.31 303 PHE A O 1
ATOM 2438 N N . TYR A 1 304 ? 4.449 20.188 15.961 1 95.44 304 TYR A N 1
ATOM 2439 C CA . TYR A 1 304 ? 4.602 20.484 17.375 1 95.44 304 TYR A CA 1
ATOM 2440 C C . TYR A 1 304 ? 3.799 21.734 17.766 1 95.44 304 TYR A C 1
ATOM 2442 O O . TYR A 1 304 ? 3.068 21.719 18.75 1 95.44 304 TYR A O 1
ATOM 2450 N N . LYS A 1 305 ? 3.918 22.719 17.016 1 90.69 305 LYS A N 1
ATOM 2451 C CA . LYS A 1 305 ? 3.35 24 17.391 1 90.69 305 LYS A CA 1
ATOM 2452 C C . LYS A 1 305 ? 1.835 24.016 17.203 1 90.69 305 LYS A C 1
ATOM 2454 O O . LYS A 1 305 ? 1.112 24.656 17.984 1 90.69 305 LYS A O 1
ATOM 2459 N N . LEU A 1 306 ? 1.386 23.297 16.203 1 90.62 306 LEU A N 1
ATOM 2460 C CA . LEU A 1 306 ? -0.033 23.344 15.867 1 90.62 306 LEU A CA 1
ATOM 2461 C C . LEU A 1 306 ? -0.801 22.266 16.641 1 90.62 306 LEU A C 1
ATOM 2463 O O . LEU A 1 306 ? -1.963 22.469 17 1 90.62 306 LEU A O 1
ATOM 2467 N N . VAL A 1 307 ? -0.197 21.156 16.844 1 93.19 307 VAL A N 1
ATOM 2468 C CA . VAL A 1 307 ? -0.966 20 17.281 1 93.19 307 VAL A CA 1
ATOM 2469 C C . VAL A 1 307 ? -0.549 19.609 18.703 1 93.19 307 VAL A C 1
ATOM 2471 O O . VAL A 1 307 ? -1.398 19.422 19.578 1 93.19 307 VAL A O 1
ATOM 2474 N N . VAL A 1 308 ? 0.686 19.578 19 1 92.81 308 VAL A N 1
ATOM 2475 C CA . VAL A 1 308 ? 1.168 19.016 20.266 1 92.81 308 VAL A CA 1
ATOM 2476 C C . VAL A 1 308 ? 1.158 20.109 21.344 1 92.81 308 VAL A C 1
ATOM 2478 O O . VAL A 1 308 ? 0.522 19.938 22.391 1 92.81 308 VAL A O 1
ATOM 2481 N N . LEU A 1 309 ? 1.818 21.203 21.016 1 86.69 309 LEU A N 1
ATOM 2482 C CA . LEU A 1 309 ? 1.955 22.281 22 1 86.69 309 LEU A CA 1
ATOM 2483 C C . LEU A 1 309 ? 0.787 23.25 21.906 1 86.69 309 LEU A C 1
ATOM 2485 O O . LEU A 1 309 ? 0.48 23.953 22.859 1 86.69 309 LEU A O 1
ATOM 2489 N N . LYS A 1 310 ? 0.208 23.312 20.75 1 82.69 310 LYS A N 1
ATOM 2490 C CA . LYS A 1 310 ? -0.954 24.156 20.5 1 82.69 310 LYS A CA 1
ATOM 2491 C C . LYS A 1 310 ? -0.651 25.625 20.828 1 82.69 310 LYS A C 1
ATOM 2493 O O . LYS A 1 310 ? -1.451 26.297 21.469 1 82.69 310 LYS A O 1
ATOM 2498 N N . THR A 1 311 ? 0.545 25.984 20.438 1 79.31 311 THR A N 1
ATOM 2499 C CA . THR A 1 311 ? 0.985 27.344 20.703 1 79.31 311 THR A CA 1
ATOM 2500 C C . THR A 1 311 ? 0.575 28.281 19.562 1 79.31 311 THR A C 1
ATOM 2502 O O . THR A 1 311 ? 0.575 29.5 19.719 1 79.31 311 THR A O 1
ATOM 2505 N N . HIS A 1 312 ? 0.329 27.641 18.453 1 79.56 312 HIS A N 1
ATOM 2506 C CA . HIS A 1 312 ? -0.027 28.406 17.266 1 79.56 312 HIS A CA 1
ATOM 2507 C C . HIS A 1 312 ? -1.288 27.859 16.609 1 79.56 312 HIS A C 1
ATOM 2509 O O . HIS A 1 312 ? -1.774 26.797 16.984 1 79.56 312 HIS A O 1
ATOM 2515 N N . PHE A 1 313 ? -1.877 28.703 15.75 1 73.81 313 PHE A N 1
ATOM 2516 C CA . PHE A 1 313 ? -3.057 28.266 15.008 1 73.81 313 PHE A CA 1
ATOM 2517 C C . PHE A 1 313 ? -2.854 28.469 13.508 1 73.81 313 PHE A C 1
ATOM 2519 O O . PHE A 1 313 ? -1.965 29.219 13.086 1 73.81 313 PHE A O 1
ATOM 2526 N N . LEU A 1 314 ? -3.525 27.547 12.742 1 74.88 314 LEU A N 1
ATOM 2527 C CA . LEU A 1 314 ? -3.465 27.672 11.289 1 74.88 314 LEU A CA 1
ATOM 2528 C C . LEU A 1 314 ? -4.398 28.781 10.805 1 74.88 314 LEU A C 1
ATOM 2530 O O . LEU A 1 314 ? -5.562 28.844 11.211 1 74.88 314 LEU A O 1
ATOM 2534 N N . GLN A 1 315 ? -3.854 29.719 10.141 1 57.78 315 GLN A N 1
ATOM 2535 C CA . GLN A 1 315 ? -4.68 30.797 9.609 1 57.78 315 GLN A CA 1
ATOM 2536 C C . GLN A 1 315 ? -5.613 30.281 8.516 1 57.78 315 GLN A C 1
ATOM 2538 O O . GLN A 1 315 ? -5.211 29.469 7.676 1 57.78 315 GLN A O 1
ATOM 2543 N N . GLN A 1 316 ? -6.914 30.109 8.609 1 52.28 316 GLN A N 1
ATOM 2544 C CA . GLN A 1 316 ? -7.891 29.719 7.594 1 52.28 316 GLN A CA 1
ATOM 2545 C C . GLN A 1 316 ? -7.777 30.594 6.355 1 52.28 316 GLN A C 1
ATOM 2547 O O . GLN A 1 316 ? -7.383 31.766 6.445 1 52.28 316 GLN A O 1
ATOM 2552 N N . MET B 1 1 ? 8.43 -35.031 -63.656 1 30.92 1 MET B N 1
ATOM 2553 C CA . MET B 1 1 ? 9.836 -34.688 -63.406 1 30.92 1 MET B CA 1
ATOM 2554 C C . MET B 1 1 ? 10.031 -34.219 -62 1 30.92 1 MET B C 1
ATOM 2556 O O . MET B 1 1 ? 11.164 -34.094 -61.531 1 30.92 1 MET B O 1
ATOM 2560 N N . SER B 1 2 ? 9.008 -33.562 -61.5 1 38.34 2 SER B N 1
ATOM 2561 C CA . SER B 1 2 ? 9.008 -32.938 -60.156 1 38.34 2 SER B CA 1
ATOM 2562 C C . SER B 1 2 ? 9.086 -34 -59.062 1 38.34 2 SER B C 1
ATOM 2564 O O . SER B 1 2 ? 9.477 -33.719 -57.938 1 38.34 2 SER B O 1
ATOM 2566 N N . THR B 1 3 ? 8.672 -35.188 -59.469 1 43.75 3 THR B N 1
ATOM 2567 C CA . THR B 1 3 ? 8.633 -36.25 -58.469 1 43.75 3 THR B CA 1
ATOM 2568 C C . THR B 1 3 ? 10.031 -36.812 -58.219 1 43.75 3 THR B C 1
ATOM 2570 O O . THR B 1 3 ? 10.266 -37.438 -57.188 1 43.75 3 THR B O 1
ATOM 2573 N N . LYS B 1 4 ? 10.891 -36.719 -59.25 1 47.09 4 LYS B N 1
ATOM 2574 C CA . LYS B 1 4 ? 12.203 -37.344 -59.125 1 47.09 4 LYS B CA 1
ATOM 2575 C C . LYS B 1 4 ? 13.148 -36.531 -58.25 1 47.09 4 LYS B C 1
ATOM 2577 O O . LYS B 1 4 ? 14.062 -37.094 -57.656 1 47.09 4 LYS B O 1
ATOM 2582 N N . THR B 1 5 ? 13.172 -35.312 -58.438 1 46.5 5 THR B N 1
ATOM 2583 C CA . THR B 1 5 ? 14.039 -34.438 -57.688 1 46.5 5 THR B CA 1
ATOM 2584 C C . THR B 1 5 ? 13.703 -34.469 -56.188 1 46.5 5 THR B C 1
ATOM 2586 O O . THR B 1 5 ? 14.57 -34.25 -55.344 1 46.5 5 THR B O 1
ATOM 2589 N N . SER B 1 6 ? 12.477 -34.688 -55.906 1 51.34 6 SER B N 1
ATOM 2590 C CA . SER B 1 6 ? 12.047 -34.688 -54.5 1 51.34 6 SER B CA 1
ATOM 2591 C C . SER B 1 6 ? 12.594 -35.906 -53.75 1 51.34 6 SER B C 1
ATOM 2593 O O . SER B 1 6 ? 12.969 -35.812 -52.594 1 51.34 6 SER B O 1
ATOM 2595 N N . LYS B 1 7 ? 12.648 -37.062 -54.562 1 54.25 7 LYS B N 1
ATOM 2596 C CA . LYS B 1 7 ? 13.156 -38.281 -53.938 1 54.25 7 LYS B CA 1
ATOM 2597 C C . LYS B 1 7 ? 14.656 -38.219 -53.719 1 54.25 7 LYS B C 1
ATOM 2599 O O . LYS B 1 7 ? 15.18 -38.781 -52.719 1 54.25 7 LYS B O 1
ATOM 2604 N N . ALA B 1 8 ? 15.281 -37.688 -54.562 1 55.09 8 ALA B N 1
ATOM 2605 C CA . ALA B 1 8 ? 16.734 -37.531 -54.469 1 55.09 8 ALA B CA 1
ATOM 2606 C C . ALA B 1 8 ? 17.109 -36.625 -53.312 1 55.09 8 ALA B C 1
ATOM 2608 O O . ALA B 1 8 ? 18.047 -36.906 -52.562 1 55.09 8 ALA B O 1
ATOM 2609 N N . SER B 1 9 ? 16.453 -35.531 -53.125 1 58.81 9 SER B N 1
ATOM 2610 C CA . SER B 1 9 ? 16.672 -34.594 -52.062 1 58.81 9 SER B CA 1
ATOM 2611 C C . SER B 1 9 ? 16.344 -35.188 -50.688 1 58.81 9 SER B C 1
ATOM 2613 O O . SER B 1 9 ? 16.984 -34.875 -49.688 1 58.81 9 SER B O 1
ATOM 2615 N N . GLU B 1 10 ? 15.453 -36.031 -50.719 1 61.31 10 GLU B N 1
ATOM 2616 C CA . GLU B 1 10 ? 15.031 -36.75 -49.531 1 61.31 10 GLU B CA 1
ATOM 2617 C C . GLU B 1 10 ? 16.109 -37.719 -49.062 1 61.31 10 GLU B C 1
ATOM 2619 O O . GLU B 1 10 ? 16.375 -37.844 -47.875 1 61.31 10 GLU B O 1
ATOM 2624 N N . HIS B 1 11 ? 16.641 -38.406 -50 1 64.31 11 HIS B N 1
ATOM 2625 C CA . HIS B 1 11 ? 17.688 -39.375 -49.719 1 64.31 11 HIS B CA 1
ATOM 2626 C C . HIS B 1 11 ? 18.938 -38.688 -49.188 1 64.31 11 HIS B C 1
ATOM 2628 O O . HIS B 1 11 ? 19.609 -39.188 -48.281 1 64.31 11 HIS B O 1
ATOM 2634 N N . VAL B 1 12 ? 19.219 -37.531 -49.719 1 64.06 12 VAL B N 1
ATOM 2635 C CA . VAL B 1 12 ? 20.406 -36.781 -49.312 1 64.06 12 VAL B CA 1
ATOM 2636 C C . VAL B 1 12 ? 20.234 -36.281 -47.875 1 64.06 12 VAL B C 1
ATOM 2638 O O . VAL B 1 12 ? 21.203 -36.281 -47.094 1 64.06 12 VAL B O 1
ATOM 2641 N N . PHE B 1 13 ? 19.109 -36.031 -47.5 1 71.88 13 PHE B N 1
ATOM 2642 C CA . PHE B 1 13 ? 18.797 -35.562 -46.156 1 71.88 13 PHE B CA 1
ATOM 2643 C C . PHE B 1 13 ? 19.125 -36.625 -45.094 1 71.88 13 PHE B C 1
ATOM 2645 O O . PHE B 1 13 ? 19.688 -36.312 -44.062 1 71.88 13 PHE B O 1
ATOM 2652 N N . GLU B 1 14 ? 18.984 -37.844 -45.406 1 72.38 14 GLU B N 1
ATOM 2653 C CA . GLU B 1 14 ? 19.188 -38.938 -44.469 1 72.38 14 GLU B CA 1
ATOM 2654 C C . GLU B 1 14 ? 20.656 -39.312 -44.344 1 72.38 14 GLU B C 1
ATOM 2656 O O . GLU B 1 14 ? 21.125 -39.75 -43.281 1 72.38 14 GLU B O 1
ATOM 2661 N N . GLU B 1 15 ? 21.375 -39 -45.406 1 76.81 15 GLU B N 1
ATOM 2662 C CA . GLU B 1 15 ? 22.75 -39.5 -45.5 1 76.81 15 GLU B CA 1
ATOM 2663 C C . GLU B 1 15 ? 23.688 -38.656 -44.656 1 76.81 15 GLU B C 1
ATOM 2665 O O . GLU B 1 15 ? 24.797 -39.094 -44.312 1 76.81 15 GLU B O 1
ATOM 2670 N N . ILE B 1 16 ? 23.203 -37.531 -44.156 1 79.56 16 ILE B N 1
ATOM 2671 C CA . ILE B 1 16 ? 24.078 -36.656 -43.406 1 79.56 16 ILE B CA 1
ATOM 2672 C C . ILE B 1 16 ? 24.094 -37.062 -41.938 1 79.56 16 ILE B C 1
ATOM 2674 O O . ILE B 1 16 ? 25 -36.688 -41.188 1 79.56 16 ILE B O 1
ATOM 2678 N N . PHE B 1 17 ? 23.344 -37.969 -41.562 1 86.88 17 PHE B N 1
ATOM 2679 C CA . PHE B 1 17 ? 23.281 -38.406 -40.156 1 86.88 17 PHE B CA 1
ATOM 2680 C C . PHE B 1 17 ? 23.688 -39.844 -40.031 1 86.88 17 PHE B C 1
ATOM 2682 O O . PHE B 1 17 ? 23.453 -40.656 -40.906 1 86.88 17 PHE B O 1
ATOM 2689 N N . THR B 1 18 ? 24.406 -40.156 -38.969 1 87.25 18 THR B N 1
ATOM 2690 C CA . THR B 1 18 ? 24.766 -41.531 -38.656 1 87.25 18 THR B CA 1
ATOM 2691 C C . THR B 1 18 ? 23.547 -42.312 -38.25 1 87.25 18 THR B C 1
ATOM 2693 O O . THR B 1 18 ? 22.5 -41.75 -37.906 1 87.25 18 THR B O 1
ATOM 2696 N N . ALA B 1 19 ? 23.672 -43.656 -38.281 1 86.94 19 ALA B N 1
ATOM 2697 C CA . ALA B 1 19 ? 22.562 -44.531 -37.906 1 86.94 19 ALA B CA 1
ATOM 2698 C C . ALA B 1 19 ? 22.094 -44.25 -36.5 1 86.94 19 ALA B C 1
ATOM 2700 O O . ALA B 1 19 ? 20.891 -44.219 -36.219 1 86.94 19 ALA B O 1
ATOM 2701 N N . ASP B 1 20 ? 23.078 -44.031 -35.625 1 86.75 20 ASP B N 1
ATOM 2702 C CA . ASP B 1 20 ? 22.75 -43.75 -34.219 1 86.75 20 ASP B CA 1
ATOM 2703 C C . ASP B 1 20 ? 22.031 -42.406 -34.094 1 86.75 20 ASP B C 1
ATOM 2705 O O . ASP B 1 20 ? 21.078 -42.281 -33.312 1 86.75 20 ASP B O 1
ATOM 2709 N N . GLU B 1 21 ? 22.5 -41.438 -34.844 1 87.25 21 GLU B N 1
ATOM 2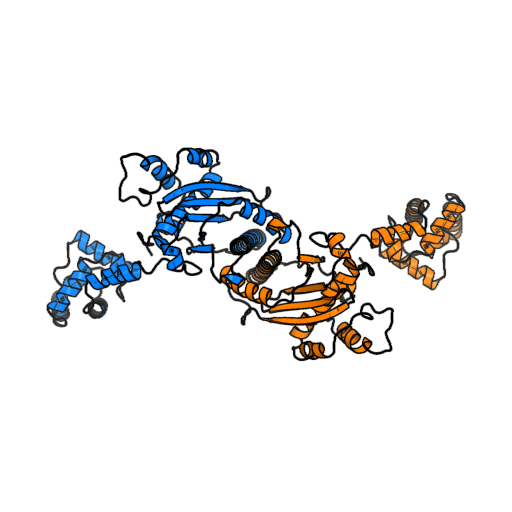710 C CA . GLU B 1 21 ? 21.875 -40.125 -34.812 1 87.25 21 GLU B CA 1
ATOM 2711 C C . GLU B 1 21 ? 20.453 -40.188 -35.375 1 87.25 21 GLU B C 1
ATOM 2713 O O . GLU B 1 21 ? 19.562 -39.531 -34.812 1 87.25 21 GLU B O 1
ATOM 2718 N N . LYS B 1 22 ? 20.281 -40.969 -36.406 1 87.88 22 LYS B N 1
ATOM 2719 C CA . LYS B 1 22 ? 18.953 -41.094 -37 1 87.88 22 LYS B CA 1
ATOM 2720 C C . LYS B 1 22 ? 17.969 -41.688 -36 1 87.88 22 LYS B C 1
ATOM 2722 O O . LYS B 1 22 ? 16.844 -41.25 -35.875 1 87.88 22 LYS B O 1
ATOM 2727 N N . THR B 1 23 ? 18.453 -42.688 -35.312 1 88 23 THR B N 1
ATOM 2728 C CA . THR B 1 23 ? 17.609 -43.344 -34.312 1 88 23 THR B CA 1
ATOM 2729 C C . THR B 1 23 ? 17.234 -42.375 -33.188 1 88 23 THR B C 1
ATOM 2731 O O . THR B 1 23 ? 16.078 -42.312 -32.781 1 88 23 THR B O 1
ATOM 2734 N N . ARG B 1 24 ? 18.156 -41.594 -32.75 1 86 24 ARG B N 1
ATOM 2735 C CA . ARG B 1 24 ? 17.922 -40.625 -31.688 1 86 24 ARG B CA 1
ATOM 2736 C C . ARG B 1 24 ? 16.922 -39.562 -32.125 1 86 24 ARG B C 1
ATOM 2738 O O . ARG B 1 24 ? 16.016 -39.188 -31.375 1 86 24 ARG B O 1
ATOM 2745 N N . ILE B 1 25 ? 17.109 -39.094 -33.312 1 89.12 25 ILE B N 1
ATOM 2746 C CA . ILE B 1 25 ? 16.234 -38.031 -33.875 1 89.12 25 ILE B CA 1
ATOM 2747 C C . ILE B 1 25 ? 14.812 -38.562 -34 1 89.12 25 ILE B C 1
ATOM 2749 O O . ILE B 1 25 ? 13.859 -37.906 -33.562 1 89.12 25 ILE B O 1
ATOM 2753 N N . LEU B 1 26 ? 14.742 -39.75 -34.562 1 89.81 26 LEU B N 1
ATOM 2754 C CA . LEU B 1 26 ? 13.414 -40.344 -34.75 1 89.81 26 LEU B CA 1
ATOM 2755 C C . LEU B 1 26 ? 12.75 -40.594 -33.406 1 89.81 26 LEU B C 1
ATOM 2757 O O . LEU B 1 26 ? 11.539 -40.438 -33.25 1 89.81 26 LEU B O 1
ATOM 2761 N N . ASP B 1 27 ? 13.539 -41 -32.406 1 88 27 ASP B N 1
ATOM 2762 C CA . ASP B 1 27 ? 12.992 -41.219 -31.062 1 88 27 ASP B CA 1
ATOM 2763 C C . ASP B 1 27 ? 12.398 -39.906 -30.5 1 88 27 ASP B C 1
ATOM 2765 O O . ASP B 1 27 ? 11.32 -39.938 -29.891 1 88 27 ASP B O 1
ATOM 2769 N N . ILE B 1 28 ? 13.062 -38.875 -30.781 1 87.25 28 ILE B N 1
ATOM 2770 C CA . ILE B 1 28 ? 12.602 -37.562 -30.281 1 87.25 28 ILE B CA 1
ATOM 2771 C C . ILE B 1 28 ? 11.273 -37.188 -30.938 1 87.25 28 ILE B C 1
ATOM 2773 O O . ILE B 1 28 ? 10.312 -36.844 -30.25 1 87.25 28 ILE B O 1
ATOM 2777 N N . PHE B 1 29 ? 11.164 -37.375 -32.188 1 90.06 29 PHE B N 1
ATOM 2778 C CA . PHE B 1 29 ? 9.969 -36.969 -32.938 1 90.06 29 PHE B CA 1
ATOM 2779 C C . PHE B 1 29 ? 8.828 -37.969 -32.688 1 90.06 29 PHE B C 1
ATOM 2781 O O . PHE B 1 29 ? 7.66 -37.562 -32.719 1 90.06 29 PHE B O 1
ATOM 2788 N N . ASN B 1 30 ? 9.195 -39.188 -32.344 1 91.25 30 ASN B N 1
ATOM 2789 C CA . ASN B 1 30 ? 8.164 -40.219 -32.188 1 91.25 30 ASN B CA 1
ATOM 2790 C C . ASN B 1 30 ? 7.691 -40.312 -30.734 1 91.25 30 ASN B C 1
ATOM 2792 O O . ASN B 1 30 ? 6.562 -40.719 -30.469 1 91.25 30 ASN B O 1
ATOM 2796 N N . LYS B 1 31 ? 8.539 -39.875 -29.844 1 86.19 31 LYS B N 1
ATOM 2797 C CA . LYS B 1 31 ? 8.227 -40.156 -28.438 1 86.19 31 LYS B CA 1
ATOM 2798 C C . LYS B 1 31 ? 7.93 -38.875 -27.672 1 86.19 31 LYS B C 1
ATOM 2800 O O . LYS B 1 31 ? 7.191 -38.906 -26.672 1 86.19 31 LYS B O 1
ATOM 2805 N N . CYS B 1 32 ? 8.508 -37.812 -28.078 1 81.69 32 CYS B N 1
ATOM 2806 C CA . CYS B 1 32 ? 8.328 -36.562 -27.344 1 81.69 32 CYS B CA 1
ATOM 2807 C C . CYS B 1 32 ? 6.902 -36.031 -27.5 1 81.69 32 CYS B C 1
ATOM 2809 O O . CYS B 1 32 ? 6.312 -36.125 -28.578 1 81.69 32 CYS B O 1
ATOM 2811 N N . THR B 1 33 ? 6.359 -35.531 -26.344 1 80.19 33 THR B N 1
ATOM 2812 C CA . THR B 1 33 ? 5.059 -34.875 -26.375 1 80.19 33 THR B CA 1
ATOM 2813 C C . THR B 1 33 ? 5.164 -33.5 -27.047 1 80.19 33 THR B C 1
ATOM 2815 O O . THR B 1 33 ? 6.266 -33.031 -27.328 1 80.19 33 THR B O 1
ATOM 2818 N N . THR B 1 34 ? 3.984 -32.969 -27.375 1 82.94 34 THR B N 1
ATOM 2819 C CA . THR B 1 34 ? 3.963 -31.641 -27.953 1 82.94 34 THR B CA 1
ATOM 2820 C C . THR B 1 34 ? 4.746 -30.656 -27.094 1 82.94 34 THR B C 1
ATOM 2822 O O . THR B 1 34 ? 5.516 -29.859 -27.609 1 82.94 34 THR B O 1
ATOM 2825 N N . GLU B 1 35 ? 4.602 -30.828 -25.828 1 73.62 35 GLU B N 1
ATOM 2826 C CA . GLU B 1 35 ? 5.266 -29.938 -24.875 1 73.62 35 GLU B CA 1
ATOM 2827 C C . GLU B 1 35 ? 6.777 -30.141 -24.906 1 73.62 35 GLU B C 1
ATOM 2829 O O . GLU B 1 35 ? 7.531 -29.156 -24.859 1 73.62 35 GLU B O 1
ATOM 2834 N N . GLU B 1 36 ? 7.195 -31.328 -25 1 75 36 GLU B N 1
ATOM 2835 C CA . GLU B 1 36 ? 8.625 -31.641 -25.031 1 75 36 GLU B CA 1
ATOM 2836 C C . GLU B 1 36 ? 9.273 -31.156 -26.328 1 75 36 GLU B C 1
ATOM 2838 O O . GLU B 1 36 ? 10.398 -30.656 -26.297 1 75 36 GLU B O 1
ATOM 2843 N N . LEU B 1 37 ? 8.516 -31.297 -27.391 1 81.75 37 LEU B N 1
ATOM 2844 C CA . LEU B 1 37 ? 9.039 -30.891 -28.688 1 81.75 37 LEU B CA 1
ATOM 2845 C C . LEU B 1 37 ? 9.242 -29.391 -28.75 1 81.75 37 LEU B C 1
ATOM 2847 O O . LEU B 1 37 ? 10.164 -28.906 -29.422 1 81.75 37 LEU B O 1
ATOM 2851 N N . GLN B 1 38 ? 8.43 -28.719 -27.938 1 77.31 38 GLN B N 1
ATOM 2852 C CA . GLN B 1 38 ? 8.508 -27.266 -27.938 1 77.31 38 GLN B CA 1
ATOM 2853 C C . GLN B 1 38 ? 9.805 -26.781 -27.281 1 77.31 38 GLN B C 1
ATOM 2855 O O . GLN B 1 38 ? 10.219 -25.641 -27.5 1 77.31 38 GLN B O 1
ATOM 2860 N N . PHE B 1 39 ? 10.398 -27.625 -26.578 1 69.5 39 PHE B N 1
ATOM 2861 C CA . PHE B 1 39 ? 11.633 -27.25 -25.891 1 69.5 39 PHE B CA 1
ATOM 2862 C C . PHE B 1 39 ? 12.836 -27.438 -26.812 1 69.5 39 PHE B C 1
ATOM 2864 O O . PHE B 1 39 ? 13.945 -27.031 -26.484 1 69.5 39 PHE B O 1
ATOM 2871 N N . ILE B 1 40 ? 12.562 -28.047 -27.859 1 72.31 40 ILE B N 1
ATOM 2872 C CA . ILE B 1 40 ? 13.617 -28.203 -28.844 1 72.31 40 ILE B CA 1
ATOM 2873 C C . ILE B 1 40 ? 13.75 -26.922 -29.672 1 72.31 40 ILE B C 1
ATOM 2875 O O . ILE B 1 40 ? 12.75 -26.391 -30.156 1 72.31 40 ILE B O 1
ATOM 2879 N N . ARG B 1 41 ? 14.914 -26.453 -29.625 1 73.31 41 ARG B N 1
ATOM 2880 C CA . ARG B 1 41 ? 15.188 -25.234 -30.406 1 73.31 41 ARG B CA 1
ATOM 2881 C C . ARG B 1 41 ? 14.664 -25.375 -31.828 1 73.31 41 ARG B C 1
ATOM 2883 O O . ARG B 1 41 ? 14.859 -26.406 -32.469 1 73.31 41 ARG B O 1
ATOM 2890 N N . LEU B 1 42 ? 13.852 -24.375 -32.375 1 75.12 42 LEU B N 1
ATOM 2891 C CA . LEU B 1 42 ? 13.375 -24.203 -33.75 1 75.12 42 LEU B CA 1
ATOM 2892 C C . LEU B 1 42 ? 12.039 -24.891 -33.938 1 75.12 42 LEU B C 1
ATOM 2894 O O . LEU B 1 42 ? 11.5 -24.906 -35.062 1 75.12 42 LEU B O 1
ATOM 2898 N N . LEU B 1 43 ? 11.578 -25.578 -32.812 1 79.56 43 LEU B N 1
ATOM 2899 C CA . LEU B 1 43 ? 10.227 -26.125 -32.875 1 79.56 43 LEU B CA 1
ATOM 2900 C C . LEU B 1 43 ? 9.258 -25.266 -32.062 1 79.56 43 LEU B C 1
ATOM 2902 O O . LEU B 1 43 ? 9.305 -25.266 -30.844 1 79.56 43 LEU B O 1
ATOM 2906 N N . ASN B 1 44 ? 8.531 -24.438 -32.75 1 75.75 44 ASN B N 1
ATOM 2907 C CA . ASN B 1 44 ? 7.5 -23.672 -32.031 1 75.75 44 ASN B CA 1
ATOM 2908 C C . ASN B 1 44 ? 6.238 -24.5 -31.828 1 75.75 44 ASN B C 1
ATOM 2910 O O . ASN B 1 44 ? 6.18 -25.672 -32.219 1 75.75 44 ASN B O 1
ATOM 2914 N N . ASN B 1 45 ? 5.262 -23.922 -31.156 1 79.75 45 ASN B N 1
ATOM 2915 C CA . ASN B 1 45 ? 4.039 -24.641 -30.797 1 79.75 45 ASN B CA 1
ATOM 2916 C C . ASN B 1 45 ? 3.332 -25.172 -32.031 1 79.75 45 ASN B C 1
ATOM 2918 O O . ASN B 1 45 ? 2.869 -26.328 -32.031 1 79.75 45 ASN B O 1
ATOM 2922 N N . GLN B 1 46 ? 3.385 -24.422 -33 1 82.12 46 GLN B N 1
ATOM 2923 C CA . GLN B 1 46 ? 2.697 -24.828 -34.219 1 82.12 46 GLN B CA 1
ATOM 2924 C C . GLN B 1 46 ? 3.355 -26.062 -34.844 1 82.12 46 GLN B C 1
ATOM 2926 O O . GLN B 1 46 ? 2.672 -27.016 -35.219 1 82.12 46 GLN B O 1
ATOM 2931 N N . LYS B 1 47 ? 4.637 -26.094 -34.969 1 87.44 47 LYS B N 1
ATOM 2932 C CA . LYS B 1 47 ? 5.363 -27.203 -35.562 1 87.44 47 LYS B CA 1
ATOM 2933 C C . LYS B 1 47 ? 5.254 -28.453 -34.688 1 87.44 47 LYS B C 1
ATOM 2935 O O . LYS B 1 47 ? 5.078 -29.562 -35.188 1 87.44 47 LYS B O 1
ATOM 2940 N N . ALA B 1 48 ? 5.305 -28.203 -33.375 1 87.69 48 ALA B N 1
ATOM 2941 C CA . ALA B 1 48 ? 5.223 -29.312 -32.438 1 87.69 48 ALA B CA 1
ATOM 2942 C C . ALA B 1 48 ? 3.867 -30.016 -32.531 1 87.69 48 ALA B C 1
ATOM 2944 O O . ALA B 1 48 ? 3.799 -31.25 -32.594 1 87.69 48 ALA B O 1
ATOM 2945 N N . VAL B 1 49 ? 2.887 -29.203 -32.594 1 86.38 49 VAL B N 1
ATOM 2946 C CA . VAL B 1 49 ? 1.536 -29.75 -32.688 1 86.38 49 VAL B CA 1
ATOM 2947 C C . VAL B 1 49 ? 1.39 -30.5 -34.031 1 86.38 49 VAL B C 1
ATOM 2949 O O . VAL B 1 49 ? 0.801 -31.594 -34.062 1 86.38 49 VAL B O 1
ATOM 2952 N N . ALA B 1 50 ? 1.889 -29.984 -35.062 1 91.44 50 ALA B N 1
ATOM 2953 C CA . ALA B 1 50 ? 1.801 -30.609 -36.375 1 91.44 50 ALA B CA 1
ATOM 2954 C C . ALA B 1 50 ? 2.494 -31.969 -36.406 1 91.44 50 ALA B C 1
ATOM 2956 O O . ALA B 1 50 ? 1.997 -32.906 -37 1 91.44 50 ALA B O 1
ATOM 2957 N N . ILE B 1 51 ? 3.564 -32.062 -35.719 1 92.5 51 ILE B N 1
ATOM 2958 C CA . ILE B 1 51 ? 4.34 -33.281 -35.688 1 92.5 51 ILE B CA 1
ATOM 2959 C C . ILE B 1 51 ? 3.545 -34.375 -34.938 1 92.5 51 ILE B C 1
ATOM 2961 O O . ILE B 1 51 ? 3.406 -35.5 -35.438 1 92.5 51 ILE B O 1
ATOM 2965 N N . VAL B 1 52 ? 3.021 -34.031 -33.844 1 90.94 52 VAL B N 1
ATOM 2966 C CA . VAL B 1 52 ? 2.293 -35 -33.031 1 90.94 52 VAL B CA 1
ATOM 2967 C C . VAL B 1 52 ? 1.002 -35.406 -33.75 1 90.94 52 VAL B C 1
ATOM 2969 O O . VAL B 1 52 ? 0.653 -36.562 -33.781 1 90.94 52 VAL B O 1
ATOM 2972 N N . LYS B 1 53 ? 0.343 -34.469 -34.312 1 90.44 53 LYS B N 1
ATOM 2973 C CA . LYS B 1 53 ? -0.877 -34.75 -35.062 1 90.44 53 LYS B CA 1
ATOM 2974 C C . LYS B 1 53 ? -0.597 -35.719 -36.219 1 90.44 53 LYS B C 1
ATOM 2976 O O . LYS B 1 53 ? -1.373 -36.625 -36.469 1 90.44 53 LYS B O 1
ATOM 2981 N N . TYR B 1 54 ? 0.398 -35.469 -36.938 1 93.44 54 TYR B N 1
ATOM 2982 C CA . TYR B 1 54 ? 0.749 -36.312 -38.094 1 93.44 54 TYR B CA 1
ATOM 2983 C C . TYR B 1 54 ? 1.014 -37.75 -37.656 1 93.44 54 TYR B C 1
ATOM 2985 O O . TYR B 1 54 ? 0.5 -38.688 -38.25 1 93.44 54 TYR B O 1
ATOM 2993 N N . ARG B 1 55 ? 1.78 -37.844 -36.562 1 91.25 55 ARG B N 1
ATOM 2994 C CA . ARG B 1 55 ? 2.143 -39.219 -36.219 1 91.25 55 ARG B CA 1
ATOM 2995 C C . ARG B 1 55 ? 0.969 -39.938 -35.562 1 91.25 55 ARG B C 1
ATOM 2997 O O . ARG B 1 55 ? 0.89 -41.156 -35.594 1 91.25 55 ARG B O 1
ATOM 3004 N N . GLU B 1 56 ? 0.039 -39.25 -34.969 1 89.06 56 GLU B N 1
ATOM 3005 C CA . GLU B 1 56 ? -1.182 -39.844 -34.438 1 89.06 56 GLU B CA 1
ATOM 3006 C C . GLU B 1 56 ? -2.088 -40.344 -35.594 1 89.06 56 GLU B C 1
ATOM 3008 O O . GLU B 1 56 ? -2.76 -41.344 -35.438 1 89.06 56 GLU B O 1
ATOM 3013 N N . ARG B 1 57 ? -1.997 -39.656 -36.688 1 89.81 57 ARG B N 1
ATOM 3014 C CA . ARG B 1 57 ? -2.84 -40 -37.812 1 89.81 57 ARG B CA 1
ATOM 3015 C C . ARG B 1 57 ? -2.164 -41.031 -38.719 1 89.81 57 ARG B C 1
ATOM 3017 O O . ARG B 1 57 ? -2.826 -41.938 -39.25 1 89.81 57 ARG B O 1
ATOM 3024 N N . ASN B 1 58 ? -0.895 -40.938 -38.969 1 91.56 58 ASN B N 1
ATOM 3025 C CA . ASN B 1 58 ? -0.212 -41.719 -40 1 91.56 58 ASN B CA 1
ATOM 3026 C C . ASN B 1 58 ? 0.702 -42.781 -39.375 1 91.56 58 ASN B C 1
ATOM 3028 O O . ASN B 1 58 ? 1.275 -43.594 -40.094 1 91.56 58 ASN B O 1
ATOM 3032 N N . GLY B 1 59 ? 0.714 -42.656 -38.031 1 91.5 59 GLY B N 1
ATOM 3033 C CA . GLY B 1 59 ? 1.65 -43.562 -37.344 1 91.5 59 GLY B CA 1
ATOM 3034 C C . GLY B 1 59 ? 3.014 -42.938 -37.125 1 91.5 59 GLY B C 1
ATOM 3035 O O . GLY B 1 59 ? 3.289 -41.812 -37.625 1 91.5 59 GLY B O 1
ATOM 3036 N N . ASN B 1 60 ? 3.871 -43.594 -36.375 1 93.25 60 ASN B N 1
ATOM 3037 C CA . ASN B 1 60 ? 5.203 -43.094 -36.062 1 93.25 60 ASN B CA 1
ATOM 3038 C C . ASN B 1 60 ? 6.082 -42.969 -37.281 1 93.25 60 ASN B C 1
ATOM 3040 O O . ASN B 1 60 ? 5.902 -43.719 -38.25 1 93.25 60 ASN B O 1
ATOM 3044 N N . PHE B 1 61 ? 7 -42.062 -37.281 1 93.38 61 PHE B N 1
ATOM 3045 C CA . PHE B 1 61 ? 7.941 -41.875 -38.375 1 93.38 61 PHE B CA 1
ATOM 3046 C C . PHE B 1 61 ? 8.93 -43.031 -38.438 1 93.38 61 PHE B C 1
ATOM 3048 O O . PHE B 1 61 ? 9.531 -43.406 -37.438 1 93.38 61 PHE B O 1
ATOM 3055 N N . SER B 1 62 ? 9.008 -43.562 -39.594 1 90.94 62 SER B N 1
ATOM 3056 C CA . SER B 1 62 ? 9.914 -44.688 -39.75 1 90.94 62 SER B CA 1
ATOM 3057 C C . SER B 1 62 ? 11.266 -44.25 -40.281 1 90.94 62 SER B C 1
ATOM 3059 O O . SER B 1 62 ? 12.266 -44.938 -40.188 1 90.94 62 SER B O 1
ATOM 3061 N N . SER B 1 63 ? 11.227 -43.062 -41 1 89.31 63 SER B N 1
ATOM 3062 C CA . SER B 1 63 ? 12.445 -42.5 -41.562 1 89.31 63 SER B CA 1
ATOM 3063 C C . SER B 1 63 ? 12.445 -40.969 -41.469 1 89.31 63 SER B C 1
ATOM 3065 O O . SER B 1 63 ? 11.383 -40.375 -41.281 1 89.31 63 SER B O 1
ATOM 3067 N N . LEU B 1 64 ? 13.602 -40.312 -41.531 1 89.75 64 LEU B N 1
ATOM 3068 C CA . LEU B 1 64 ? 13.742 -38.875 -41.375 1 89.75 64 LEU B CA 1
ATOM 3069 C C . LEU B 1 64 ? 13.039 -38.125 -42.5 1 89.75 64 LEU B C 1
ATOM 3071 O O . LEU B 1 64 ? 12.352 -37.156 -42.25 1 89.75 64 LEU B O 1
ATOM 3075 N N . PRO B 1 65 ? 13.109 -38.656 -43.75 1 87.19 65 PRO B N 1
ATOM 3076 C CA . PRO B 1 65 ? 12.438 -37.938 -44.844 1 87.19 65 PRO B CA 1
ATOM 3077 C C . PRO B 1 65 ? 10.922 -37.875 -44.656 1 87.19 65 PRO B C 1
ATOM 3079 O O . PRO B 1 65 ? 10.266 -37 -45.188 1 87.19 65 PRO B O 1
ATOM 3082 N N . GLU B 1 66 ? 10.359 -38.844 -43.875 1 89.38 66 GLU B N 1
ATOM 3083 C CA . GLU B 1 66 ? 8.922 -38.844 -43.625 1 89.38 66 GLU B CA 1
ATOM 3084 C C . GLU B 1 66 ? 8.492 -37.562 -42.875 1 89.38 66 GLU B C 1
ATOM 3086 O O . GLU B 1 66 ? 7.332 -37.156 -42.969 1 89.38 66 GLU B O 1
ATOM 3091 N N . LEU B 1 67 ? 9.422 -36.969 -42.156 1 91.88 67 LEU B N 1
ATOM 3092 C CA . LEU B 1 67 ? 9.133 -35.75 -41.406 1 91.88 67 LEU B CA 1
ATOM 3093 C C . LEU B 1 67 ? 8.828 -34.594 -42.344 1 91.88 67 LEU B C 1
ATOM 3095 O O . LEU B 1 67 ? 8.188 -33.594 -41.938 1 91.88 67 LEU B O 1
ATOM 3099 N N . LEU B 1 68 ? 9.227 -34.688 -43.594 1 88.81 68 LEU B N 1
ATOM 3100 C CA . LEU B 1 68 ? 9 -33.625 -44.562 1 88.81 68 LEU B CA 1
ATOM 3101 C C . LEU B 1 68 ? 7.527 -33.562 -44.969 1 88.81 68 LEU B C 1
ATOM 3103 O O . LEU B 1 68 ? 7.078 -32.562 -45.531 1 88.81 68 LEU B O 1
ATOM 3107 N N . HIS B 1 69 ? 6.828 -34.562 -44.625 1 89.94 69 HIS B N 1
ATOM 3108 C CA . HIS B 1 69 ? 5.398 -34.562 -44.938 1 89.94 69 HIS B CA 1
ATOM 3109 C C . HIS B 1 69 ? 4.609 -33.781 -43.875 1 89.94 69 HIS B C 1
ATOM 3111 O O . HIS B 1 69 ? 3.408 -33.562 -44.062 1 89.94 69 HIS B O 1
ATOM 3117 N N . VAL B 1 70 ? 5.215 -33.469 -42.781 1 91.44 70 VAL B N 1
ATOM 3118 C CA . VAL B 1 70 ? 4.562 -32.656 -41.781 1 91.44 70 VAL B CA 1
ATOM 3119 C C . VAL B 1 70 ? 4.418 -31.219 -42.281 1 91.44 70 VAL B C 1
ATOM 3121 O O . VAL B 1 70 ? 5.398 -30.594 -42.688 1 91.44 70 VAL B O 1
ATOM 3124 N N . PRO B 1 71 ? 3.273 -30.719 -42.25 1 88.5 71 PRO B N 1
ATOM 3125 C CA . PRO B 1 71 ? 3.086 -29.344 -42.719 1 88.5 71 PRO B CA 1
ATOM 3126 C C . PRO B 1 71 ? 3.938 -28.344 -41.938 1 88.5 71 PRO B C 1
ATOM 3128 O O . PRO B 1 71 ? 4.023 -28.422 -40.688 1 88.5 71 PRO B O 1
ATOM 3131 N N . GLY B 1 72 ? 4.723 -27.469 -42.688 1 85.69 72 GLY B N 1
ATOM 3132 C CA . GLY B 1 72 ? 5.5 -26.406 -42.062 1 85.69 72 GLY B CA 1
ATOM 3133 C C . GLY B 1 72 ? 6.949 -26.781 -41.812 1 85.69 72 GLY B C 1
ATOM 3134 O O . GLY B 1 72 ? 7.762 -25.953 -41.438 1 85.69 72 GLY B O 1
ATOM 3135 N N . LEU B 1 73 ? 7.188 -28.016 -42 1 88.06 73 LEU B N 1
ATOM 3136 C CA . LEU B 1 73 ? 8.562 -28.469 -41.812 1 88.06 73 LEU B CA 1
ATOM 3137 C C . LEU B 1 73 ? 9.258 -28.656 -43.156 1 88.06 73 LEU B C 1
ATOM 3139 O O . LEU B 1 73 ? 9.164 -29.719 -43.781 1 88.06 73 LEU B O 1
ATOM 3143 N N . GLY B 1 74 ? 9.867 -27.656 -43.625 1 85.5 74 GLY B N 1
ATOM 3144 C CA . GLY B 1 74 ? 10.625 -27.734 -44.875 1 85.5 74 GLY B CA 1
ATOM 3145 C C . GLY B 1 74 ? 11.977 -28.391 -44.688 1 85.5 74 GLY B C 1
ATOM 3146 O O . GLY B 1 74 ? 12.414 -28.656 -43.562 1 85.5 74 GLY B O 1
ATOM 3147 N N . ILE B 1 75 ? 12.617 -28.625 -45.875 1 84.44 75 ILE B N 1
ATOM 3148 C CA . ILE B 1 75 ? 13.859 -29.406 -45.875 1 84.44 75 ILE B CA 1
ATOM 3149 C C . ILE B 1 75 ? 14.938 -28.641 -45.094 1 84.44 75 ILE B C 1
ATOM 3151 O O . ILE B 1 75 ? 15.68 -29.234 -44.312 1 84.44 75 ILE B O 1
ATOM 3155 N N . ILE B 1 76 ? 15.008 -27.391 -45.281 1 83.12 76 ILE B N 1
ATOM 3156 C CA . ILE B 1 76 ? 16.047 -26.594 -44.625 1 83.12 76 ILE B CA 1
ATOM 3157 C C . ILE B 1 76 ? 15.766 -26.531 -43.125 1 83.12 76 ILE B C 1
ATOM 3159 O O . ILE B 1 76 ? 16.672 -26.734 -42.312 1 83.12 76 ILE B O 1
ATOM 3163 N N . GLY B 1 77 ? 14.562 -26.219 -42.75 1 84.88 77 GLY B N 1
ATOM 3164 C CA . GLY B 1 77 ? 14.188 -26.172 -41.344 1 84.88 77 GLY B CA 1
ATOM 3165 C C . GLY B 1 77 ? 14.375 -27.5 -40.625 1 84.88 77 GLY B C 1
ATOM 3166 O O . GLY B 1 77 ? 14.883 -27.547 -39.5 1 84.88 77 GLY B O 1
ATOM 3167 N N . LEU B 1 78 ? 13.992 -28.484 -41.281 1 88.88 78 LEU B N 1
ATOM 3168 C CA . LEU B 1 78 ? 14.109 -29.812 -40.719 1 88.88 78 LEU B CA 1
ATOM 3169 C C . LEU B 1 78 ? 15.578 -30.203 -40.5 1 88.88 78 LEU B C 1
ATOM 3171 O O . LEU B 1 78 ? 15.93 -30.797 -39.469 1 88.88 78 LEU B O 1
ATOM 3175 N N . GLN B 1 79 ? 16.375 -29.875 -41.469 1 85.38 79 GLN B N 1
ATOM 3176 C CA . GLN B 1 79 ? 17.797 -30.156 -41.344 1 85.38 79 GLN B CA 1
ATOM 3177 C C . GLN B 1 79 ? 18.375 -29.438 -40.125 1 85.38 79 GLN B C 1
ATOM 3179 O O . GLN B 1 79 ? 19.172 -30.016 -39.375 1 85.38 79 GLN B O 1
ATOM 3184 N N . LYS B 1 80 ? 18 -28.234 -39.906 1 86 80 LYS B N 1
ATOM 3185 C CA . LYS B 1 80 ? 18.469 -27.453 -38.75 1 86 80 LYS B CA 1
ATOM 3186 C C . LYS B 1 80 ? 17.984 -28.062 -37.438 1 86 80 LYS B C 1
ATOM 3188 O O . LYS B 1 80 ? 18.734 -28.172 -36.469 1 86 80 LYS B O 1
ATOM 3193 N N . ILE B 1 81 ? 16.75 -28.453 -37.375 1 87.69 81 ILE B N 1
ATOM 3194 C CA . ILE B 1 81 ? 16.156 -29.047 -36.188 1 87.69 81 ILE B CA 1
ATOM 3195 C C . ILE B 1 81 ? 16.859 -30.359 -35.875 1 87.69 81 ILE B C 1
ATOM 3197 O O . ILE B 1 81 ? 17.234 -30.609 -34.719 1 87.69 81 ILE B O 1
ATOM 3201 N N . CYS B 1 82 ? 17.094 -31.156 -36.875 1 87.56 82 CYS B N 1
ATOM 3202 C CA . CYS B 1 82 ? 17.75 -32.438 -36.688 1 87.56 82 CYS B CA 1
ATOM 3203 C C . CYS B 1 82 ? 19.172 -32.281 -36.188 1 87.56 82 CYS B C 1
ATOM 3205 O O . CYS B 1 82 ? 19.641 -33.031 -35.344 1 87.56 82 CYS B O 1
ATOM 3207 N N . ASN B 1 83 ? 19.812 -31.203 -36.719 1 85 83 ASN B N 1
ATOM 3208 C CA . ASN B 1 83 ? 21.172 -30.922 -36.25 1 85 83 ASN B CA 1
ATOM 3209 C C . ASN B 1 83 ? 21.188 -30.5 -34.781 1 85 83 ASN B C 1
ATOM 3211 O O . ASN B 1 83 ? 22.156 -30.781 -34.062 1 85 83 ASN B O 1
ATOM 3215 N N . THR B 1 84 ? 20.109 -29.891 -34.344 1 82 84 THR B N 1
ATOM 3216 C CA . THR B 1 84 ? 20.031 -29.438 -32.969 1 82 84 THR B CA 1
ATOM 3217 C C . THR B 1 84 ? 19.766 -30.625 -32.031 1 82 84 THR B C 1
ATOM 3219 O O . THR B 1 84 ? 20.25 -30.641 -30.891 1 82 84 THR B O 1
ATOM 3222 N N . VAL B 1 85 ? 19.062 -31.656 -32.562 1 81.88 85 VAL B N 1
ATOM 3223 C CA . VAL B 1 85 ? 18.609 -32.688 -31.641 1 81.88 85 VAL B CA 1
ATOM 3224 C C . VAL B 1 85 ? 19.438 -33.938 -31.828 1 81.88 85 VAL B C 1
ATOM 3226 O O . VAL B 1 85 ? 19.281 -34.906 -31.078 1 81.88 85 VAL B O 1
ATOM 3229 N N . LYS B 1 86 ? 20.344 -33.969 -32.781 1 81.75 86 LYS B N 1
ATOM 3230 C CA . LYS B 1 86 ? 21.078 -35.188 -33.125 1 81.75 86 LYS B CA 1
ATOM 3231 C C . LYS B 1 86 ? 21.906 -35.656 -31.938 1 81.75 86 LYS B C 1
ATOM 3233 O O . LYS B 1 86 ? 22.219 -36.844 -31.828 1 81.75 86 LYS B O 1
ATOM 3238 N N . ASN B 1 87 ? 22.328 -34.625 -31.047 1 76.94 87 ASN B N 1
ATOM 3239 C CA . ASN B 1 87 ? 23.141 -35 -29.891 1 76.94 87 ASN B CA 1
ATOM 3240 C C . ASN B 1 87 ? 22.297 -35.125 -28.625 1 76.94 87 ASN B C 1
ATOM 3242 O O . ASN B 1 87 ? 22.844 -35.281 -27.531 1 76.94 87 ASN B O 1
ATOM 3246 N N . VAL B 1 88 ? 21.047 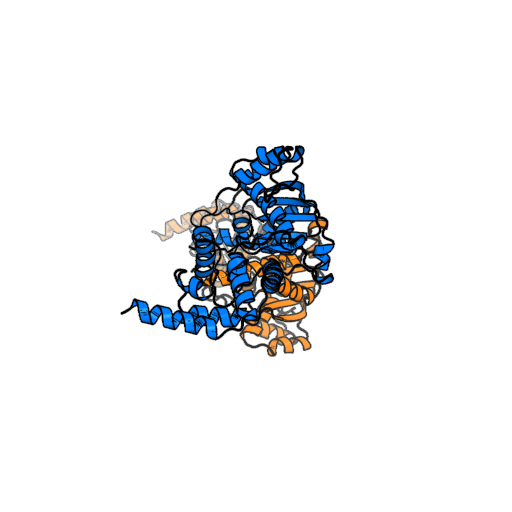-34.844 -28.672 1 71.38 88 VAL B N 1
ATOM 3247 C CA . VAL B 1 88 ? 20.172 -34.875 -27.516 1 71.38 88 VAL B CA 1
ATOM 3248 C C . VAL B 1 88 ? 19.344 -36.156 -27.516 1 71.38 88 VAL B C 1
ATOM 3250 O O . VAL B 1 88 ? 18.891 -36.625 -28.562 1 71.38 88 VAL B O 1
ATOM 3253 N N . ASP B 1 89 ? 19.438 -36.969 -26.5 1 68 89 ASP B N 1
ATOM 3254 C CA . ASP B 1 89 ? 18.609 -38.188 -26.375 1 68 89 ASP B CA 1
ATOM 3255 C C . ASP B 1 89 ? 17.234 -37.844 -25.828 1 68 89 ASP B C 1
ATOM 3257 O O . ASP B 1 89 ? 17.062 -36.812 -25.141 1 68 89 ASP B O 1
ATOM 3261 N N . PHE B 1 90 ? 16.203 -38.562 -26.359 1 63.66 90 PHE B N 1
ATOM 3262 C CA . PHE B 1 90 ? 14.844 -38.375 -25.875 1 63.66 90 PHE B CA 1
ATOM 3263 C C . PHE B 1 90 ? 14.82 -38.281 -24.344 1 63.66 90 PHE B C 1
ATOM 3265 O O . PHE B 1 90 ? 14.07 -37.5 -23.781 1 63.66 90 PHE B O 1
ATOM 3272 N N . THR B 1 91 ? 15.586 -39.062 -23.719 1 64.56 91 THR B N 1
ATOM 3273 C CA . THR B 1 91 ? 15.656 -39.062 -22.266 1 64.56 91 THR B CA 1
ATOM 3274 C C . THR B 1 91 ? 16.156 -37.75 -21.734 1 64.56 91 THR B C 1
ATOM 3276 O O . THR B 1 91 ? 15.68 -37.25 -20.703 1 64.56 91 THR B O 1
ATOM 3279 N N . SER B 1 92 ? 17.031 -37.188 -22.469 1 64.31 92 SER B N 1
ATOM 3280 C CA . SER B 1 92 ? 17.578 -35.906 -22.078 1 64.31 92 SER B CA 1
ATOM 3281 C C . SER B 1 92 ? 16.562 -34.781 -22.281 1 64.31 92 SER B C 1
ATOM 3283 O O . SER B 1 92 ? 16.453 -33.875 -21.469 1 64.31 92 SER B O 1
ATOM 3285 N N . VAL B 1 93 ? 15.922 -34.844 -23.391 1 61.28 93 VAL B N 1
ATOM 3286 C CA . VAL B 1 93 ? 14.883 -33.844 -23.625 1 61.28 93 VAL B CA 1
ATOM 3287 C C . VAL B 1 93 ? 13.773 -34 -22.594 1 61.28 93 VAL B C 1
ATOM 3289 O O . VAL B 1 93 ? 13.273 -33 -22.047 1 61.28 93 VAL B O 1
ATOM 3292 N N . HIS B 1 94 ? 13.422 -35.188 -22.438 1 60.88 94 HIS B N 1
ATOM 3293 C CA . HIS B 1 94 ? 12.445 -35.469 -21.391 1 60.88 94 HIS B CA 1
ATOM 3294 C C . HIS B 1 94 ? 12.953 -35 -20.031 1 60.88 94 HIS B C 1
ATOM 3296 O O . HIS B 1 94 ? 12.195 -34.438 -19.234 1 60.88 94 HIS B O 1
ATOM 3302 N N . GLN B 1 95 ? 14.141 -35.375 -19.797 1 58.94 95 GLN B N 1
ATOM 3303 C CA . GLN B 1 95 ? 14.75 -34.938 -18.547 1 58.94 95 GLN B CA 1
ATOM 3304 C C . GLN B 1 95 ? 14.898 -33.406 -18.516 1 58.94 95 GLN B C 1
ATOM 3306 O O . GLN B 1 95 ? 14.695 -32.781 -17.484 1 58.94 95 GLN B O 1
ATOM 3311 N N . LEU B 1 96 ? 15.352 -32.875 -19.641 1 53.25 96 LEU B N 1
ATOM 3312 C CA . LEU B 1 96 ? 15.453 -31.422 -19.75 1 53.25 96 LEU B CA 1
ATOM 3313 C C . LEU B 1 96 ? 14.078 -30.766 -19.625 1 53.25 96 LEU B C 1
ATOM 3315 O O . LEU B 1 96 ? 13.938 -29.734 -18.969 1 53.25 96 LEU B O 1
ATOM 3319 N N . LYS B 1 97 ? 13.203 -31.297 -20.5 1 51.53 97 LYS B N 1
ATOM 3320 C CA . LYS B 1 97 ? 11.836 -30.812 -20.297 1 51.53 97 LYS B CA 1
ATOM 3321 C C . LYS B 1 97 ? 11.414 -30.953 -18.844 1 51.53 97 LYS B C 1
ATOM 3323 O O . LYS B 1 97 ? 10.852 -30.016 -18.266 1 51.53 97 LYS B O 1
ATOM 3328 N N . LYS B 1 98 ? 11.547 -32.219 -18.422 1 51.34 98 LYS B N 1
ATOM 3329 C CA . LYS B 1 98 ? 11.25 -32.406 -17 1 51.34 98 LYS B CA 1
ATOM 3330 C C . LYS B 1 98 ? 12.023 -31.438 -16.141 1 51.34 98 LYS B C 1
ATOM 3332 O O . LYS B 1 98 ? 11.477 -30.875 -15.188 1 51.34 98 LYS B O 1
ATOM 3337 N N . SER B 1 99 ? 13.297 -31.406 -16.469 1 50.78 99 SER B N 1
ATOM 3338 C CA . SER B 1 99 ? 14.133 -30.453 -15.727 1 50.78 99 SER B CA 1
ATOM 3339 C C . SER B 1 99 ? 13.703 -29.016 -16.016 1 50.78 99 SER B C 1
ATOM 3341 O O . SER B 1 99 ? 13.648 -28.203 -15.094 1 50.78 99 SER B O 1
ATOM 3343 N N . LEU B 1 100 ? 13.531 -28.75 -17.266 1 49.12 100 LEU B N 1
ATOM 3344 C CA . LEU B 1 100 ? 13.102 -27.422 -17.672 1 49.12 100 LEU B CA 1
ATOM 3345 C C . LEU B 1 100 ? 11.633 -27.188 -17.344 1 49.12 100 LEU B C 1
ATOM 3347 O O . LEU B 1 100 ? 11.242 -26.062 -17 1 49.12 100 LEU B O 1
ATOM 3351 N N . GLU B 1 101 ? 10.734 -28.125 -17.875 1 49.91 101 GLU B N 1
ATOM 3352 C CA . GLU B 1 101 ? 9.352 -28.078 -17.406 1 49.91 101 GLU B CA 1
ATOM 3353 C C . GLU B 1 101 ? 9.289 -27.969 -15.883 1 49.91 101 GLU B C 1
ATOM 3355 O O . GLU B 1 101 ? 8.391 -27.312 -15.336 1 49.91 101 GLU B O 1
ATOM 3360 N N . LEU B 1 102 ? 10.086 -28.844 -15.328 1 46.69 102 LEU B N 1
ATOM 3361 C CA . LEU B 1 102 ? 10.18 -28.609 -13.891 1 46.69 102 LEU B CA 1
ATOM 3362 C C . LEU B 1 102 ? 10.805 -27.25 -13.602 1 46.69 102 LEU B C 1
ATOM 3364 O O . LEU B 1 102 ? 11.164 -26.953 -12.453 1 46.69 102 LEU B O 1
ATOM 3368 N N . GLU B 1 103 ? 11.43 -26.719 -14.586 1 51.22 103 GLU B N 1
ATOM 3369 C CA . GLU B 1 103 ? 11.758 -25.328 -14.234 1 51.22 103 GLU B CA 1
ATOM 3370 C C . GLU B 1 103 ? 10.531 -24.594 -13.711 1 51.22 103 GLU B C 1
ATOM 3372 O O . GLU B 1 103 ? 9.523 -24.484 -14.414 1 51.22 103 GLU B O 1
ATOM 3377 N N . SER B 1 104 ? 10.336 -24.75 -12.484 1 57.69 104 SER B N 1
ATOM 3378 C CA . SER B 1 104 ? 9.477 -24.453 -11.344 1 57.69 104 SER B CA 1
ATOM 3379 C C . SER B 1 104 ? 8.766 -23.109 -11.523 1 57.69 104 SER B C 1
ATOM 3381 O O . SER B 1 104 ? 9.367 -22.156 -12.016 1 57.69 104 SER B O 1
ATOM 3383 N N . VAL B 1 105 ? 7.355 -23.281 -11.93 1 79 105 VAL B N 1
ATOM 3384 C CA . VAL B 1 105 ? 6.59 -22.047 -11.766 1 79 105 VAL B CA 1
ATOM 3385 C C . VAL B 1 105 ? 7.199 -21.203 -10.648 1 79 105 VAL B C 1
ATOM 3387 O O . VAL B 1 105 ? 7.379 -21.688 -9.531 1 79 105 VAL B O 1
ATOM 3390 N N . LYS B 1 106 ? 7.695 -20.141 -11.242 1 85.5 106 LYS B N 1
ATOM 3391 C CA . LYS B 1 106 ? 8.344 -19.25 -10.281 1 85.5 106 LYS B CA 1
ATOM 3392 C C . LYS B 1 106 ? 7.324 -18.328 -9.609 1 85.5 106 LYS B C 1
ATOM 3394 O O . LYS B 1 106 ? 6.34 -17.922 -10.234 1 85.5 106 LYS B O 1
ATOM 3399 N N . THR B 1 107 ? 7.551 -18.281 -8.43 1 94.06 107 THR B N 1
ATOM 3400 C CA . THR B 1 107 ? 6.754 -17.328 -7.672 1 94.06 107 THR B CA 1
ATOM 3401 C C . THR B 1 107 ? 7.531 -16.031 -7.445 1 94.06 107 THR B C 1
ATOM 3403 O O . THR B 1 107 ? 8.742 -15.984 -7.664 1 94.06 107 THR B O 1
ATOM 3406 N N . LYS B 1 108 ? 6.887 -15.016 -7.188 1 92.31 108 LYS B N 1
ATOM 3407 C CA . LYS B 1 108 ? 7.496 -13.75 -6.777 1 92.31 108 LYS B CA 1
ATOM 3408 C C . LYS B 1 108 ? 7.121 -13.398 -5.34 1 92.31 108 LYS B C 1
ATOM 3410 O O . LYS B 1 108 ? 5.949 -13.18 -5.035 1 92.31 108 LYS B O 1
ATOM 3415 N N . PRO B 1 109 ? 8.047 -13.242 -4.52 1 91.69 109 PRO B N 1
ATOM 3416 C CA . PRO B 1 109 ? 9.445 -13.68 -4.629 1 91.69 109 PRO B CA 1
ATOM 3417 C C . PRO B 1 109 ? 9.586 -15.188 -4.812 1 91.69 109 PRO B C 1
ATOM 3419 O O . PRO B 1 109 ? 8.594 -15.914 -4.711 1 91.69 109 PRO B O 1
ATOM 3422 N N . PRO B 1 110 ? 10.812 -15.617 -5.145 1 89.88 110 PRO B N 1
ATOM 3423 C CA . PRO B 1 110 ? 11 -17.062 -5.273 1 89.88 110 PRO B CA 1
ATOM 3424 C C . PRO B 1 110 ? 10.758 -17.812 -3.963 1 89.88 110 PRO B C 1
ATOM 3426 O O . PRO B 1 110 ? 11.219 -17.359 -2.906 1 89.88 110 PRO B O 1
ATOM 3429 N N . LEU B 1 111 ? 10.031 -18.891 -4.082 1 94.12 111 LEU B N 1
ATOM 3430 C CA . LEU B 1 111 ? 9.766 -19.703 -2.906 1 94.12 111 LEU B CA 1
ATOM 3431 C C . LEU B 1 111 ? 10.977 -20.562 -2.549 1 94.12 111 LEU B C 1
ATOM 3433 O O . LEU B 1 111 ? 11.406 -21.406 -3.342 1 94.12 111 LEU B O 1
ATOM 3437 N N . PRO B 1 112 ? 11.469 -20.344 -1.382 1 90.56 112 PRO B N 1
ATOM 3438 C CA . PRO B 1 112 ? 12.625 -21.141 -0.987 1 90.56 112 PRO B CA 1
ATOM 3439 C C . PRO B 1 112 ? 12.305 -22.625 -0.875 1 90.56 112 PRO B C 1
ATOM 3441 O O . PRO B 1 112 ? 11.211 -23 -0.436 1 90.56 112 PRO B O 1
ATOM 3444 N N . GLU B 1 113 ? 13.273 -23.422 -1.143 1 86.12 113 GLU B N 1
ATOM 3445 C CA . GLU B 1 113 ? 13.094 -24.859 -1.15 1 86.12 113 GLU B CA 1
ATOM 3446 C C . GLU B 1 113 ? 12.758 -25.391 0.244 1 86.12 113 GLU B C 1
ATOM 3448 O O . GLU B 1 113 ? 11.945 -26.297 0.39 1 86.12 113 GLU B O 1
ATOM 3453 N N . ASN B 1 114 ? 13.406 -24.812 1.204 1 90.25 114 ASN B N 1
ATOM 3454 C CA . ASN B 1 114 ? 13.141 -25.234 2.576 1 90.25 114 ASN B CA 1
ATOM 3455 C C . ASN B 1 114 ? 11.695 -24.969 2.977 1 90.25 114 ASN B C 1
ATOM 3457 O O . ASN B 1 114 ? 11.094 -25.766 3.695 1 90.25 114 ASN B O 1
ATOM 3461 N N . VAL B 1 115 ? 11.148 -23.922 2.498 1 93.56 115 VAL B N 1
ATOM 3462 C CA . VAL B 1 115 ? 9.75 -23.609 2.771 1 93.56 115 VAL B CA 1
ATOM 3463 C C . VAL B 1 115 ? 8.844 -24.578 2.006 1 93.56 115 VAL B C 1
ATOM 3465 O O . VAL B 1 115 ? 7.859 -25.078 2.553 1 93.56 115 VAL B O 1
ATOM 3468 N N . CYS B 1 116 ? 9.219 -24.781 0.848 1 91.38 116 CYS B N 1
ATOM 3469 C CA . CYS B 1 116 ? 8.461 -25.703 0.002 1 91.38 116 CYS B CA 1
ATOM 3470 C C . CYS B 1 116 ? 8.391 -27.078 0.635 1 91.38 116 CYS B C 1
ATOM 3472 O O . CYS B 1 116 ? 7.312 -27.672 0.7 1 91.38 116 CYS B O 1
ATOM 3474 N N . ASP B 1 117 ? 9.453 -27.531 1.104 1 90.25 117 ASP B N 1
ATOM 3475 C CA . ASP B 1 117 ? 9.57 -28.891 1.628 1 90.25 117 ASP B CA 1
ATOM 3476 C C . ASP B 1 117 ? 8.797 -29.047 2.938 1 90.25 117 ASP B C 1
ATOM 3478 O O . ASP B 1 117 ? 8.266 -30.125 3.232 1 90.25 117 ASP B O 1
ATOM 3482 N N . ASN B 1 118 ? 8.695 -28 3.719 1 94.25 118 ASN B N 1
ATOM 3483 C CA . ASN B 1 118 ? 8.125 -28.094 5.059 1 94.25 118 ASN B CA 1
ATOM 3484 C C . ASN B 1 118 ? 6.746 -27.438 5.129 1 94.25 118 ASN B C 1
ATOM 3486 O O . ASN B 1 118 ? 6.188 -27.266 6.215 1 94.25 118 ASN B O 1
ATOM 3490 N N . LEU B 1 119 ? 6.23 -27.141 3.949 1 97.19 119 LEU B N 1
ATOM 3491 C CA . LEU B 1 119 ? 4.969 -26.406 3.902 1 97.19 119 LEU B CA 1
ATOM 3492 C C . LEU B 1 119 ? 3.816 -27.297 4.379 1 97.19 119 LEU B C 1
ATOM 3494 O O . LEU B 1 119 ? 3.539 -28.344 3.779 1 97.19 119 LEU B O 1
ATOM 3498 N N . ARG B 1 120 ? 3.174 -26.891 5.473 1 97.44 120 ARG B N 1
ATOM 3499 C CA . ARG B 1 120 ? 2.045 -27.641 6.008 1 97.44 120 ARG B CA 1
ATOM 3500 C C . ARG B 1 120 ? 0.727 -27.141 5.438 1 97.44 120 ARG B C 1
ATOM 3502 O O . ARG B 1 120 ? -0.164 -27.938 5.121 1 97.44 120 ARG B O 1
ATOM 3509 N N . SER B 1 121 ? 0.615 -25.812 5.359 1 98.38 121 SER B N 1
ATOM 3510 C CA . SER B 1 121 ? -0.611 -25.234 4.816 1 98.38 121 SER B CA 1
ATOM 3511 C C . SER B 1 121 ? -0.355 -23.859 4.203 1 98.38 121 SER B C 1
ATOM 3513 O O . SER B 1 121 ? 0.671 -23.234 4.477 1 98.38 121 SER B O 1
ATOM 3515 N N . LEU B 1 122 ? -1.226 -23.5 3.311 1 98.69 122 LEU B N 1
ATOM 3516 C CA . LEU B 1 122 ? -1.171 -22.172 2.717 1 98.69 122 LEU B CA 1
ATOM 3517 C C . LEU B 1 122 ? -2.562 -21.547 2.641 1 98.69 122 LEU B C 1
ATOM 3519 O O . LEU B 1 122 ? -3.566 -22.25 2.764 1 98.69 122 LEU B O 1
ATOM 3523 N N . VAL B 1 123 ? -2.643 -20.234 2.594 1 98.88 123 VAL B N 1
ATOM 3524 C CA . VAL B 1 123 ? -3.875 -19.484 2.383 1 98.88 123 VAL B CA 1
ATOM 3525 C C . VAL B 1 123 ? -3.801 -18.734 1.056 1 98.88 123 VAL B C 1
ATOM 3527 O O . VAL B 1 123 ? -2.904 -17.906 0.851 1 98.88 123 VAL B O 1
ATOM 3530 N N . ALA B 1 124 ? -4.688 -19.094 0.166 1 98.88 124 ALA B N 1
ATOM 3531 C CA . ALA B 1 124 ? -4.812 -18.375 -1.097 1 98.88 124 ALA B CA 1
ATOM 3532 C C . ALA B 1 124 ? -5.75 -17.172 -0.953 1 98.88 124 ALA B C 1
ATOM 3534 O O . ALA B 1 124 ? -6.848 -17.312 -0.406 1 98.88 124 ALA B O 1
ATOM 3535 N N . LEU B 1 125 ? -5.32 -16.062 -1.491 1 98.62 125 LEU B N 1
ATOM 3536 C CA . LEU B 1 125 ? -6.07 -14.82 -1.29 1 98.62 125 LEU B CA 1
ATOM 3537 C C . LEU B 1 125 ? -6.484 -14.219 -2.625 1 98.62 125 LEU B C 1
ATOM 3539 O O . LEU B 1 125 ? -5.734 -14.273 -3.602 1 98.62 125 LEU B O 1
ATOM 3543 N N . GLU B 1 126 ? -7.656 -13.641 -2.631 1 97.56 126 GLU B N 1
ATOM 3544 C CA . GLU B 1 126 ? -8.133 -12.758 -3.689 1 97.56 126 GLU B CA 1
ATOM 3545 C C . GLU B 1 126 ? -8.641 -11.438 -3.117 1 97.56 126 GLU B C 1
ATOM 3547 O O . GLU B 1 126 ? -9.461 -11.422 -2.201 1 97.56 126 GLU B O 1
ATOM 3552 N N . ILE B 1 127 ? -8.148 -10.383 -3.725 1 95.88 127 ILE B N 1
ATOM 3553 C CA . ILE B 1 127 ? -8.5 -9.062 -3.209 1 95.88 127 ILE B CA 1
ATOM 3554 C C . ILE B 1 127 ? -9.492 -8.383 -4.152 1 95.88 127 ILE B C 1
ATOM 3556 O O . ILE B 1 127 ? -9.234 -8.273 -5.352 1 95.88 127 ILE B O 1
ATOM 3560 N N . HIS B 1 128 ? -10.609 -7.992 -3.604 1 92.44 128 HIS B N 1
ATOM 3561 C CA . HIS B 1 128 ? -11.641 -7.234 -4.309 1 92.44 128 HIS B CA 1
ATOM 3562 C C . HIS B 1 128 ? -11.945 -5.922 -3.598 1 92.44 128 HIS B C 1
ATOM 3564 O O . HIS B 1 128 ? -11.453 -5.68 -2.494 1 92.44 128 HIS B O 1
ATOM 3570 N N . ALA B 1 129 ? -12.695 -5.098 -4.273 1 87.5 129 ALA B N 1
ATOM 3571 C CA . ALA B 1 129 ? -12.992 -3.777 -3.727 1 87.5 129 ALA B CA 1
ATOM 3572 C C . ALA B 1 129 ? -13.82 -3.889 -2.447 1 87.5 129 ALA B C 1
ATOM 3574 O O . ALA B 1 129 ? -13.68 -3.066 -1.538 1 87.5 129 ALA B O 1
ATOM 3575 N N . ASP B 1 130 ? -14.594 -4.914 -2.383 1 90.25 130 ASP B N 1
ATOM 3576 C CA . ASP B 1 130 ? -15.555 -4.961 -1.282 1 90.25 130 ASP B CA 1
ATOM 3577 C C . ASP B 1 130 ? -15.242 -6.113 -0.331 1 90.25 130 ASP B C 1
ATOM 3579 O O . ASP B 1 130 ? -15.859 -6.234 0.729 1 90.25 130 ASP B O 1
ATOM 3583 N N . CYS B 1 131 ? -14.25 -6.98 -0.697 1 94.44 131 CYS B N 1
ATOM 3584 C CA . CYS B 1 131 ? -13.953 -8.102 0.187 1 94.44 131 CYS B CA 1
ATOM 3585 C C . CYS B 1 131 ? -12.594 -8.703 -0.134 1 94.44 131 CYS B C 1
ATOM 3587 O O . CYS B 1 131 ? -11.984 -8.375 -1.155 1 94.44 131 CYS B O 1
ATOM 3589 N N . VAL B 1 132 ? -12.148 -9.477 0.799 1 97.25 132 VAL B N 1
ATOM 3590 C CA . VAL B 1 132 ? -10.992 -10.344 0.587 1 97.25 132 VAL B CA 1
ATOM 3591 C C . VAL B 1 132 ? -11.406 -11.805 0.735 1 97.25 132 VAL B C 1
ATOM 3593 O O . VAL B 1 132 ? -11.922 -12.203 1.781 1 97.25 132 VAL B O 1
ATOM 3596 N N . GLY B 1 133 ? -11.273 -12.523 -0.333 1 98.19 133 GLY B N 1
ATOM 3597 C CA . GLY B 1 133 ? -11.539 -13.953 -0.265 1 98.19 133 GLY B CA 1
ATOM 3598 C C . GLY B 1 133 ? -10.312 -14.773 0.095 1 98.19 133 GLY B C 1
ATOM 3599 O O . GLY B 1 133 ? -9.18 -14.375 -0.215 1 98.19 133 GLY B O 1
ATOM 3600 N N . PHE B 1 134 ? -10.602 -15.922 0.754 1 98.75 134 PHE B N 1
ATOM 3601 C CA . PHE B 1 134 ? -9.461 -16.781 1.035 1 98.75 134 PHE B CA 1
ATOM 3602 C C . PHE B 1 134 ? -9.875 -18.25 1.006 1 98.75 134 PHE B C 1
ATOM 3604 O O . PHE B 1 134 ? -11.055 -18.578 1.164 1 98.75 134 PHE B O 1
ATOM 3611 N N . ALA B 1 135 ? -8.906 -19.125 0.681 1 98.81 135 ALA B N 1
ATOM 3612 C CA . ALA B 1 135 ? -8.992 -20.562 0.832 1 98.81 135 ALA B CA 1
ATOM 3613 C C . ALA B 1 135 ? -7.781 -21.109 1.582 1 98.81 135 ALA B C 1
ATOM 3615 O O . ALA B 1 135 ? -6.641 -20.938 1.143 1 98.81 135 ALA B O 1
ATOM 3616 N N . HIS B 1 136 ? -8.055 -21.703 2.715 1 98.88 136 HIS B N 1
ATOM 3617 C CA . HIS B 1 136 ? -7.016 -22.328 3.527 1 98.88 136 HIS B CA 1
ATOM 3618 C C . HIS B 1 136 ? -6.902 -23.812 3.221 1 98.88 136 HIS B C 1
ATOM 3620 O O . HIS B 1 136 ? -7.852 -24.578 3.443 1 98.88 136 HIS B O 1
ATOM 3626 N N . MET B 1 137 ? -5.754 -24.219 2.758 1 98.56 137 MET B N 1
ATOM 3627 C CA . MET B 1 137 ? -5.609 -25.594 2.287 1 98.56 137 MET B CA 1
ATOM 3628 C C . MET B 1 137 ? -4.336 -26.219 2.836 1 98.56 137 MET B C 1
ATOM 3630 O O . MET B 1 137 ? -3.283 -25.578 2.865 1 98.56 137 MET B O 1
ATOM 3634 N N . THR B 1 138 ? -4.43 -27.5 3.178 1 98.25 138 THR B N 1
ATOM 3635 C CA . THR B 1 138 ? -3.275 -28.234 3.676 1 98.25 138 THR B CA 1
ATOM 3636 C C . THR B 1 138 ? -2.545 -28.938 2.531 1 98.25 138 THR B C 1
ATOM 3638 O O . THR B 1 138 ? -3.055 -29 1.41 1 98.25 138 THR B O 1
ATOM 3641 N N . ARG B 1 139 ? -1.4 -29.391 2.844 1 96.62 139 ARG B N 1
ATOM 3642 C CA . ARG B 1 139 ? -0.503 -29.984 1.852 1 96.62 139 ARG B CA 1
ATOM 3643 C C . ARG B 1 139 ? -1.143 -31.188 1.182 1 96.62 139 ARG B C 1
ATOM 3645 O O . ARG B 1 139 ? -0.834 -31.5 0.03 1 96.62 139 ARG B O 1
ATOM 3652 N N . ASP B 1 140 ? -1.995 -31.859 1.841 1 94.75 140 ASP B N 1
ATOM 3653 C CA . ASP B 1 140 ? -2.674 -33.031 1.284 1 94.75 140 ASP B CA 1
ATOM 3654 C C . ASP B 1 140 ? -3.881 -32.625 0.446 1 94.75 140 ASP B C 1
ATOM 3656 O O . ASP B 1 140 ? -4.75 -33.438 0.151 1 94.75 140 ASP B O 1
ATOM 3660 N N . MET B 1 141 ? -4.066 -31.344 0.159 1 94.88 141 MET B N 1
ATOM 3661 C CA . MET B 1 141 ? -5.09 -30.781 -0.711 1 94.88 141 MET B CA 1
ATOM 3662 C C . MET B 1 141 ? -6.461 -30.828 -0.05 1 94.88 141 MET B C 1
ATOM 3664 O O . MET B 1 141 ? -7.461 -31.125 -0.708 1 94.88 141 MET B O 1
ATOM 3668 N N . THR B 1 142 ? -6.426 -30.656 1.209 1 97.19 142 THR B N 1
ATOM 3669 C CA . THR B 1 142 ? -7.676 -30.562 1.954 1 97.19 142 THR B CA 1
ATOM 3670 C C . THR B 1 142 ? -7.98 -29.109 2.334 1 97.19 142 THR B C 1
ATOM 3672 O O . THR B 1 142 ? -7.129 -28.422 2.9 1 97.19 142 THR B O 1
ATOM 3675 N N . LEU B 1 143 ? -9.188 -28.734 1.948 1 98 143 LEU B N 1
ATOM 3676 C CA . LEU B 1 143 ? -9.633 -27.391 2.301 1 98 143 LEU B CA 1
ATOM 3677 C C . LEU B 1 143 ? -10.039 -27.328 3.77 1 98 143 LEU B C 1
ATOM 3679 O O . LEU B 1 143 ? -10.844 -28.125 4.238 1 98 143 LEU B O 1
ATOM 3683 N N . GLU B 1 144 ? -9.438 -26.375 4.5 1 98.12 144 GLU B N 1
ATOM 3684 C CA . GLU B 1 144 ? -9.719 -26.25 5.926 1 98.12 144 GLU B CA 1
ATOM 3685 C C . GLU B 1 144 ? -10.734 -25.141 6.188 1 98.12 144 GLU B C 1
ATOM 3687 O O . GLU B 1 144 ? -11.562 -25.25 7.098 1 98.12 144 GLU B O 1
ATOM 3692 N N . SER B 1 145 ? -10.609 -24.078 5.535 1 97.75 145 SER B N 1
ATOM 3693 C CA . SER B 1 145 ? -11.531 -22.969 5.672 1 97.75 145 SER B CA 1
ATOM 3694 C C . SER B 1 145 ? -11.609 -22.156 4.379 1 97.75 145 SER B C 1
ATOM 3696 O O . SER B 1 145 ? -10.68 -22.156 3.574 1 97.75 145 SER B O 1
ATOM 3698 N N . TRP B 1 146 ? -12.719 -21.547 4.223 1 95.38 146 TRP B N 1
ATOM 3699 C CA . TRP B 1 146 ? -13.125 -20.891 2.986 1 95.38 146 TRP B CA 1
ATOM 3700 C C . TRP B 1 146 ? -14.094 -19.75 3.27 1 95.38 146 TRP B C 1
ATOM 3702 O O . TRP B 1 146 ? -15.164 -19.969 3.842 1 95.38 146 TRP B O 1
ATOM 3712 N N . SER B 1 147 ? -13.719 -18.469 2.885 1 97.5 147 SER B N 1
ATOM 3713 C CA . SER B 1 147 ? -14.664 -17.406 3.209 1 97.5 147 SER B CA 1
ATOM 3714 C C . SER B 1 147 ? -14.336 -16.125 2.447 1 97.5 147 SER B C 1
ATOM 3716 O O . SER B 1 147 ? -13.258 -16.016 1.851 1 97.5 147 SER B O 1
ATOM 3718 N N . LEU B 1 148 ? -15.328 -15.266 2.359 1 97.19 148 LEU B N 1
ATOM 3719 C CA . LEU B 1 148 ? -15.188 -13.883 1.918 1 97.19 148 LEU B CA 1
ATOM 3720 C C . LEU B 1 148 ? -15.289 -12.922 3.1 1 97.19 148 LEU B C 1
ATOM 3722 O O . LEU B 1 148 ? -16.312 -12.867 3.775 1 97.19 148 LEU B O 1
ATOM 3726 N N . LEU B 1 149 ? -14.227 -12.219 3.332 1 96.69 149 LEU B N 1
ATOM 3727 C CA . LEU B 1 149 ? -14.211 -11.242 4.418 1 96.69 149 LEU B CA 1
ATOM 3728 C C . LEU B 1 149 ? -14.594 -9.852 3.91 1 96.69 149 LEU B C 1
ATOM 3730 O O . LEU B 1 149 ? -13.875 -9.273 3.092 1 96.69 149 LEU B O 1
ATOM 3734 N N . PRO B 1 150 ? -15.664 -9.289 4.375 1 92.56 150 PRO B N 1
ATOM 3735 C CA . PRO B 1 150 ? -16.125 -8 3.855 1 92.56 150 PRO B CA 1
ATOM 3736 C C . PRO B 1 150 ? -15.203 -6.848 4.23 1 92.56 150 PRO B C 1
ATOM 3738 O O . PRO B 1 150 ? -14.641 -6.836 5.332 1 92.56 150 PRO B O 1
ATOM 3741 N N . LEU B 1 151 ? -15.039 -5.902 3.387 1 89.81 151 LEU B N 1
ATOM 3742 C CA . LEU B 1 151 ? -14.266 -4.688 3.629 1 89.81 151 LEU B CA 1
ATOM 3743 C C . LEU B 1 151 ? -15.18 -3.477 3.762 1 89.81 151 LEU B C 1
ATOM 3745 O O . LEU B 1 151 ? -15.352 -2.941 4.859 1 89.81 151 LEU B O 1
ATOM 3749 N N . PHE B 1 152 ? -15.625 -2.986 2.605 1 79.69 152 PHE B N 1
ATOM 3750 C CA . PHE B 1 152 ? -16.484 -1.803 2.602 1 79.69 152 PHE B CA 1
ATOM 3751 C C . PHE B 1 152 ? -17.875 -2.141 2.082 1 79.69 152 PHE B C 1
ATOM 3753 O O . PHE B 1 152 ? -18.031 -3.068 1.287 1 79.69 152 PHE B O 1
ATOM 3760 N N . ASP B 1 153 ? -18.766 -1.39 2.51 1 73.38 153 ASP B N 1
ATOM 3761 C CA . ASP B 1 153 ? -20.125 -1.586 2.039 1 73.38 153 ASP B CA 1
ATOM 3762 C C . ASP B 1 153 ? -20.328 -0.965 0.659 1 73.38 153 ASP B C 1
ATOM 3764 O O . ASP B 1 153 ? -21.141 -1.443 -0.132 1 73.38 153 ASP B O 1
ATOM 3768 N N . LYS B 1 154 ? -19.516 0.153 0.508 1 69.75 154 LYS B N 1
ATOM 3769 C CA . LYS B 1 154 ? -19.609 0.799 -0.799 1 69.75 154 LYS B CA 1
ATOM 3770 C C . LYS B 1 154 ? -18.266 0.727 -1.537 1 69.75 154 LYS B C 1
ATOM 3772 O O . LYS B 1 154 ? -17.219 0.851 -0.923 1 69.75 154 LYS B O 1
ATOM 3777 N N . PRO B 1 155 ? -18.422 0.357 -2.861 1 59.66 155 PRO B N 1
ATOM 3778 C CA . PRO B 1 155 ? -17.188 0.116 -3.607 1 59.66 155 PRO B CA 1
ATOM 3779 C C . PRO B 1 155 ? -16.297 1.35 -3.676 1 59.66 155 PRO B C 1
ATOM 3781 O O . PRO B 1 155 ? -15.062 1.224 -3.744 1 59.66 155 PRO B O 1
ATOM 3784 N N . PHE B 1 156 ? -16.828 2.525 -4.035 1 60.31 156 PHE B N 1
ATOM 3785 C CA . PHE B 1 156 ? -15.945 3.615 -4.434 1 60.31 156 PHE B CA 1
ATOM 3786 C C . PHE B 1 156 ? -15.898 4.691 -3.355 1 60.31 156 PHE B C 1
ATOM 3788 O O . PHE B 1 156 ? -16.719 5.605 -3.342 1 60.31 156 PHE B O 1
ATOM 3795 N N . GLN B 1 157 ? -15.281 4.316 -2.398 1 60.72 157 GLN B N 1
ATOM 3796 C CA . GLN B 1 157 ? -15.055 5.402 -1.448 1 60.72 157 GLN B CA 1
ATOM 3797 C C . GLN B 1 157 ? -13.625 5.926 -1.538 1 60.72 157 GLN B C 1
ATOM 3799 O O . GLN B 1 157 ? -12.703 5.168 -1.84 1 60.72 157 GLN B O 1
ATOM 3804 N N . ARG B 1 158 ? -13.469 7.184 -1.804 1 70.62 158 ARG B N 1
ATOM 3805 C CA . ARG B 1 158 ? -12.141 7.762 -1.623 1 70.62 158 ARG B CA 1
ATOM 3806 C C . ARG B 1 158 ? -11.492 7.258 -0.337 1 70.62 158 ARG B C 1
ATOM 3808 O O . ARG B 1 158 ? -11.758 7.789 0.744 1 70.62 158 ARG B O 1
ATOM 3815 N N . VAL B 1 159 ? -10.906 6.199 -0.506 1 69.62 159 VAL B N 1
ATOM 3816 C CA . VAL B 1 159 ? -10.406 5.574 0.715 1 69.62 159 VAL B CA 1
ATOM 3817 C C . VAL B 1 159 ? -9.039 6.16 1.07 1 69.62 159 VAL B C 1
ATOM 3819 O O . VAL B 1 159 ? -8.211 6.398 0.189 1 69.62 159 VAL B O 1
ATOM 3822 N N . ASP B 1 160 ? -8.93 6.516 2.279 1 79.19 160 ASP B N 1
ATOM 3823 C CA . ASP B 1 160 ? -7.691 6.996 2.879 1 79.19 160 ASP B CA 1
ATOM 3824 C C . ASP B 1 160 ? -6.832 5.832 3.373 1 79.19 160 ASP B C 1
ATOM 3826 O O . ASP B 1 160 ? -7.359 4.793 3.777 1 79.19 160 ASP B O 1
ATOM 3830 N N . PRO B 1 161 ? -5.57 5.984 3.266 1 84.56 161 PRO B N 1
ATOM 3831 C CA . PRO B 1 161 ? -4.668 4.902 3.67 1 84.56 161 PRO B CA 1
ATOM 3832 C C . PRO B 1 161 ? -4.906 4.445 5.105 1 84.56 161 PRO B C 1
ATOM 3834 O O . PRO B 1 161 ? -4.746 3.26 5.414 1 84.56 161 PRO B O 1
ATOM 3837 N N . VAL B 1 162 ? -5.324 5.348 5.965 1 85.94 162 VAL B N 1
ATOM 3838 C CA . VAL B 1 162 ? -5.527 5.008 7.367 1 85.94 162 VAL B CA 1
ATOM 3839 C C . VAL B 1 162 ? -6.773 4.137 7.512 1 85.94 162 VAL B C 1
ATOM 3841 O O . VAL B 1 162 ? -6.762 3.141 8.242 1 85.94 162 VAL B O 1
ATOM 3844 N N . GLN B 1 163 ? -7.75 4.52 6.844 1 84.25 163 GLN B N 1
ATOM 3845 C CA . GLN B 1 163 ? -8.977 3.736 6.863 1 84.25 163 GLN B CA 1
ATOM 3846 C C . GLN B 1 163 ? -8.766 2.355 6.254 1 84.25 163 GLN B C 1
ATOM 3848 O O . GLN B 1 163 ? -9.281 1.358 6.762 1 84.25 163 GLN B O 1
ATOM 3853 N N . LEU B 1 164 ? -8.094 2.348 5.207 1 90 164 LEU B N 1
ATOM 3854 C CA . LEU B 1 164 ? -7.789 1.082 4.551 1 90 164 LEU B CA 1
ATOM 3855 C C . LEU B 1 164 ? -6.988 0.172 5.477 1 90 164 LEU B C 1
ATOM 3857 O O . LEU B 1 164 ? -7.258 -1.028 5.562 1 90 164 LEU B O 1
ATOM 3861 N N . LEU B 1 165 ? -6.012 0.782 6.117 1 92.12 165 LEU B N 1
ATOM 3862 C CA . LEU B 1 165 ? -5.176 0.02 7.035 1 92.12 165 LEU B CA 1
ATOM 3863 C C . LEU B 1 165 ? -6.012 -0.607 8.148 1 92.12 165 LEU B C 1
ATOM 3865 O O . LEU B 1 165 ? -5.832 -1.782 8.477 1 92.12 165 LEU B O 1
ATOM 3869 N N . ASP B 1 166 ? -6.969 0.118 8.633 1 89.19 166 ASP B N 1
ATOM 3870 C CA . ASP B 1 166 ? -7.844 -0.378 9.695 1 89.19 166 ASP B CA 1
ATOM 3871 C C . ASP B 1 166 ? -8.633 -1.597 9.227 1 89.19 166 ASP B C 1
ATOM 3873 O O . ASP B 1 166 ? -8.711 -2.605 9.93 1 89.19 166 ASP B O 1
ATOM 3877 N N . LYS B 1 167 ? -9.148 -1.474 8.133 1 90 167 LYS B N 1
ATOM 3878 C CA . LYS B 1 167 ? -9.977 -2.553 7.594 1 90 167 LYS B CA 1
ATOM 3879 C C . LYS B 1 167 ? -9.133 -3.785 7.277 1 90 167 LYS B C 1
ATOM 3881 O O . LYS B 1 167 ? -9.539 -4.91 7.57 1 90 167 LYS B O 1
ATOM 3886 N N . LEU B 1 168 ? -8.008 -3.566 6.68 1 94.5 168 LEU B N 1
ATOM 3887 C CA . LEU B 1 168 ? -7.16 -4.684 6.281 1 94.5 168 LEU B CA 1
ATOM 3888 C C . LEU B 1 168 ? -6.559 -5.375 7.5 1 94.5 168 LEU B C 1
ATOM 3890 O O . LEU B 1 168 ? -6.34 -6.59 7.484 1 94.5 168 LEU B O 1
ATOM 3894 N N . MET B 1 169 ? -6.348 -4.645 8.516 1 93.44 169 MET B N 1
ATOM 3895 C CA . MET B 1 169 ? -5.887 -5.254 9.758 1 93.44 169 MET B CA 1
ATOM 3896 C C . MET B 1 169 ? -6.945 -6.199 10.32 1 93.44 169 MET B C 1
ATOM 3898 O O . MET B 1 169 ? -6.613 -7.277 10.82 1 93.44 169 MET B O 1
ATOM 3902 N N . GLN B 1 170 ? -8.133 -5.781 10.242 1 92.25 170 GLN B N 1
ATOM 3903 C CA . GLN B 1 170 ? -9.227 -6.648 10.672 1 92.25 170 GLN B CA 1
ATOM 3904 C C . GLN B 1 170 ? -9.289 -7.914 9.82 1 92.25 170 GLN B C 1
ATOM 3906 O O . GLN B 1 170 ? -9.508 -9.008 10.344 1 92.25 170 GLN B O 1
ATOM 3911 N N . VAL B 1 171 ? -9.109 -7.73 8.594 1 95.62 171 VAL B N 1
ATOM 3912 C CA . VAL B 1 171 ? -9.094 -8.859 7.672 1 95.62 171 VAL B CA 1
ATOM 3913 C C . VAL B 1 171 ? -7.98 -9.828 8.062 1 95.62 171 VAL B C 1
ATOM 3915 O O . VAL B 1 171 ? -8.211 -11.039 8.18 1 95.62 171 VAL B O 1
ATOM 3918 N N . VAL B 1 172 ? -6.789 -9.297 8.281 1 96.38 172 VAL B N 1
ATOM 3919 C CA . VAL B 1 172 ? -5.629 -10.117 8.602 1 96.38 172 VAL B CA 1
ATOM 3920 C C . VAL B 1 172 ? -5.863 -10.867 9.914 1 96.38 172 VAL B C 1
ATOM 3922 O O . VAL B 1 172 ? -5.457 -12.023 10.062 1 96.38 172 VAL B O 1
ATOM 3925 N N . GLN B 1 173 ? -6.559 -10.258 10.812 1 93.94 173 GLN B N 1
ATOM 3926 C CA . GLN B 1 173 ? -6.867 -10.875 12.094 1 93.94 173 GLN B CA 1
ATOM 3927 C C . GLN B 1 173 ? -7.828 -12.047 11.922 1 93.94 173 GLN B C 1
ATOM 3929 O O . GLN B 1 173 ? -7.801 -13.008 12.703 1 93.94 173 GLN B O 1
ATOM 3934 N N . GLN B 1 174 ? -8.594 -11.992 10.93 1 95.94 174 GLN B N 1
ATOM 3935 C CA . GLN B 1 174 ? -9.602 -13.023 10.711 1 95.94 174 GLN B CA 1
ATOM 3936 C C . GLN B 1 174 ? -9.055 -14.141 9.812 1 95.94 174 GLN B C 1
ATOM 3938 O O . GLN B 1 174 ? -9.656 -15.211 9.727 1 95.94 174 GLN B O 1
ATOM 3943 N N . LEU B 1 175 ? -7.996 -13.898 9.141 1 97.56 175 LEU B N 1
ATOM 3944 C CA . LEU B 1 175 ? -7.41 -14.914 8.266 1 97.56 175 LEU B CA 1
ATOM 3945 C C . LEU B 1 175 ? -6.844 -16.078 9.07 1 97.56 175 LEU B C 1
ATOM 3947 O O . LEU B 1 175 ? -6.258 -15.867 10.141 1 97.56 175 LEU B O 1
ATOM 3951 N N . PRO B 1 176 ? -7.051 -17.281 8.539 1 97.75 176 PRO B N 1
ATOM 3952 C CA . PRO B 1 176 ? -6.383 -18.406 9.203 1 97.75 176 PRO B CA 1
ATOM 3953 C C . PRO B 1 176 ? -4.859 -18.312 9.133 1 97.75 176 PRO B C 1
ATOM 3955 O O . PRO B 1 176 ? -4.309 -17.844 8.141 1 97.75 176 PRO B O 1
ATOM 3958 N N . LYS B 1 177 ? -4.207 -18.781 10.234 1 96.5 177 LYS B N 1
ATOM 3959 C CA . LYS B 1 177 ? -2.748 -18.828 10.227 1 96.5 177 LYS B CA 1
ATOM 3960 C C . LYS B 1 177 ? -2.246 -19.969 9.328 1 96.5 177 LYS B C 1
ATOM 3962 O O . LYS B 1 177 ? -2.764 -21.078 9.383 1 96.5 177 LYS B O 1
ATOM 3967 N N . ALA B 1 178 ? -1.334 -19.641 8.453 1 98 178 ALA B N 1
ATOM 3968 C CA . ALA B 1 178 ? -0.713 -20.609 7.555 1 98 178 ALA B CA 1
ATOM 3969 C C . ALA B 1 178 ? 0.782 -20.344 7.406 1 98 178 ALA B C 1
ATOM 3971 O O . ALA B 1 178 ? 1.292 -19.344 7.914 1 98 178 ALA B O 1
ATOM 3972 N N . ASP B 1 179 ? 1.48 -21.266 6.789 1 97.75 179 ASP B N 1
ATOM 3973 C CA . ASP B 1 179 ? 2.914 -21.109 6.57 1 97.75 179 ASP B CA 1
ATOM 3974 C C . ASP B 1 179 ? 3.189 -19.984 5.562 1 97.75 179 ASP B C 1
ATOM 3976 O O . ASP B 1 179 ? 4.137 -19.219 5.727 1 97.75 179 ASP B O 1
ATOM 3980 N N . ILE B 1 180 ? 2.354 -19.953 4.562 1 98.25 180 ILE B N 1
ATOM 3981 C CA . ILE B 1 180 ? 2.521 -18.906 3.559 1 98.25 180 ILE B CA 1
ATOM 3982 C C . ILE B 1 180 ? 1.153 -18.453 3.057 1 98.25 180 ILE B C 1
ATOM 3984 O O . ILE B 1 180 ? 0.146 -19.125 3.277 1 98.25 180 ILE B O 1
ATOM 3988 N N . TYR B 1 181 ? 1.123 -17.297 2.477 1 98.62 181 TYR B N 1
ATOM 3989 C CA . TYR B 1 181 ? -0.025 -16.719 1.79 1 98.62 181 TYR B CA 1
ATOM 3990 C C . TYR B 1 181 ? 0.272 -16.5 0.309 1 98.62 181 TYR B C 1
ATOM 3992 O O . TYR B 1 181 ? 1.354 -16.031 -0.055 1 98.62 181 TYR B O 1
ATOM 4000 N N . VAL B 1 182 ? -0.682 -16.906 -0.519 1 98.56 182 VAL B N 1
ATOM 4001 C CA . VAL B 1 182 ? -0.364 -16.891 -1.942 1 98.56 182 VAL B CA 1
ATOM 4002 C C . VAL B 1 182 ? -1.405 -16.062 -2.697 1 98.56 182 VAL B C 1
ATOM 4004 O O . VAL B 1 182 ? -2.58 -16.047 -2.324 1 98.56 182 VAL B O 1
ATOM 4007 N N . LEU B 1 183 ? -0.946 -15.336 -3.658 1 97.75 183 LEU B N 1
ATOM 4008 C CA . LEU B 1 183 ? -1.768 -14.516 -4.543 1 97.75 183 LEU B CA 1
ATOM 4009 C C . LEU B 1 183 ? -1.384 -14.742 -6.004 1 97.75 183 LEU B C 1
ATOM 4011 O O . LEU B 1 183 ? -0.368 -15.375 -6.293 1 97.75 183 LEU B O 1
ATOM 4015 N N . GLU B 1 184 ? -2.223 -14.336 -6.848 1 96.25 184 GLU B N 1
ATOM 4016 C CA . GLU B 1 184 ? -1.896 -14.266 -8.266 1 96.25 184 GLU B CA 1
ATOM 4017 C C . GLU B 1 184 ? -1.667 -12.82 -8.711 1 96.25 184 GLU B C 1
ATOM 4019 O O . GLU B 1 184 ? -2.449 -11.93 -8.367 1 96.25 184 GLU B O 1
ATOM 4024 N N . SER B 1 185 ? -0.57 -12.633 -9.406 1 93.31 185 SER B N 1
ATOM 4025 C CA . SER B 1 185 ? -0.261 -11.281 -9.867 1 93.31 185 SER B CA 1
ATOM 4026 C C . SER B 1 185 ? -1.354 -10.75 -10.781 1 93.31 185 SER B C 1
ATOM 4028 O O . SER B 1 185 ? -1.909 -11.492 -11.594 1 93.31 185 SER B O 1
ATOM 4030 N N . GLN B 1 186 ? -1.638 -9.469 -10.578 1 88.62 186 GLN B N 1
ATOM 4031 C CA . GLN B 1 186 ? -2.631 -8.797 -11.414 1 88.62 186 GLN B CA 1
ATOM 4032 C C . GLN B 1 186 ? -2.002 -7.664 -12.211 1 88.62 186 GLN B C 1
ATOM 4034 O O . GLN B 1 186 ? -1.093 -6.984 -11.727 1 88.62 186 GLN B O 1
ATOM 4039 N N . ILE B 1 187 ? -2.477 -7.535 -13.406 1 86.19 187 ILE B N 1
ATOM 4040 C CA . ILE B 1 187 ? -2.096 -6.375 -14.203 1 86.19 187 ILE B CA 1
ATOM 4041 C C . ILE B 1 187 ? -3.225 -5.348 -14.195 1 86.19 187 ILE B C 1
ATOM 4043 O O . ILE B 1 187 ? -4.344 -5.645 -14.617 1 86.19 187 ILE B O 1
ATOM 4047 N N . TYR B 1 188 ? -2.91 -4.246 -13.68 1 86.19 188 TYR B N 1
ATOM 4048 C CA . TYR B 1 188 ? -3.887 -3.164 -13.633 1 86.19 188 TYR B CA 1
ATOM 4049 C C . TYR B 1 188 ? -3.742 -2.244 -14.836 1 86.19 188 TYR B C 1
ATOM 4051 O O . TYR B 1 188 ? -2.754 -1.516 -14.953 1 86.19 188 TYR B O 1
ATOM 4059 N N . ARG B 1 189 ? -4.652 -2.305 -15.727 1 86.12 189 ARG B N 1
ATOM 4060 C CA . ARG B 1 189 ? -4.641 -1.482 -16.938 1 86.12 189 ARG B CA 1
ATOM 4061 C C . ARG B 1 189 ? -5.508 -0.241 -16.766 1 86.12 189 ARG B C 1
ATOM 4063 O O . ARG B 1 189 ? -6.727 -0.346 -16.609 1 86.12 189 ARG B O 1
ATOM 4070 N N . TYR B 1 190 ? -4.84 0.836 -16.891 1 86.81 190 TYR B N 1
ATOM 4071 C CA . TYR B 1 190 ? -5.57 2.094 -16.781 1 86.81 190 TYR B CA 1
ATOM 4072 C C . TYR B 1 190 ? -6.051 2.553 -18.156 1 86.81 190 TYR B C 1
ATOM 4074 O O . TYR B 1 190 ? -5.281 3.129 -18.938 1 86.81 190 TYR B O 1
ATOM 4082 N N . THR B 1 191 ? -7.277 2.34 -18.453 1 88.88 191 THR B N 1
ATOM 4083 C CA . THR B 1 191 ? -7.832 2.611 -19.766 1 88.88 191 THR B CA 1
ATOM 4084 C C . THR B 1 191 ? -8.352 4.043 -19.859 1 88.88 191 THR B C 1
ATOM 4086 O O . THR B 1 191 ? -8.359 4.645 -20.922 1 88.88 191 THR B O 1
ATOM 4089 N N . ASN B 1 192 ? -8.906 4.547 -18.797 1 89.88 192 ASN B N 1
ATOM 4090 C CA . ASN B 1 192 ? -9.398 5.914 -18.688 1 89.88 192 ASN B CA 1
ATOM 4091 C C . ASN B 1 192 ? -9.273 6.445 -17.266 1 89.88 192 ASN B C 1
ATOM 4093 O O . ASN B 1 192 ? -8.953 5.691 -16.344 1 89.88 192 ASN B O 1
ATOM 4097 N N . LEU B 1 193 ? -9.477 7.684 -17.172 1 89.12 193 LEU B N 1
ATOM 4098 C CA . LEU B 1 193 ? -9.211 8.336 -15.891 1 89.12 193 LEU B CA 1
ATOM 4099 C C . LEU B 1 193 ? -10.289 7.984 -14.867 1 89.12 193 LEU B C 1
ATOM 4101 O O . LEU B 1 193 ? -10.047 8.031 -13.664 1 89.12 193 LEU B O 1
ATOM 4105 N N . ARG B 1 194 ? -11.391 7.645 -15.281 1 87 194 ARG B N 1
ATOM 4106 C CA . ARG B 1 194 ? -12.516 7.367 -14.398 1 87 194 ARG B CA 1
ATOM 4107 C C . ARG B 1 194 ? -12.258 6.109 -13.57 1 87 194 ARG B C 1
ATOM 4109 O O . ARG B 1 194 ? -12.758 5.984 -12.453 1 87 194 ARG B O 1
ATOM 4116 N N . ILE B 1 195 ? -11.453 5.199 -14.117 1 90.19 195 ILE B N 1
ATOM 4117 C CA . ILE B 1 195 ? -11.266 3.912 -13.461 1 90.19 195 ILE B CA 1
ATOM 4118 C C . ILE B 1 195 ? -10.055 3.98 -12.531 1 90.19 195 ILE B C 1
ATOM 4120 O O . ILE B 1 195 ? -9.844 3.084 -11.711 1 90.19 195 ILE B O 1
ATOM 4124 N N . VAL B 1 196 ? -9.305 4.988 -12.594 1 89.19 196 VAL B N 1
ATOM 4125 C CA . VAL B 1 196 ? -8 5.098 -11.938 1 89.19 196 VAL B CA 1
ATOM 4126 C C . VAL B 1 196 ? -8.18 4.992 -10.43 1 89.19 196 VAL B C 1
ATOM 4128 O O . VAL B 1 196 ? -7.492 4.207 -9.766 1 89.19 196 VAL B O 1
ATOM 4131 N N . PRO B 1 197 ? -9.133 5.73 -9.836 1 85.88 197 PRO B N 1
ATOM 4132 C CA . PRO B 1 197 ? -9.266 5.625 -8.375 1 85.88 197 PRO B CA 1
ATOM 4133 C C . PRO B 1 197 ? -9.586 4.203 -7.914 1 85.88 197 PRO B C 1
ATOM 4135 O O . PRO B 1 197 ? -9.039 3.742 -6.906 1 85.88 197 PRO B O 1
ATOM 4138 N N . PHE B 1 198 ? -10.32 3.584 -8.688 1 88.12 198 PHE B N 1
ATOM 4139 C CA . PHE B 1 198 ? -10.734 2.229 -8.336 1 88.12 198 PHE B CA 1
ATOM 4140 C C . PHE B 1 198 ? -9.539 1.276 -8.375 1 88.12 198 PHE B C 1
ATOM 4142 O O . PHE B 1 198 ? -9.289 0.55 -7.414 1 88.12 198 PHE B O 1
ATOM 4149 N N . LEU B 1 199 ? -8.883 1.255 -9.43 1 90.12 199 LEU B N 1
ATOM 4150 C CA . LEU B 1 199 ? -7.75 0.359 -9.609 1 90.12 199 LEU B CA 1
ATOM 4151 C C . LEU B 1 199 ? -6.633 0.694 -8.625 1 90.12 199 LEU B C 1
ATOM 4153 O O . LEU B 1 199 ? -5.945 -0.203 -8.133 1 90.12 199 LEU B O 1
ATOM 4157 N N . THR B 1 200 ? -6.465 1.943 -8.391 1 89.81 200 THR B N 1
ATOM 4158 C CA . THR B 1 200 ? -5.453 2.365 -7.426 1 89.81 200 THR B CA 1
ATOM 4159 C C . THR B 1 200 ? -5.781 1.842 -6.031 1 89.81 200 THR B C 1
ATOM 4161 O O . THR B 1 200 ? -4.895 1.37 -5.316 1 89.81 200 THR B O 1
ATOM 4164 N N . ASN B 1 201 ? -7.008 1.917 -5.684 1 89.12 201 ASN B N 1
ATOM 4165 C CA . ASN B 1 201 ? -7.418 1.4 -4.379 1 89.12 201 ASN B CA 1
ATOM 4166 C C . ASN B 1 201 ? -7.137 -0.094 -4.258 1 89.12 201 ASN B C 1
ATOM 4168 O O . ASN B 1 201 ? -6.719 -0.565 -3.199 1 89.12 201 ASN B O 1
ATOM 4172 N N . LEU B 1 202 ? -7.371 -0.77 -5.277 1 91.5 202 LEU B N 1
ATOM 4173 C CA . LEU B 1 202 ? -7.086 -2.201 -5.266 1 91.5 202 LEU B CA 1
ATOM 4174 C C . LEU B 1 202 ? -5.594 -2.457 -5.07 1 91.5 202 LEU B C 1
ATOM 4176 O O . LEU B 1 202 ? -5.211 -3.344 -4.305 1 91.5 202 LEU B O 1
ATOM 4180 N N . ARG B 1 203 ? -4.82 -1.689 -5.715 1 92 203 ARG B N 1
ATOM 4181 C CA . ARG B 1 203 ? -3.371 -1.829 -5.594 1 92 203 ARG B CA 1
ATOM 4182 C C . ARG B 1 203 ? -2.904 -1.482 -4.184 1 92 203 ARG B C 1
ATOM 4184 O O . ARG B 1 203 ? -1.995 -2.121 -3.652 1 92 203 ARG B O 1
ATOM 4191 N N . LEU B 1 204 ? -3.482 -0.457 -3.688 1 92.56 204 LEU B N 1
ATOM 4192 C CA . LEU B 1 204 ? -3.154 -0.066 -2.32 1 92.56 204 LEU B CA 1
ATOM 4193 C C . LEU B 1 204 ? -3.473 -1.19 -1.341 1 92.56 204 LEU B C 1
ATOM 4195 O O . LEU B 1 204 ? -2.656 -1.517 -0.477 1 92.56 204 LEU B O 1
ATOM 4199 N N . MET B 1 205 ? -4.613 -1.759 -1.479 1 92.81 205 MET B N 1
ATOM 4200 C CA . MET B 1 205 ? -5.023 -2.852 -0.601 1 92.81 205 MET B CA 1
ATOM 4201 C C . MET B 1 205 ? -4.059 -4.027 -0.713 1 92.81 205 MET B C 1
ATOM 4203 O O . MET B 1 205 ? -3.658 -4.605 0.299 1 92.81 205 MET B O 1
ATOM 4207 N N . GLU B 1 206 ? -3.764 -4.32 -1.896 1 94.62 206 GLU B N 1
ATOM 4208 C CA . GLU B 1 206 ? -2.811 -5.402 -2.113 1 94.62 206 GLU B CA 1
ATOM 4209 C C . GLU B 1 206 ? -1.475 -5.105 -1.439 1 94.62 206 GLU B C 1
ATOM 4211 O O . GLU B 1 206 ? -0.925 -5.957 -0.736 1 94.62 206 GLU B O 1
ATOM 4216 N N . ALA B 1 207 ? -0.956 -3.941 -1.67 1 94.12 207 ALA B N 1
ATOM 4217 C CA . ALA B 1 207 ? 0.333 -3.545 -1.107 1 94.12 207 ALA B CA 1
ATOM 4218 C C . ALA B 1 207 ? 0.303 -3.588 0.417 1 94.12 207 ALA B C 1
ATOM 4220 O O . ALA B 1 207 ? 1.234 -4.094 1.049 1 94.12 207 ALA B O 1
ATOM 4221 N N . MET B 1 208 ? -0.732 -3.062 0.97 1 95.19 208 MET B N 1
ATOM 4222 C CA . MET B 1 208 ? -0.862 -3.037 2.424 1 95.19 208 MET B CA 1
ATOM 4223 C C . MET B 1 208 ? -1.018 -4.449 2.982 1 95.19 208 MET B C 1
ATOM 4225 O O . MET B 1 208 ? -0.443 -4.773 4.023 1 95.19 208 MET B O 1
ATOM 4229 N N . LEU B 1 209 ? -1.79 -5.238 2.309 1 95.38 209 LEU B N 1
ATOM 4230 C CA . LEU B 1 209 ? -2.002 -6.609 2.754 1 95.38 209 LEU B CA 1
ATOM 4231 C C . LEU B 1 209 ? -0.699 -7.398 2.721 1 95.38 209 LEU B C 1
ATOM 4233 O O . LEU B 1 209 ? -0.378 -8.117 3.67 1 95.38 209 LEU B O 1
ATOM 4237 N N . VAL B 1 210 ? 0.02 -7.238 1.654 1 95.25 210 VAL B N 1
ATOM 4238 C CA . VAL B 1 210 ? 1.314 -7.898 1.541 1 95.25 210 VAL B CA 1
ATOM 4239 C C . VAL B 1 210 ? 2.227 -7.449 2.68 1 95.25 210 VAL B C 1
ATOM 4241 O O . VAL B 1 210 ? 2.947 -8.258 3.266 1 95.25 210 VAL B O 1
ATOM 4244 N N . THR B 1 211 ? 2.16 -6.215 2.971 1 95.44 211 THR B N 1
ATOM 4245 C CA . THR B 1 211 ? 2.965 -5.664 4.059 1 95.44 211 THR B CA 1
ATOM 4246 C C . THR B 1 211 ? 2.533 -6.25 5.398 1 95.44 211 THR B C 1
ATOM 4248 O O . THR B 1 211 ? 3.371 -6.688 6.191 1 95.44 211 THR B O 1
ATOM 4251 N N . LEU B 1 212 ? 1.268 -6.328 5.637 1 95.88 212 LEU B N 1
ATOM 4252 C CA . LEU B 1 212 ? 0.711 -6.805 6.898 1 95.88 212 LEU B CA 1
ATOM 4253 C C . LEU B 1 212 ? 0.999 -8.289 7.094 1 95.88 212 LEU B C 1
ATOM 4255 O O . LEU B 1 212 ? 1.157 -8.75 8.227 1 95.88 212 LEU B O 1
ATOM 4259 N N . LEU B 1 213 ? 1.107 -8.984 6.039 1 96.12 213 LEU B N 1
ATOM 4260 C CA . LEU B 1 213 ? 1.262 -10.43 6.105 1 96.12 213 LEU B CA 1
ATOM 4261 C C . LEU B 1 213 ? 2.732 -10.82 6.23 1 96.12 213 LEU B C 1
ATOM 4263 O O . LEU B 1 213 ? 3.061 -12 6.352 1 96.12 213 LEU B O 1
ATOM 4267 N N . ASN B 1 214 ? 3.584 -9.836 6.199 1 93.31 214 ASN B N 1
ATOM 4268 C CA . ASN B 1 214 ? 5.012 -10.039 6.418 1 93.31 214 ASN B CA 1
ATOM 4269 C C . ASN B 1 214 ? 5.512 -9.258 7.629 1 93.31 214 ASN B C 1
ATOM 4271 O O . ASN B 1 214 ? 6.445 -8.461 7.516 1 93.31 214 ASN B O 1
ATOM 4275 N N . PRO B 1 215 ? 4.992 -9.562 8.789 1 87.62 215 PRO B N 1
ATOM 4276 C CA . PRO B 1 215 ? 5.32 -8.766 9.977 1 87.62 215 PRO B CA 1
ATOM 4277 C C . PRO B 1 215 ? 6.77 -8.945 10.422 1 87.62 215 PRO B C 1
ATOM 4279 O O . PRO B 1 215 ? 7.352 -8.039 11.016 1 87.62 215 PRO B O 1
ATOM 4282 N N . ASP B 1 216 ? 7.398 -10.086 10.18 1 87.94 216 ASP B N 1
ATOM 4283 C CA . ASP B 1 216 ? 8.734 -10.375 10.703 1 87.94 216 ASP B CA 1
ATOM 4284 C C . ASP B 1 216 ? 9.773 -10.359 9.586 1 87.94 216 ASP B C 1
ATOM 4286 O O . ASP B 1 216 ? 10.859 -10.914 9.742 1 87.94 216 ASP B O 1
ATOM 4290 N N . LEU B 1 217 ? 9.414 -9.805 8.516 1 88.62 217 LEU B N 1
ATOM 4291 C CA . LEU B 1 217 ? 10.289 -9.828 7.348 1 88.62 217 LEU B CA 1
ATOM 4292 C C . LEU B 1 217 ? 11.617 -9.148 7.648 1 88.62 217 LEU B C 1
ATOM 4294 O O . LEU B 1 217 ? 12.672 -9.633 7.242 1 88.62 217 LEU B O 1
ATOM 4298 N N . ALA B 1 218 ? 11.586 -8.078 8.32 1 82.62 218 ALA B N 1
ATOM 4299 C CA . ALA B 1 218 ? 12.805 -7.324 8.617 1 82.62 218 ALA B CA 1
ATOM 4300 C C . ALA B 1 218 ? 13.766 -8.148 9.461 1 82.62 218 ALA B C 1
ATOM 4302 O O . ALA B 1 218 ? 14.984 -8.055 9.297 1 82.62 218 ALA B O 1
ATOM 4303 N N . GLN B 1 219 ? 13.258 -8.969 10.312 1 83.75 219 GLN B N 1
ATOM 4304 C CA . GLN B 1 219 ? 14.062 -9.75 11.234 1 83.75 219 GLN B CA 1
ATOM 4305 C C . GLN B 1 219 ? 14.484 -11.078 10.609 1 83.75 219 GLN B C 1
ATOM 4307 O O . GLN B 1 219 ? 15.625 -11.523 10.789 1 83.75 219 GLN B O 1
ATOM 4312 N N . THR B 1 220 ? 13.609 -11.703 9.82 1 86.88 220 THR B N 1
ATOM 4313 C CA . THR B 1 220 ? 13.828 -13.062 9.336 1 86.88 220 THR B CA 1
ATOM 4314 C C . THR B 1 220 ? 14.352 -13.047 7.902 1 86.88 220 THR B C 1
ATOM 4316 O O . THR B 1 220 ? 14.906 -14.039 7.426 1 86.88 220 THR B O 1
ATOM 4319 N N . CYS B 1 221 ? 14.031 -11.961 7.176 1 86.69 221 CYS B N 1
ATOM 4320 C CA . CYS B 1 221 ? 14.352 -11.828 5.758 1 86.69 221 CYS B CA 1
ATOM 4321 C C . CYS B 1 221 ? 13.648 -12.898 4.938 1 86.69 221 CYS B C 1
ATOM 4323 O O . CYS B 1 221 ? 14.125 -13.281 3.867 1 86.69 221 CYS B O 1
ATOM 4325 N N . GLN B 1 222 ? 12.594 -13.438 5.504 1 88.31 222 GLN B N 1
ATOM 4326 C CA . GLN B 1 222 ? 11.805 -14.453 4.809 1 88.31 222 GLN B CA 1
ATOM 4327 C C . GLN B 1 222 ? 10.398 -13.953 4.52 1 88.31 222 GLN B C 1
ATOM 4329 O O . GLN B 1 222 ? 9.672 -13.555 5.438 1 88.31 222 GLN B O 1
ATOM 4334 N N . TYR B 1 223 ? 10.039 -14.047 3.322 1 92.62 223 TYR B N 1
ATOM 4335 C CA . TYR B 1 223 ? 8.695 -13.648 2.912 1 92.62 223 TYR B CA 1
ATOM 4336 C C . TYR B 1 223 ? 7.672 -14.711 3.285 1 92.62 223 TYR B C 1
ATOM 4338 O O . TYR B 1 223 ? 7.996 -15.906 3.346 1 92.62 223 TYR B O 1
ATOM 4346 N N . ARG B 1 224 ? 6.492 -14.219 3.484 1 95.88 224 ARG B N 1
ATOM 4347 C CA . ARG B 1 224 ? 5.379 -15.133 3.729 1 95.88 224 ARG B CA 1
ATOM 4348 C C . ARG B 1 224 ? 4.336 -15.031 2.617 1 95.88 224 ARG B C 1
ATOM 4350 O O . ARG B 1 224 ? 3.387 -15.82 2.58 1 95.88 224 ARG B O 1
ATOM 4357 N N . THR B 1 225 ? 4.484 -14.078 1.786 1 96.88 225 THR B N 1
ATOM 4358 C CA . THR B 1 225 ? 3.564 -13.906 0.668 1 96.88 225 THR B CA 1
ATOM 4359 C C . THR B 1 225 ? 4.258 -14.203 -0.657 1 96.88 225 THR B C 1
ATOM 4361 O O . THR B 1 225 ? 5.375 -13.742 -0.9 1 96.88 225 THR B O 1
ATOM 4364 N N . PHE B 1 226 ? 3.615 -14.961 -1.499 1 96.88 226 PHE B N 1
ATOM 4365 C CA . PHE B 1 226 ? 4.172 -15.352 -2.787 1 96.88 226 PHE B CA 1
ATOM 4366 C C . PHE B 1 226 ? 3.133 -15.211 -3.893 1 96.88 226 PHE B C 1
ATOM 4368 O O . PHE B 1 226 ? 1.954 -15.508 -3.686 1 96.88 226 PHE B O 1
ATOM 4375 N N . PHE B 1 227 ? 3.639 -14.836 -5.023 1 96.44 227 PHE B N 1
ATOM 4376 C CA . PHE B 1 227 ? 2.744 -14.57 -6.145 1 96.44 227 PHE B CA 1
ATOM 4377 C C . PHE B 1 227 ? 3.01 -15.539 -7.289 1 96.44 227 PHE B C 1
ATOM 4379 O O . PHE B 1 227 ? 4.16 -15.742 -7.684 1 96.44 227 PHE B O 1
ATOM 4386 N N . LEU B 1 228 ? 1.914 -16.109 -7.754 1 95.62 228 LEU B N 1
ATOM 4387 C CA . LEU B 1 228 ? 1.979 -16.719 -9.078 1 95.62 228 LEU B CA 1
ATOM 4388 C C . LEU B 1 228 ? 1.879 -15.664 -10.172 1 95.62 228 LEU B C 1
ATOM 4390 O O . LEU B 1 228 ? 1.298 -14.594 -9.961 1 95.62 228 LEU B O 1
ATOM 4394 N N . LYS B 1 229 ? 2.395 -16 -11.266 1 92.5 229 LYS B N 1
ATOM 4395 C CA . LYS B 1 229 ? 2.285 -15.125 -12.422 1 92.5 229 LYS B CA 1
ATOM 4396 C C . LYS B 1 229 ? 0.825 -14.914 -12.82 1 92.5 229 LYS B C 1
ATOM 4398 O O . LYS B 1 229 ? -0.018 -15.781 -12.578 1 92.5 229 LYS B O 1
ATOM 4403 N N . GLN B 1 230 ? 0.623 -13.875 -13.516 1 91.38 230 GLN B N 1
ATOM 4404 C CA . GLN B 1 230 ? -0.724 -13.57 -13.984 1 91.38 230 GLN B CA 1
ATOM 4405 C C . GLN B 1 230 ? -1.269 -14.695 -14.859 1 91.38 230 GLN B C 1
ATOM 4407 O O . GLN B 1 230 ? -0.538 -15.266 -15.672 1 91.38 230 GLN B O 1
ATOM 4412 N N . ASN B 1 231 ? -2.486 -15.086 -14.664 1 90.56 231 ASN B N 1
ATOM 4413 C CA . ASN B 1 231 ? -3.25 -16.031 -15.469 1 90.56 231 ASN B CA 1
ATOM 4414 C C . ASN B 1 231 ? -2.734 -17.453 -15.297 1 90.56 231 ASN B C 1
ATOM 4416 O O . ASN B 1 231 ? -3.004 -18.328 -16.141 1 90.56 231 ASN B O 1
ATOM 4420 N N . SER B 1 232 ? -1.943 -17.688 -14.32 1 91.88 232 SER B N 1
ATOM 4421 C CA . SER B 1 232 ? -1.445 -19.031 -14.062 1 91.88 232 SER B CA 1
ATOM 4422 C C . SER B 1 232 ? -2.59 -20 -13.773 1 91.88 232 SER B C 1
ATOM 4424 O O . SER B 1 232 ? -2.617 -21.125 -14.297 1 91.88 232 SER B O 1
ATOM 4426 N N . VAL B 1 233 ? -3.537 -19.562 -13.016 1 93.75 233 VAL B N 1
ATOM 4427 C CA . VAL B 1 233 ? -4.668 -20.406 -12.625 1 93.75 233 VAL B CA 1
ATOM 4428 C C . VAL B 1 233 ? -5.539 -20.688 -13.852 1 93.75 233 VAL B C 1
ATOM 4430 O O . VAL B 1 233 ? -5.941 -21.828 -14.078 1 93.75 233 VAL B O 1
ATOM 4433 N N . MET B 1 234 ? -5.773 -19.625 -14.547 1 92.25 234 MET B N 1
ATOM 4434 C CA . MET B 1 234 ? -6.578 -19.75 -15.758 1 92.25 234 MET B CA 1
ATOM 4435 C C . MET B 1 234 ? -5.945 -20.75 -16.734 1 92.25 234 MET B C 1
ATOM 4437 O O . MET B 1 234 ? -6.633 -21.609 -17.281 1 92.25 234 MET B O 1
ATOM 4441 N N . LYS B 1 235 ? -4.648 -20.656 -16.938 1 87.62 235 LYS B N 1
ATOM 4442 C CA . LYS B 1 235 ? -3.926 -21.547 -17.844 1 87.62 235 LYS B CA 1
ATOM 4443 C C . LYS B 1 235 ? -3.885 -22.969 -17.297 1 87.62 235 LYS B C 1
ATOM 4445 O O . LYS B 1 235 ? -4.09 -23.938 -18.047 1 87.62 235 LYS B O 1
ATOM 4450 N N . PHE B 1 236 ? -3.664 -23.062 -16.062 1 89.62 236 PHE B N 1
ATOM 4451 C CA . PHE B 1 236 ? -3.537 -24.375 -15.43 1 89.62 236 PHE B CA 1
ATOM 4452 C C . PHE B 1 236 ? -4.832 -25.172 -15.555 1 89.62 236 PHE B C 1
ATOM 4454 O O . PHE B 1 236 ? -4.805 -26.375 -15.844 1 89.62 236 PHE B O 1
ATOM 4461 N N . PHE B 1 237 ? -5.984 -24.516 -15.391 1 90.38 237 PHE B N 1
ATOM 4462 C CA . PHE B 1 237 ? -7.277 -25.188 -15.406 1 90.38 237 PHE B CA 1
ATOM 4463 C C . PHE B 1 237 ? -7.957 -25.031 -16.75 1 90.38 237 PHE B C 1
ATOM 4465 O O . PHE B 1 237 ? -9.133 -25.375 -16.906 1 90.38 237 PHE B O 1
ATOM 4472 N N . ASN B 1 238 ? -7.242 -24.406 -17.688 1 86.88 238 ASN B N 1
ATOM 4473 C CA . ASN B 1 238 ? -7.754 -24.188 -19.031 1 86.88 238 ASN B CA 1
ATOM 4474 C C . ASN B 1 238 ? -9.094 -23.469 -19.016 1 86.88 238 ASN B C 1
ATOM 4476 O O . ASN B 1 238 ? -10.07 -23.938 -19.609 1 86.88 238 ASN B O 1
ATOM 4480 N N . LEU B 1 239 ? -9.078 -22.375 -18.344 1 90.25 239 LEU B N 1
ATOM 4481 C CA . LEU B 1 239 ? -10.297 -21.578 -18.172 1 90.25 239 LEU B CA 1
ATOM 4482 C C . LEU B 1 239 ? -10.32 -20.422 -19.156 1 90.25 239 LEU B C 1
ATOM 4484 O O . LEU B 1 239 ? -10.703 -19.297 -18.781 1 90.25 239 LEU B O 1
ATOM 4488 N N . SER B 1 240 ? -9.852 -20.516 -20.297 1 87.19 240 SER B N 1
ATOM 4489 C CA . SER B 1 240 ? -9.852 -19.453 -21.297 1 87.19 240 SER B CA 1
ATOM 4490 C C . SER B 1 240 ? -10.531 -19.906 -22.578 1 87.19 240 SER B C 1
ATOM 4492 O O . SER B 1 240 ? -10.25 -21 -23.078 1 87.19 240 SER B O 1
ATOM 4494 N N . VAL B 1 241 ? -11.508 -19.109 -23.031 1 83.31 241 VAL B N 1
ATOM 4495 C CA . VAL B 1 241 ? -12.141 -19.312 -24.344 1 83.31 241 VAL B CA 1
ATOM 4496 C C . VAL B 1 241 ? -12.047 -18.016 -25.156 1 83.31 241 VAL B C 1
ATOM 4498 O O . VAL B 1 241 ? -12.57 -16.984 -24.734 1 83.31 241 VAL B O 1
ATOM 4501 N N . GLY B 1 242 ? -11.43 -18.094 -26.297 1 80.19 242 GLY B N 1
ATOM 4502 C CA . GLY B 1 242 ? -11.289 -16.906 -27.125 1 80.19 242 GLY B CA 1
ATOM 4503 C C . GLY B 1 242 ? -10.5 -15.797 -26.469 1 80.19 242 GLY B C 1
ATOM 4504 O O . GLY B 1 242 ? -10.812 -14.617 -26.641 1 80.19 242 GLY B O 1
ATOM 4505 N N . GLY B 1 243 ? -9.648 -16.062 -25.531 1 79.94 243 GLY B N 1
ATOM 4506 C CA . GLY B 1 243 ? -8.82 -15.078 -24.859 1 79.94 243 GLY B CA 1
ATOM 4507 C C . GLY B 1 243 ? -9.469 -14.516 -23.594 1 79.94 243 GLY B C 1
ATOM 4508 O O . GLY B 1 243 ? -8.844 -13.75 -22.859 1 79.94 243 GLY B O 1
ATOM 4509 N N . GLU B 1 244 ? -10.703 -15.039 -23.391 1 84.12 244 GLU B N 1
ATOM 4510 C CA . GLU B 1 244 ? -11.422 -14.539 -22.219 1 84.12 244 GLU B CA 1
ATOM 4511 C C . GLU B 1 244 ? -11.539 -15.617 -21.141 1 84.12 244 GLU B C 1
ATOM 4513 O O . GLU B 1 244 ? -11.727 -16.797 -21.453 1 84.12 244 GLU B O 1
ATOM 4518 N N . LYS B 1 245 ? -11.461 -15.156 -19.969 1 88.12 245 LYS B N 1
ATOM 4519 C CA . LYS B 1 245 ? -11.617 -16.078 -18.844 1 88.12 245 LYS B CA 1
ATOM 4520 C C . LYS B 1 245 ? -13.07 -16.516 -18.703 1 88.12 245 LYS B C 1
ATOM 4522 O O . LYS B 1 245 ? -13.984 -15.695 -18.781 1 88.12 245 LYS B O 1
ATOM 4527 N N . VAL B 1 246 ? -13.281 -17.797 -18.484 1 88.75 246 VAL B N 1
ATOM 4528 C CA . VAL B 1 246 ? -14.625 -18.344 -18.281 1 88.75 246 VAL B CA 1
ATOM 4529 C C . VAL B 1 246 ? -14.797 -18.766 -16.828 1 88.75 246 VAL B C 1
ATOM 4531 O O . VAL B 1 246 ? -13.828 -18.859 -16.078 1 88.75 246 VAL B O 1
ATOM 4534 N N . SER B 1 247 ? -16.016 -19.062 -16.484 1 91.12 247 SER B N 1
ATOM 4535 C CA . SER B 1 247 ? -16.344 -19.469 -15.125 1 91.12 247 SER B CA 1
ATOM 4536 C C . SER B 1 247 ? -15.727 -20.812 -14.781 1 91.12 247 SER B C 1
ATOM 4538 O O . SER B 1 247 ? -15.609 -21.688 -15.641 1 91.12 247 SER B O 1
ATOM 4540 N N . CYS B 1 248 ? -15.383 -20.969 -13.555 1 91.69 248 CYS B N 1
ATOM 4541 C CA . CYS B 1 248 ? -14.781 -22.219 -13.125 1 91.69 248 CYS B CA 1
ATOM 4542 C C . CYS B 1 248 ? -15.805 -23.109 -12.422 1 91.69 248 CYS B C 1
ATOM 4544 O O . CYS B 1 248 ? -15.438 -24.047 -11.711 1 91.69 248 CYS B O 1
ATOM 4546 N N . ARG B 1 249 ? -17 -22.812 -12.578 1 91.81 249 ARG B N 1
ATOM 4547 C CA . ARG B 1 249 ? -18.094 -23.516 -11.891 1 91.81 249 ARG B CA 1
ATOM 4548 C C . ARG B 1 249 ? -18.047 -25.016 -12.156 1 91.81 249 ARG B C 1
ATOM 4550 O O . ARG B 1 249 ? -18.297 -25.812 -11.258 1 91.81 249 ARG B O 1
ATOM 4557 N N . HIS B 1 250 ? -17.75 -25.422 -13.336 1 90.38 250 HIS B N 1
ATOM 4558 C CA . HIS B 1 250 ? -17.734 -26.844 -13.672 1 90.38 250 HIS B CA 1
ATOM 4559 C C . HIS B 1 250 ? -16.625 -27.562 -12.906 1 90.38 250 HIS B C 1
ATOM 4561 O O . HIS B 1 250 ? -16.797 -28.734 -12.539 1 90.38 250 HIS B O 1
ATOM 4567 N N . ILE B 1 251 ? -15.539 -26.891 -12.727 1 92.38 251 ILE B N 1
ATOM 4568 C CA . ILE B 1 251 ? -14.438 -27.5 -11.977 1 92.38 251 ILE B CA 1
ATOM 4569 C C . ILE B 1 251 ? -14.859 -27.703 -10.523 1 92.38 251 ILE B C 1
ATOM 4571 O O . ILE B 1 251 ? -14.547 -28.734 -9.922 1 92.38 251 ILE B O 1
ATOM 4575 N N . ILE B 1 252 ? -15.57 -26.734 -9.93 1 94.38 252 ILE B N 1
ATOM 4576 C CA . ILE B 1 252 ? -16.047 -26.828 -8.555 1 94.38 252 ILE B CA 1
ATOM 4577 C C . ILE B 1 252 ? -17.031 -27.984 -8.422 1 94.38 252 ILE B C 1
ATOM 4579 O O . ILE B 1 252 ? -17.016 -28.719 -7.438 1 94.38 252 ILE B O 1
ATOM 4583 N N . GLN B 1 253 ? -17.844 -28.156 -9.406 1 90 253 GLN B N 1
ATOM 4584 C CA . GLN B 1 253 ? -18.781 -29.266 -9.414 1 90 253 GLN B CA 1
ATOM 4585 C C . GLN B 1 253 ? -18.062 -30.609 -9.477 1 90 253 GLN B C 1
ATOM 4587 O O . GLN B 1 253 ? -18.469 -31.578 -8.828 1 90 253 GLN B O 1
ATOM 4592 N N . ASP B 1 254 ? -17.047 -30.594 -10.258 1 88.69 254 ASP B N 1
ATOM 4593 C CA . ASP B 1 254 ? -16.234 -31.797 -10.328 1 88.69 254 ASP B CA 1
ATOM 4594 C C . ASP B 1 254 ? -15.625 -32.156 -8.977 1 88.69 254 ASP B C 1
ATOM 4596 O O . ASP B 1 254 ? -15.562 -33.312 -8.594 1 88.69 254 ASP B O 1
ATOM 4600 N N . ILE B 1 255 ? -15.195 -31.156 -8.305 1 91.56 255 ILE B N 1
ATOM 4601 C CA . ILE B 1 255 ? -14.609 -31.359 -6.984 1 91.56 255 ILE B CA 1
ATOM 4602 C C . ILE B 1 255 ? -15.664 -31.891 -6.023 1 91.56 255 ILE B C 1
ATOM 4604 O O . ILE B 1 255 ? -15.398 -32.812 -5.234 1 91.56 255 ILE B O 1
ATOM 4608 N N . GLN B 1 256 ? -16.797 -31.359 -6.109 1 89.25 256 GLN B N 1
ATOM 4609 C CA . GLN B 1 256 ? -17.875 -31.766 -5.215 1 89.25 256 GLN B CA 1
ATOM 4610 C C . GLN B 1 256 ? -18.328 -33.188 -5.504 1 89.25 256 GLN B C 1
ATOM 4612 O O . GLN B 1 256 ? -18.641 -33.938 -4.582 1 89.25 256 GLN B O 1
ATOM 4617 N N . ARG B 1 257 ? -18.297 -33.594 -6.77 1 81.81 257 ARG B N 1
ATOM 4618 C CA . ARG B 1 257 ? -18.734 -34.938 -7.195 1 81.81 257 ARG B CA 1
ATOM 4619 C C . ARG B 1 257 ? -17.672 -35.969 -6.863 1 81.81 257 ARG B C 1
ATOM 4621 O O . ARG B 1 257 ? -18 -37.125 -6.543 1 81.81 257 ARG B O 1
ATOM 4628 N N . THR B 1 258 ? -16.406 -35.688 -7.297 1 64.06 258 THR B N 1
ATOM 4629 C CA . THR B 1 258 ? -15.305 -36.625 -7.133 1 64.06 258 THR B CA 1
ATOM 4630 C C . THR B 1 258 ? -15.203 -37.094 -5.68 1 64.06 258 THR B C 1
ATOM 4632 O O . THR B 1 258 ? -14.68 -38.188 -5.398 1 64.06 258 THR B O 1
ATOM 4635 N N . ALA B 1 259 ? -15.5 -36.281 -4.758 1 58.12 259 ALA B N 1
ATOM 4636 C CA . ALA B 1 259 ? -15.562 -36.844 -3.412 1 58.12 259 ALA B CA 1
ATOM 4637 C C . ALA B 1 259 ? -16.344 -38.156 -3.408 1 58.12 259 ALA B C 1
ATOM 4639 O O . ALA B 1 259 ? -16.297 -38.906 -2.428 1 58.12 259 ALA B O 1
ATOM 4640 N N . LEU B 1 260 ? -16.75 -38.406 -4.734 1 52.5 260 LEU B N 1
ATOM 4641 C CA . LEU B 1 260 ? -17.484 -39.656 -4.902 1 52.5 260 LEU B CA 1
ATOM 4642 C C . LEU B 1 260 ? -16.594 -40.75 -5.504 1 52.5 260 LEU B C 1
ATOM 4644 O O . LEU B 1 260 ? -15.594 -40.438 -6.141 1 52.5 260 LEU B O 1
ATOM 4648 N N . PRO B 1 261 ? -16.641 -41.969 -5.281 1 52.38 261 PRO B N 1
ATOM 4649 C CA . PRO B 1 261 ? -15.797 -43.125 -5.602 1 52.38 261 PRO B CA 1
ATOM 4650 C C . PRO B 1 261 ? -15.336 -43.156 -7.055 1 52.38 261 PRO B C 1
ATOM 4652 O O . PRO B 1 261 ? -14.32 -43.781 -7.383 1 52.38 261 PRO B O 1
ATOM 4655 N N . GLU B 1 262 ? -15.977 -42.562 -8.023 1 52.34 262 GLU B N 1
ATOM 4656 C CA . GLU B 1 262 ? -15.57 -42.719 -9.414 1 52.34 262 GLU B CA 1
ATOM 4657 C C . GLU B 1 262 ? -14.562 -41.625 -9.82 1 52.34 262 GLU B C 1
ATOM 4659 O O . GLU B 1 262 ? -14.922 -40.656 -10.461 1 52.34 262 GLU B O 1
ATOM 4664 N N . ARG B 1 263 ? -13.367 -41.5 -9.25 1 55.75 263 ARG B N 1
ATOM 4665 C CA . ARG B 1 263 ? -12.328 -40.5 -9.43 1 55.75 263 ARG B CA 1
ATOM 4666 C C . ARG B 1 263 ? -11.57 -40.719 -10.734 1 55.75 263 ARG B C 1
ATOM 4668 O O . ARG B 1 263 ? -11.102 -41.844 -11.008 1 55.75 263 ARG B O 1
ATOM 4675 N N . ASP B 1 264 ? -11.891 -39.906 -11.797 1 59.44 264 ASP B N 1
ATOM 4676 C CA . ASP B 1 264 ? -10.93 -39.938 -12.898 1 59.44 264 ASP B CA 1
ATOM 4677 C C . ASP B 1 264 ? -9.547 -39.5 -12.43 1 59.44 264 ASP B C 1
ATOM 4679 O O . ASP B 1 264 ? -9.352 -38.344 -12.047 1 59.44 264 ASP B O 1
ATOM 4683 N N . PRO B 1 265 ? -8.633 -40.438 -12.211 1 56.38 265 PRO B N 1
ATOM 4684 C CA . PRO B 1 265 ? -7.297 -40.125 -11.695 1 56.38 265 PRO B CA 1
ATOM 4685 C C . PRO B 1 265 ? -6.57 -39.094 -12.531 1 56.38 265 PRO B C 1
ATOM 4687 O O . PRO B 1 265 ? -5.617 -38.469 -12.062 1 56.38 265 PRO B O 1
ATOM 4690 N N . LYS B 1 266 ? -7.215 -38.875 -13.648 1 61.19 266 LYS B N 1
ATOM 4691 C CA . LYS B 1 266 ? -6.512 -37.969 -14.547 1 61.19 266 LYS B CA 1
ATOM 4692 C C . LYS B 1 266 ? -6.973 -36.5 -14.344 1 61.19 266 LYS B C 1
ATOM 4694 O O . LYS B 1 266 ? -6.359 -35.594 -14.867 1 61.19 266 LYS B O 1
ATOM 4699 N N . SER B 1 267 ? -7.926 -36.375 -13.461 1 78.25 267 SER B N 1
ATOM 4700 C CA . SER B 1 267 ? -8.469 -35.031 -13.227 1 78.25 267 SER B CA 1
ATOM 4701 C C . SER B 1 267 ? -7.531 -34.219 -12.367 1 78.25 267 SER B C 1
ATOM 4703 O O . SER B 1 267 ? -6.926 -34.719 -11.422 1 78.25 267 SER B O 1
ATOM 4705 N N . LEU B 1 268 ? -7.398 -32.969 -12.758 1 80.38 268 LEU B N 1
ATOM 4706 C CA . LEU B 1 268 ? -6.531 -32.031 -12.039 1 80.38 268 LEU B CA 1
ATOM 4707 C C . LEU B 1 268 ? -7.008 -31.844 -10.609 1 80.38 268 LEU B C 1
ATOM 4709 O O . LEU B 1 268 ? -6.246 -31.391 -9.75 1 80.38 268 LEU B O 1
ATOM 4713 N N . VAL B 1 269 ? -8.32 -32.219 -10.375 1 85.94 269 VAL B N 1
ATOM 4714 C CA . VAL B 1 269 ? -8.859 -31.922 -9.055 1 85.94 269 VAL B CA 1
ATOM 4715 C C . VAL B 1 269 ? -9.266 -33.219 -8.344 1 85.94 269 VAL B C 1
ATOM 4717 O O . VAL B 1 269 ? -10.023 -33.188 -7.371 1 85.94 269 VAL B O 1
ATOM 4720 N N . SER B 1 270 ? -8.805 -34.344 -8.797 1 81.06 270 SER B N 1
ATOM 4721 C CA . SER B 1 270 ? -9.211 -35.656 -8.266 1 81.06 270 SER B CA 1
ATOM 4722 C C . SER B 1 270 ? -8.758 -35.812 -6.82 1 81.06 270 SER B C 1
ATOM 4724 O O . SER B 1 270 ? -9.398 -36.531 -6.043 1 81.06 270 SER B O 1
ATOM 4726 N N . ASN B 1 271 ? -7.73 -35.156 -6.414 1 87.12 271 ASN B N 1
ATOM 4727 C CA . ASN B 1 271 ? -7.199 -35.312 -5.066 1 87.12 271 ASN B CA 1
ATOM 4728 C C . ASN B 1 271 ? -7.578 -34.156 -4.16 1 87.12 271 ASN B C 1
ATOM 4730 O O . ASN B 1 271 ? -7.09 -34.062 -3.031 1 87.12 271 ASN B O 1
ATOM 4734 N N . VAL B 1 272 ? -8.438 -33.281 -4.652 1 93.56 272 VAL B N 1
ATOM 4735 C CA . VAL B 1 272 ? -8.875 -32.125 -3.85 1 93.56 272 VAL B CA 1
ATOM 4736 C C . VAL B 1 272 ? -10.031 -32.562 -2.951 1 93.56 272 VAL B C 1
ATOM 4738 O O . VAL B 1 272 ? -11.031 -33.094 -3.428 1 93.56 272 VAL B O 1
ATOM 4741 N N . ASN B 1 273 ? -9.844 -32.312 -1.659 1 94.06 273 ASN B N 1
ATOM 4742 C CA . ASN B 1 273 ? -10.867 -32.688 -0.682 1 94.06 273 ASN B CA 1
ATOM 4743 C C . ASN B 1 273 ? -11.484 -31.453 -0.033 1 94.06 273 ASN B C 1
ATOM 4745 O O . ASN B 1 273 ? -10.789 -30.672 0.618 1 94.06 273 ASN B O 1
ATOM 4749 N N . VAL B 1 274 ? -12.82 -31.328 -0.157 1 96 274 VAL B N 1
ATOM 4750 C CA . VAL B 1 274 ? -13.57 -30.266 0.511 1 96 274 VAL B CA 1
ATOM 4751 C C . VAL B 1 274 ? -14.57 -30.891 1.489 1 96 274 VAL B C 1
ATOM 4753 O O . VAL B 1 274 ? -15.531 -31.547 1.076 1 96 274 VAL B O 1
ATOM 4756 N N . PRO B 1 275 ? -14.32 -30.656 2.756 1 94.69 275 PRO B N 1
ATOM 4757 C CA . PRO B 1 275 ? -15.266 -31.188 3.74 1 94.69 275 PRO B CA 1
ATOM 4758 C C . PRO B 1 275 ? -16.703 -30.688 3.5 1 94.69 275 PRO B C 1
ATOM 4760 O O . PRO B 1 275 ? -16.906 -29.547 3.111 1 94.69 275 PRO B O 1
ATOM 4763 N N . SER B 1 276 ? -17.656 -31.516 3.82 1 92.81 276 SER B N 1
ATOM 4764 C CA . SER B 1 276 ? -19.078 -31.281 3.535 1 92.81 276 SER B CA 1
ATOM 4765 C C . SER B 1 276 ? -19.562 -30 4.195 1 92.81 276 SER B C 1
ATOM 4767 O O . SER B 1 276 ? -20.375 -29.266 3.625 1 92.81 276 SER B O 1
ATOM 4769 N N . MET B 1 277 ? -19.016 -29.688 5.328 1 92.19 277 MET B N 1
ATOM 4770 C CA . MET B 1 277 ? -19.469 -28.547 6.102 1 92.19 277 MET B CA 1
ATOM 4771 C C . MET B 1 277 ? -19.109 -27.234 5.406 1 92.19 277 MET B C 1
ATOM 4773 O O . MET B 1 277 ? -19.719 -26.203 5.664 1 92.19 277 MET B O 1
ATOM 4777 N N . LEU B 1 278 ? -18.156 -27.281 4.488 1 95.69 278 LEU B N 1
ATOM 4778 C CA . LEU B 1 278 ? -17.672 -26.062 3.855 1 95.69 278 LEU B CA 1
ATOM 4779 C C . LEU B 1 278 ? -18.484 -25.734 2.611 1 95.69 278 LEU B C 1
ATOM 4781 O O . LEU B 1 278 ? -18.453 -24.609 2.113 1 95.69 278 LEU B O 1
ATOM 4785 N N . TRP B 1 279 ? -19.25 -26.703 2.148 1 95.38 279 TRP B N 1
ATOM 4786 C CA . TRP B 1 279 ? -20.031 -26.469 0.943 1 95.38 279 TRP B CA 1
ATOM 4787 C C . TRP B 1 279 ? -21.156 -25.484 1.213 1 95.38 279 TRP B C 1
ATOM 4789 O O . TRP B 1 279 ? -21.594 -24.766 0.31 1 95.38 279 TRP B O 1
ATOM 4799 N N . GLY B 1 280 ? -21.625 -25.406 2.443 1 94.62 280 GLY B N 1
ATOM 4800 C CA . GLY B 1 280 ? -22.609 -24.406 2.816 1 94.62 280 GLY B CA 1
ATOM 4801 C C . GLY B 1 280 ? -22.125 -22.984 2.578 1 94.62 280 GLY B C 1
ATOM 4802 O O . GLY B 1 280 ? -22.891 -22.141 2.1 1 94.62 280 GLY B O 1
ATOM 4803 N N . THR B 1 281 ? -20.891 -22.766 2.875 1 94.94 281 THR B N 1
ATOM 4804 C CA . THR B 1 281 ? -20.297 -21.453 2.664 1 94.94 281 THR B CA 1
ATOM 4805 C C . THR B 1 281 ? -20.344 -21.078 1.188 1 94.94 281 THR B C 1
ATOM 4807 O O . THR B 1 281 ? -20.656 -19.938 0.848 1 94.94 281 THR B O 1
ATOM 4810 N N . TYR B 1 282 ? -20.094 -22.016 0.384 1 95.75 282 TYR B N 1
ATOM 4811 C CA . TYR B 1 282 ? -20.078 -21.781 -1.058 1 95.75 282 TYR B CA 1
ATOM 4812 C C . TYR B 1 282 ? -21.484 -21.531 -1.579 1 95.75 282 TYR B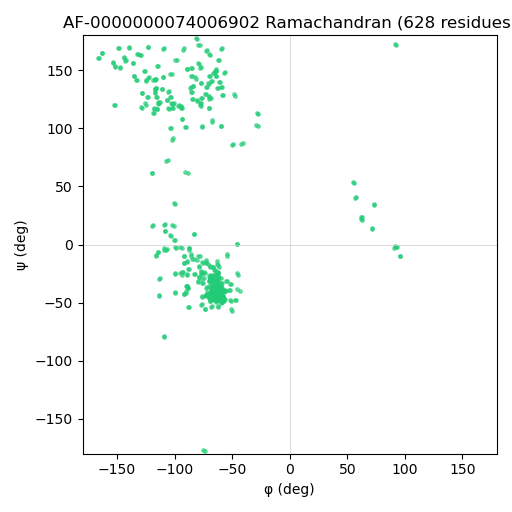 C 1
ATOM 4814 O O . TYR B 1 282 ? -21.719 -20.531 -2.275 1 95.75 282 TYR B O 1
ATOM 4822 N N . TRP B 1 283 ? -22.391 -22.312 -1.17 1 94.81 283 TRP B N 1
ATOM 4823 C CA . TRP B 1 283 ? -23.734 -22.266 -1.744 1 94.81 283 TRP B CA 1
ATOM 4824 C C . TRP B 1 283 ? -24.531 -21.109 -1.161 1 94.81 283 TRP B C 1
ATOM 4826 O O . TRP B 1 283 ? -25.531 -20.688 -1.733 1 94.81 283 TRP B O 1
ATOM 4836 N N . ASN B 1 284 ? -24.125 -20.594 -0.032 1 95.44 284 ASN B N 1
ATOM 4837 C CA . ASN B 1 284 ? -24.797 -19.453 0.58 1 95.44 284 ASN B CA 1
ATOM 4838 C C . ASN B 1 284 ? -24.438 -18.156 -0.143 1 95.44 284 ASN B C 1
ATOM 4840 O O . ASN B 1 284 ? -25.109 -17.125 0.054 1 95.44 284 ASN B O 1
ATOM 4844 N N . GLU B 1 285 ? -23.422 -18.219 -0.918 1 95.69 285 GLU B N 1
ATOM 4845 C CA . GLU B 1 285 ? -23.031 -17.031 -1.678 1 95.69 285 GLU B CA 1
ATOM 4846 C C . GLU B 1 285 ? -23.797 -16.938 -2.986 1 95.69 285 GLU B C 1
ATOM 4848 O O . GLU B 1 285 ? -24.203 -17.953 -3.553 1 95.69 285 GLU B O 1
ATOM 4853 N N . LYS B 1 286 ? -23.969 -15.703 -3.439 1 94.44 286 LYS B N 1
ATOM 4854 C CA . LYS B 1 286 ? -24.531 -15.477 -4.77 1 94.44 286 LYS B CA 1
ATOM 4855 C C . LYS B 1 286 ? -23.516 -15.805 -5.859 1 94.44 286 LYS B C 1
ATOM 4857 O O . LYS B 1 286 ? -22.406 -16.25 -5.566 1 94.44 286 LYS B O 1
ATOM 4862 N N . SER B 1 287 ? -23.859 -15.609 -7.102 1 94.5 287 SER B N 1
ATOM 4863 C CA . SER B 1 287 ? -23.062 -16.016 -8.25 1 94.5 287 SER B CA 1
ATOM 4864 C C . SER B 1 287 ? -21.656 -15.422 -8.18 1 94.5 287 SER B C 1
ATOM 4866 O O . SER B 1 287 ? -20.656 -16.141 -8.32 1 94.5 287 SER B O 1
ATOM 4868 N N . LEU B 1 288 ? -21.625 -14.133 -7.895 1 94.69 288 LEU B N 1
ATOM 4869 C CA . LEU B 1 288 ? -20.328 -13.461 -7.832 1 94.69 288 LEU B CA 1
ATOM 4870 C C . LEU B 1 288 ? -19.484 -14 -6.68 1 94.69 288 LEU B C 1
ATOM 4872 O O . LEU B 1 288 ? -18.297 -14.25 -6.836 1 94.69 288 LEU B O 1
ATOM 4876 N N . GLY B 1 289 ? -20.109 -14.164 -5.559 1 96 289 GLY B N 1
ATOM 4877 C CA . GLY B 1 289 ? -19.438 -14.711 -4.395 1 96 289 GLY B CA 1
ATOM 4878 C C . GLY B 1 289 ? -18.922 -16.125 -4.613 1 96 289 GLY B C 1
ATOM 4879 O O . GLY B 1 289 ? -17.828 -16.469 -4.18 1 96 289 GLY B O 1
ATOM 4880 N N . GLN B 1 290 ? -19.672 -16.906 -5.266 1 96.81 290 GLN B N 1
ATOM 4881 C CA . GLN B 1 290 ? -19.266 -18.266 -5.582 1 96.81 290 GLN B CA 1
ATOM 4882 C C . GLN B 1 290 ? -18.047 -18.281 -6.496 1 96.81 290 GLN B C 1
ATOM 4884 O O . GLN B 1 290 ? -17.141 -19.094 -6.309 1 96.81 290 GLN B O 1
ATOM 4889 N N . GLU B 1 291 ? -18.109 -17.391 -7.414 1 96.81 291 GLU B N 1
ATOM 4890 C CA . GLU B 1 291 ? -16.969 -17.281 -8.32 1 96.81 291 GLU B CA 1
ATOM 4891 C C . GLU B 1 291 ? -15.695 -16.891 -7.578 1 96.81 291 GLU B C 1
ATOM 4893 O O . GLU B 1 291 ? -14.625 -17.453 -7.828 1 96.81 291 GLU B O 1
ATOM 4898 N N . ARG B 1 292 ? -15.836 -15.992 -6.715 1 96.94 292 ARG B N 1
ATOM 4899 C CA . ARG B 1 292 ? -14.688 -15.508 -5.953 1 96.94 292 ARG B CA 1
ATOM 4900 C C . ARG B 1 292 ? -14.141 -16.594 -5.035 1 96.94 292 ARG B C 1
ATOM 4902 O O . ARG B 1 292 ? -12.922 -16.781 -4.941 1 96.94 292 ARG B O 1
ATOM 4909 N N . LEU B 1 293 ? -15 -17.281 -4.398 1 97.88 293 LEU B N 1
ATOM 4910 C CA . LEU B 1 293 ? -14.586 -18.406 -3.564 1 97.88 293 LEU B CA 1
ATOM 4911 C C . LEU B 1 293 ? -13.891 -19.469 -4.402 1 97.88 293 LEU B C 1
ATOM 4913 O O . LEU B 1 293 ? -12.836 -19.984 -4.008 1 97.88 293 LEU B O 1
ATOM 4917 N N . SER B 1 294 ? -14.438 -19.734 -5.52 1 97.69 294 SER B N 1
ATOM 4918 C CA . SER B 1 294 ? -13.875 -20.734 -6.422 1 97.69 294 SER B CA 1
ATOM 4919 C C . SER B 1 294 ? -12.461 -20.344 -6.844 1 97.69 294 SER B C 1
ATOM 4921 O O . SER B 1 294 ? -11.57 -21.203 -6.891 1 97.69 294 SER B O 1
ATOM 4923 N N . ASN B 1 295 ? -12.328 -19.125 -7.148 1 97.25 295 ASN B N 1
ATOM 4924 C CA . ASN B 1 295 ? -11.023 -18.641 -7.578 1 97.25 295 ASN B CA 1
ATOM 4925 C C . ASN B 1 295 ? -9.969 -18.828 -6.484 1 97.25 295 ASN B C 1
ATOM 4927 O O . ASN B 1 295 ? -8.82 -19.172 -6.77 1 97.25 295 ASN B O 1
ATOM 4931 N N . CYS B 1 296 ? -10.312 -18.578 -5.277 1 98.44 296 CYS B N 1
ATOM 4932 C CA . CYS B 1 296 ? -9.391 -18.781 -4.164 1 98.44 296 CYS B CA 1
ATOM 4933 C C . CYS B 1 296 ? -8.992 -20.25 -4.051 1 98.44 296 CYS B C 1
ATOM 4935 O O . CYS B 1 296 ? -7.816 -20.562 -3.883 1 98.44 296 CYS B O 1
ATOM 4937 N N . LEU B 1 297 ? -9.977 -21.078 -4.152 1 98.31 297 LEU B N 1
ATOM 4938 C CA . LEU B 1 297 ? -9.719 -22.5 -4.043 1 98.31 297 LEU B CA 1
ATOM 4939 C C . LEU B 1 297 ? -8.805 -22.984 -5.164 1 98.31 297 LEU B C 1
ATOM 4941 O O . LEU B 1 297 ? -7.832 -23.703 -4.914 1 98.31 297 LEU B O 1
ATOM 4945 N N . LEU B 1 298 ? -9.094 -22.578 -6.344 1 97.44 298 LEU B N 1
ATOM 4946 C CA . LEU B 1 298 ? -8.312 -23.016 -7.492 1 97.44 298 LEU B CA 1
ATOM 4947 C C . LEU B 1 298 ? -6.887 -22.469 -7.418 1 97.44 298 LEU B C 1
ATOM 4949 O O . LEU B 1 298 ? -5.945 -23.141 -7.852 1 97.44 298 LEU B O 1
ATOM 4953 N N . LEU B 1 299 ? -6.773 -21.281 -6.926 1 98.19 299 LEU B N 1
ATOM 4954 C CA . LEU B 1 299 ? -5.438 -20.734 -6.727 1 98.19 299 LEU B CA 1
ATOM 4955 C C . LEU B 1 299 ? -4.641 -21.594 -5.75 1 98.19 299 LEU B C 1
ATOM 4957 O O . LEU B 1 299 ? -3.465 -21.891 -5.992 1 98.19 299 LEU B O 1
ATOM 4961 N N . ALA B 1 300 ? -5.219 -22 -4.688 1 98.56 300 ALA B N 1
ATOM 4962 C CA . ALA B 1 300 ? -4.555 -22.859 -3.711 1 98.56 300 ALA B CA 1
ATOM 4963 C C . ALA B 1 300 ? -4.121 -24.172 -4.348 1 98.56 300 ALA B C 1
ATOM 4965 O O . ALA B 1 300 ? -2.98 -24.609 -4.18 1 98.56 300 ALA B O 1
ATOM 4966 N N . VAL B 1 301 ? -5.008 -24.734 -5.082 1 96.88 301 VAL B N 1
ATOM 4967 C CA . VAL B 1 301 ? -4.738 -26.016 -5.73 1 96.88 301 VAL B CA 1
ATOM 4968 C C . VAL B 1 301 ? -3.602 -25.859 -6.738 1 96.88 301 VAL B C 1
ATOM 4970 O O . VAL B 1 301 ? -2.652 -26.641 -6.738 1 96.88 301 VAL B O 1
ATOM 4973 N N . ALA B 1 302 ? -3.721 -24.859 -7.547 1 95.88 302 ALA B N 1
ATOM 4974 C CA . ALA B 1 302 ? -2.693 -24.625 -8.555 1 95.88 302 ALA B CA 1
ATOM 4975 C C . ALA B 1 302 ? -1.33 -24.391 -7.91 1 95.88 302 ALA B C 1
ATOM 4977 O O . ALA B 1 302 ? -0.315 -24.906 -8.398 1 95.88 302 ALA B O 1
ATOM 4978 N N . PHE B 1 303 ? -1.331 -23.625 -6.871 1 97.25 303 PHE B N 1
ATOM 4979 C CA . PHE B 1 303 ? -0.066 -23.328 -6.207 1 97.25 303 PHE B CA 1
ATOM 4980 C C . PHE B 1 303 ? 0.582 -24.609 -5.688 1 97.25 303 PHE B C 1
ATOM 4982 O O . PHE B 1 303 ? 1.783 -24.828 -5.863 1 97.25 303 PHE B O 1
ATOM 4989 N N . TYR B 1 304 ? -0.154 -25.438 -5.059 1 95.44 304 TYR B N 1
ATOM 4990 C CA . TYR B 1 304 ? 0.394 -26.688 -4.559 1 95.44 304 TYR B CA 1
ATOM 4991 C C . TYR B 1 304 ? 0.915 -27.562 -5.703 1 95.44 304 TYR B C 1
ATOM 4993 O O . TYR B 1 304 ? 2.031 -28.078 -5.637 1 95.44 304 TYR B O 1
ATOM 5001 N N . LYS B 1 305 ? 0.168 -27.688 -6.688 1 90.69 305 LYS B N 1
ATOM 5002 C CA . LYS B 1 305 ? 0.493 -28.641 -7.742 1 90.69 305 LYS B CA 1
ATOM 5003 C C . LYS B 1 305 ? 1.612 -28.109 -8.633 1 90.69 305 LYS B C 1
ATOM 5005 O O . LYS B 1 305 ? 2.438 -28.891 -9.125 1 90.69 305 LYS B O 1
ATOM 5010 N N . LEU B 1 306 ? 1.63 -26.812 -8.805 1 90.56 306 LEU B N 1
ATOM 5011 C CA . LEU B 1 306 ? 2.588 -26.219 -9.734 1 90.56 306 LEU B CA 1
ATOM 5012 C C . LEU B 1 306 ? 3.898 -25.891 -9.023 1 90.56 306 LEU B C 1
ATOM 5014 O O . LEU B 1 306 ? 4.973 -25.984 -9.617 1 90.56 306 LEU B O 1
ATOM 5018 N N . VAL B 1 307 ? 3.809 -25.484 -7.805 1 93.19 307 VAL B N 1
ATOM 5019 C CA . VAL B 1 307 ? 4.969 -24.859 -7.18 1 93.19 307 VAL B CA 1
ATOM 5020 C C . VAL B 1 307 ? 5.484 -25.734 -6.047 1 93.19 307 VAL B C 1
ATOM 5022 O O . VAL B 1 307 ? 6.684 -26.016 -5.969 1 93.19 307 VAL B O 1
ATOM 5025 N N . VAL B 1 308 ? 4.656 -26.266 -5.242 1 92.81 308 VAL B N 1
ATOM 5026 C CA . VAL B 1 308 ? 5.086 -26.938 -4.02 1 92.81 308 VAL B CA 1
ATOM 5027 C C . VAL B 1 308 ? 5.375 -28.406 -4.32 1 92.81 308 VAL B C 1
ATOM 5029 O O . VAL B 1 308 ? 6.484 -28.891 -4.074 1 92.81 308 VAL B O 1
ATOM 5032 N N . LEU B 1 309 ? 4.367 -29.047 -4.91 1 86.75 309 LEU B N 1
ATOM 5033 C CA . LEU B 1 309 ? 4.492 -30.484 -5.164 1 86.75 309 LEU B CA 1
ATOM 5034 C C . LEU B 1 309 ? 5.121 -30.734 -6.531 1 86.75 309 LEU B C 1
ATOM 5036 O O . LEU B 1 309 ? 5.691 -31.797 -6.766 1 86.75 309 LEU B O 1
ATOM 5040 N N . LYS B 1 310 ? 4.977 -29.797 -7.398 1 82.62 310 LYS B N 1
ATOM 5041 C CA . LYS B 1 310 ? 5.551 -29.859 -8.742 1 82.62 310 LYS B CA 1
ATOM 5042 C C . LYS B 1 310 ? 5.09 -31.109 -9.484 1 82.62 310 LYS B C 1
ATOM 5044 O O . LYS B 1 310 ? 5.902 -31.797 -10.102 1 82.62 310 LYS B O 1
ATOM 5049 N N . THR B 1 311 ? 3.822 -31.375 -9.273 1 79.25 311 THR B N 1
ATOM 5050 C CA . THR B 1 311 ? 3.246 -32.562 -9.906 1 79.25 311 THR B CA 1
ATOM 5051 C C . THR B 1 311 ? 2.73 -32.219 -11.305 1 79.25 311 THR B C 1
ATOM 5053 O O . THR B 1 311 ? 2.492 -33.125 -12.117 1 79.25 311 THR B O 1
ATOM 5056 N N . HIS B 1 312 ? 2.508 -30.938 -11.461 1 79.56 312 HIS B N 1
ATOM 5057 C CA . HIS B 1 312 ? 1.964 -30.484 -12.742 1 79.56 312 HIS B CA 1
ATOM 5058 C C . HIS B 1 312 ? 2.779 -29.328 -13.312 1 79.56 312 HIS B C 1
ATOM 5060 O O . HIS B 1 312 ? 3.652 -28.781 -12.633 1 79.56 312 HIS B O 1
ATOM 5066 N N . PHE B 1 313 ? 2.582 -29.078 -14.609 1 73.69 313 PHE B N 1
ATOM 5067 C CA . PHE B 1 313 ? 3.254 -27.969 -15.258 1 73.69 313 PHE B CA 1
ATOM 5068 C C . PHE B 1 313 ? 2.244 -27.062 -15.961 1 73.69 313 PHE B C 1
ATOM 5070 O O . PHE B 1 313 ? 1.107 -27.469 -16.203 1 73.69 313 PHE B O 1
ATOM 5077 N N . LEU B 1 314 ? 2.625 -25.75 -16 1 74.81 314 LEU B N 1
ATOM 5078 C CA . LEU B 1 314 ? 1.774 -24.797 -16.719 1 74.81 314 LEU B CA 1
ATOM 5079 C C . LEU B 1 314 ? 1.981 -24.906 -18.219 1 74.81 314 LEU B C 1
ATOM 5081 O O . LEU B 1 314 ? 3.119 -24.922 -18.703 1 74.81 314 LEU B O 1
ATOM 5085 N N . GLN B 1 315 ? 0.937 -25.172 -18.891 1 57.66 315 GLN B N 1
ATOM 5086 C CA . GLN B 1 315 ? 1.041 -25.266 -20.344 1 57.66 315 GLN B CA 1
ATOM 5087 C C . GLN B 1 315 ? 1.346 -23.906 -20.969 1 57.66 315 GLN B C 1
ATOM 5089 O O . GLN B 1 315 ? 0.786 -22.891 -20.547 1 57.66 315 GLN B O 1
ATOM 5094 N N . GLN B 1 316 ? 2.494 -23.5 -21.469 1 52.25 316 GLN B N 1
ATOM 5095 C CA . GLN B 1 316 ? 2.846 -22.266 -22.156 1 52.25 316 GLN B CA 1
ATOM 5096 C C . GLN B 1 316 ? 1.892 -21.984 -23.312 1 52.25 316 GLN B C 1
ATOM 5098 O O . GLN B 1 316 ? 1.341 -22.906 -23.906 1 52.25 316 GLN B O 1
#

Radius of gyration: 36.45 Å; Cα contacts (8 Å, |Δi|>4): 904; chains: 2; bounding box: 61×109×92 Å

InterPro domains:
  IPR010994 RuvA domain 2-like [SSF47781] (20-82)
  IPR039150 Transcription elongation factor, mitochondrial [PTHR21053] (2-312)
  IPR060575 SAM-like, helix-hairpin-helix tandem [PF12836] (30-78)

Nearest PDB structures (foldseek):
  9bdd-assembly1_B  TM=8.712E-01  e=9.374E-14  Homo sapiens
  8u8u-assembly1_B  TM=8.600E-01  e=6.370E-14  Homo sapiens
  5ola-assembly2_C  TM=8.556E-01  e=2.988E-13  Homo sapiens
  8u8v-assembly1_A  TM=8.696E-01  e=1.921E-13  Homo sapiens
  5ol9-assembly1_A  TM=9.713E-01  e=1.078E-04  Homo sapiens

Organism: Pomacea canaliculata (NCBI:txid400727)

pLDDT: mean 85.18, std 13.61, range [30.92, 98.88]

Foldseek 3Di:
DVVVVLVVLLVVLQVVADPLLFVQLLCQLQPPALLLQCPQPLQHSVQSVQSVVVCVVVNGDPGLSVSCVRPPCHSVSSSVSSVRCSPPGNVRSVVVCVVVLPVFQAKVVGDDLVCLVPFFKEKEWDFDQFWIWIWIAGLLQETDDTATGTQDPDRDDLDDLVSLLVRLVVVVVPDDDGQAYEYADDDDDDPDDVCVSRSVVRVSNVVSNQVVQAVCCVPPVDGRYIYGYHCQLCQQQVQDDPNDGHFCVVVVVVLVPLVDVPQPPVDLNNSHHYDPVRVCNLVVDDPVRNRNRVVNSSRRSSCSCRHRVNVDGGDD/DVVVVLVVLLVVLQVVADPLLFVQLLCQLQPPALLLQCPQPLQHSVNSVQSVVVCVPVNGDPGLSVSCPRPPCHSVSSSVSSVRCSPPGNVRSVVVCVVVLPVFQAKVVGDDLVCLVPFFKEKEWDFDQFWIWIWIAGLLQETDATATGTQDPDRDDLDDLVSLLVRLVVVVVPDDDGQAYEYADDDDDDPDDVCVSRSVVRVSNVVSNQVVQAVCCVPPVDGRYIYGYHCQLCQQQVQDDPNDGHACVVVVVVLVPLVDPPQPPVDLNNSHHYDPVRVCNLVVDDPVRNRNRVVNSSRRSSCSCRHRVNVDGGDD